Protein AF-A0A1Q9F540-F1 (afdb_monomer_lite)

Radius of gyration: 46.56 Å; chains: 1; bounding box: 88×83×157 Å

Organism: Symbiodinium microadriaticum (NCBI:txid2951)

Secondary structure (DSSP, 8-state):
-HHHHHHHHHHHHHHHHHHHHHHHHHHHTTS--TTHHHHHHHHHHHHHHHHHHHHHHHHHHHHHHHHHHHHHHHHHS-PPPP------THHHHGGGSSSSS------------HHHHHHHHHHHHHHHHHHHHHHHHHHHHHHHHHHGGGGS---GGGHHHHHHHHHHHHHHHHHHHHHHHHHHHHHHHHHHHHTTS-HHHHHHHHHHHHHHHHHHHHHHHHHHHHTTHHHHHHHHHHHHHHHHHHHHHHHHHHHHHHHHHHHHHHHHHHHHH-GGG--HHHHHHHHHHHHHHHHHHHHHHHHHHHHHTT--THHHHHHHHHHHHHHHHHHHHHHHHHHHHHHHHHHHHHHHHHHHHHHHHHHHHHHHHHHHHHHHHHTT-----HHHHHHHHHHHHHHHHHHHHHHHHHHHHHHHHTT--

Sequence (421 aa):
MRGRRRKLSRRRMLCSRYRAARRRRRRTAKRTPKRLSSAVALAGAALREYTGIRLMIYILHYLKAATVRRLQAVKQEAPPEPSRSSKDPERQARRAAEEEDAEVEPEEAPRMPPDEQDTSRLEGMIQGLDQKVAHTEDEIERIGILAAPLSMEVTEDIKELQANAIRDTERAVRAAKLNFDSALRDVDRAEREVASLPPPDQAQFSTTLAQLKERLQEAQGKLEEQKNVRRDYEQAAQAGKAFGDLASRLSTVEMDCDKAAIMAEPVAKTLDTNPQELSPTDLRETKEAVRIAQAKLAPIARLITAKASGLKGLMLEKMTELQARAQSCQAQLDKAQQTIDEAQSRASALPLLKQASERLAAVEEILEKMRETEAPFLMGIENLPPEEAKPALDKMDKAASLALSAVADAHKYAAEGRLGF

Foldseek 3Di:
DVVVVVVVVVVVVVVVVVVVVVVVVVVVVVPDPPVCVVVVVVVVVVVVVVVVVVVVVVVVVVVVVVVVVVVVVVVVPPPDDPDPDDDDVPVVVVVVPPPPPDDDDDDDDDDDDPQVVLLVVLVVLLVVLVVLLVVLLVLLVVLVVLCVLVLDDDDVVCVVVNVVSLVVSQVSLVVSVVSLVVSVVSLVVSLVSLVPHDPVSSVVSVVSSVVSVVSSVVSVVSSVVSNCSVVLSVLLVVLVVVLVVLVVLLVVLLVLLVVLLVLLVVLLVCVVPPLQVRDPVSLVVSVVSLVVSCVSLVVSLVVLVVSLPPHDDPSNVSSVVSNVSSVVSVVSSVVSVVSSVSSVVVNVCVVLVVVLVVLVVVLVVLVVQLVVLCVCVVVVPPDDDPVVVVVSVVSNVVSVVVSVVSVVVSVVSVVVVVVPD

Structure (mmCIF, N/CA/C/O backbone):
data_AF-A0A1Q9F540-F1
#
_entry.id   AF-A0A1Q9F540-F1
#
loop_
_atom_site.group_PDB
_atom_site.id
_atom_site.type_symbol
_atom_site.label_atom_id
_atom_site.label_alt_id
_atom_site.label_comp_id
_atom_site.label_asym_id
_atom_site.label_entity_id
_atom_site.label_seq_id
_atom_site.pdbx_PDB_ins_code
_atom_site.Cartn_x
_atom_site.Cartn_y
_atom_site.Cartn_z
_atom_site.occupancy
_atom_site.B_iso_or_equiv
_atom_site.auth_seq_id
_atom_site.auth_comp_id
_atom_site.auth_asym_id
_atom_site.auth_atom_id
_atom_site.pdbx_PDB_model_num
ATOM 1 N N . MET A 1 1 ? -9.057 -67.086 -39.672 1.00 51.91 1 MET A N 1
ATOM 2 C CA . MET A 1 1 ? -8.338 -65.967 -40.349 1.00 51.91 1 MET A CA 1
ATOM 3 C C . MET A 1 1 ? -9.122 -64.642 -40.476 1.00 51.91 1 MET A C 1
ATOM 5 O O . MET A 1 1 ? -8.492 -63.587 -40.468 1.00 51.91 1 MET A O 1
ATOM 9 N N . ARG A 1 2 ? -10.468 -64.619 -40.529 1.00 53.88 2 ARG A N 1
ATOM 10 C CA . ARG A 1 2 ? -11.253 -63.369 -40.718 1.00 53.88 2 ARG A CA 1
ATOM 11 C C . ARG A 1 2 ? -11.222 -62.379 -39.529 1.00 53.88 2 ARG A C 1
ATOM 13 O O . ARG A 1 2 ? -11.309 -61.171 -39.738 1.00 53.88 2 ARG A O 1
ATOM 20 N N . GLY A 1 3 ? -10.998 -62.850 -38.297 1.00 55.16 3 GLY A N 1
ATOM 21 C CA . GLY A 1 3 ? -10.937 -61.994 -37.097 1.00 55.16 3 GLY A CA 1
ATOM 22 C C . GLY A 1 3 ? -9.677 -61.119 -36.971 1.00 55.16 3 GLY A C 1
ATOM 23 O O . GLY A 1 3 ? -9.755 -59.992 -36.479 1.00 55.16 3 GLY A O 1
ATOM 24 N N . ARG A 1 4 ? -8.516 -61.577 -37.472 1.00 59.38 4 ARG A N 1
ATOM 25 C CA . ARG A 1 4 ? -7.257 -60.803 -37.396 1.00 59.38 4 ARG A CA 1
ATOM 26 C C . ARG A 1 4 ? -7.252 -59.595 -38.345 1.00 59.38 4 ARG A C 1
ATOM 28 O O . ARG A 1 4 ? -6.753 -58.535 -37.971 1.00 59.38 4 ARG A O 1
ATOM 35 N N . ARG A 1 5 ? -7.900 -59.695 -39.515 1.00 63.81 5 ARG A N 1
ATOM 36 C CA . ARG A 1 5 ? -8.011 -58.574 -40.473 1.00 63.81 5 ARG A CA 1
ATOM 37 C C . ARG A 1 5 ? -8.868 -57.414 -39.941 1.00 63.81 5 ARG A C 1
ATOM 39 O O . ARG A 1 5 ? -8.518 -56.254 -40.153 1.00 63.81 5 ARG A O 1
ATOM 46 N N . ARG A 1 6 ? -9.924 -57.693 -39.164 1.00 68.19 6 ARG A N 1
ATOM 47 C CA . ARG A 1 6 ? -10.769 -56.643 -38.555 1.00 68.19 6 ARG A CA 1
ATOM 48 C C . ARG A 1 6 ? -10.037 -55.849 -37.459 1.00 68.19 6 ARG A C 1
ATOM 50 O O . ARG A 1 6 ? -10.211 -54.634 -37.375 1.00 68.19 6 ARG A O 1
ATOM 57 N N . LYS A 1 7 ? -9.160 -56.493 -36.674 1.00 71.88 7 LYS A N 1
ATOM 58 C CA . LYS A 1 7 ? -8.360 -55.811 -35.634 1.00 71.88 7 LYS A CA 1
ATOM 59 C C . LYS A 1 7 ? -7.293 -54.873 -36.221 1.00 71.88 7 LYS A C 1
ATOM 61 O O . LYS A 1 7 ? -7.106 -53.772 -35.702 1.00 71.88 7 LYS A O 1
ATOM 66 N N . LEU A 1 8 ? -6.647 -55.249 -37.329 1.00 74.12 8 LEU A N 1
ATOM 67 C CA . LEU A 1 8 ? -5.679 -54.377 -38.012 1.00 74.12 8 LEU A CA 1
ATOM 68 C C . LEU A 1 8 ? -6.335 -53.157 -38.674 1.00 74.12 8 LEU A C 1
ATOM 70 O O . LEU A 1 8 ? -5.783 -52.058 -38.604 1.00 74.12 8 LEU A O 1
ATOM 74 N N . SER A 1 9 ? -7.530 -53.321 -39.251 1.00 78.25 9 SER A N 1
ATOM 75 C CA . SER A 1 9 ? -8.277 -52.207 -39.852 1.00 78.25 9 SER A CA 1
ATOM 76 C C . SER A 1 9 ? -8.662 -51.143 -38.810 1.00 78.25 9 SER A C 1
ATOM 78 O O . SER A 1 9 ? -8.393 -49.955 -39.006 1.00 78.25 9 SER A O 1
ATOM 80 N N . ARG A 1 10 ? -9.155 -51.558 -37.630 1.00 77.06 10 ARG A N 1
ATOM 81 C CA . ARG A 1 10 ? -9.466 -50.625 -36.529 1.00 77.06 10 ARG A CA 1
ATOM 82 C C . ARG A 1 10 ? -8.233 -49.874 -36.010 1.00 77.06 10 ARG A C 1
ATOM 84 O O . ARG A 1 10 ? -8.315 -48.669 -35.781 1.00 77.06 10 ARG A O 1
ATOM 91 N N . ARG A 1 11 ? -7.075 -50.538 -35.884 1.00 80.94 11 ARG A N 1
ATOM 92 C CA . ARG A 1 11 ? -5.821 -49.878 -35.460 1.00 80.94 11 ARG A CA 1
ATOM 93 C C . ARG A 1 11 ? -5.334 -48.830 -36.467 1.00 80.94 11 ARG A C 1
ATOM 95 O O . ARG A 1 11 ? -4.946 -47.737 -36.058 1.00 80.94 11 ARG A O 1
ATOM 102 N N . ARG A 1 12 ? -5.413 -49.108 -37.773 1.00 83.56 12 ARG A N 1
ATOM 103 C CA . ARG A 1 12 ? -5.037 -48.131 -38.815 1.00 83.56 12 ARG A CA 1
ATOM 104 C C . ARG A 1 12 ? -5.953 -46.905 -38.817 1.00 83.56 12 ARG A C 1
ATOM 106 O O . ARG A 1 12 ? -5.465 -45.783 -38.948 1.00 83.56 12 ARG A O 1
ATOM 113 N N . MET A 1 13 ? -7.252 -47.101 -38.594 1.00 87.12 13 MET A N 1
ATOM 114 C CA . MET A 1 13 ? -8.220 -46.003 -38.542 1.00 87.12 13 MET A CA 1
ATOM 115 C C . MET A 1 13 ? -7.993 -45.085 -37.324 1.00 87.12 13 MET A C 1
ATOM 117 O O . MET A 1 13 ? -8.043 -43.860 -37.454 1.00 87.12 13 MET A O 1
ATOM 121 N N . LEU A 1 14 ? -7.646 -45.658 -36.164 1.00 85.88 14 LEU A N 1
ATOM 122 C CA . LEU A 1 14 ? -7.294 -44.900 -34.956 1.00 85.88 14 LEU A CA 1
ATOM 123 C C . LEU A 1 14 ? -5.985 -44.110 -35.121 1.00 85.88 14 LEU A C 1
ATOM 125 O O . LEU A 1 14 ? -5.944 -42.924 -34.790 1.00 85.88 14 LEU A O 1
ATOM 129 N N . CYS A 1 15 ? -4.941 -44.706 -35.709 1.00 83.19 15 CYS A N 1
ATOM 130 C CA . CYS A 1 15 ? -3.693 -43.986 -35.996 1.00 83.19 15 CYS A CA 1
ATOM 131 C C . CYS A 1 15 ? -3.886 -42.843 -37.006 1.00 83.19 15 CYS A C 1
ATOM 133 O O . CYS A 1 15 ? -3.270 -41.786 -36.852 1.00 83.19 15 CYS A O 1
ATOM 135 N N . SER A 1 16 ? -4.751 -43.020 -38.010 1.00 88.00 16 SER A N 1
ATOM 136 C CA . SER A 1 16 ? -5.089 -41.965 -38.974 1.00 88.00 16 SER A CA 1
ATOM 137 C C . SER A 1 16 ? -5.800 -40.786 -38.298 1.00 88.00 16 SER A C 1
ATOM 139 O O . SER A 1 16 ? -5.368 -39.638 -38.436 1.00 88.00 16 SER A O 1
ATOM 141 N N . ARG A 1 17 ? -6.813 -41.062 -37.462 1.00 89.31 17 ARG A N 1
ATOM 142 C CA . ARG A 1 17 ? -7.518 -40.030 -36.682 1.00 89.31 17 ARG A CA 1
ATOM 143 C C . ARG A 1 17 ? -6.588 -39.287 -35.720 1.00 89.31 17 ARG A C 1
ATOM 145 O O . ARG A 1 17 ? -6.650 -38.061 -35.648 1.00 89.31 17 ARG A O 1
ATOM 152 N N . TYR A 1 18 ? -5.670 -39.990 -35.056 1.00 85.88 18 TYR A N 1
ATOM 153 C CA . TYR A 1 18 ? -4.692 -39.365 -34.162 1.00 85.88 18 TYR A CA 1
ATOM 154 C C . TYR A 1 18 ? -3.707 -38.453 -34.918 1.00 85.88 18 TYR A C 1
ATOM 156 O O . TYR A 1 18 ? -3.434 -37.328 -34.492 1.00 85.88 18 TYR A O 1
ATOM 164 N N . ARG A 1 19 ? -3.219 -38.881 -36.092 1.00 86.00 19 ARG A N 1
ATOM 165 C CA . ARG A 1 19 ? -2.348 -38.050 -36.946 1.00 86.00 19 ARG A CA 1
ATOM 166 C C . ARG A 1 19 ? -3.086 -36.829 -37.507 1.00 86.00 19 ARG A C 1
ATOM 168 O O . ARG A 1 19 ? -2.505 -35.743 -37.537 1.00 86.00 19 ARG A O 1
ATOM 175 N N . ALA A 1 20 ? -4.356 -36.971 -37.886 1.00 82.56 20 ALA A N 1
A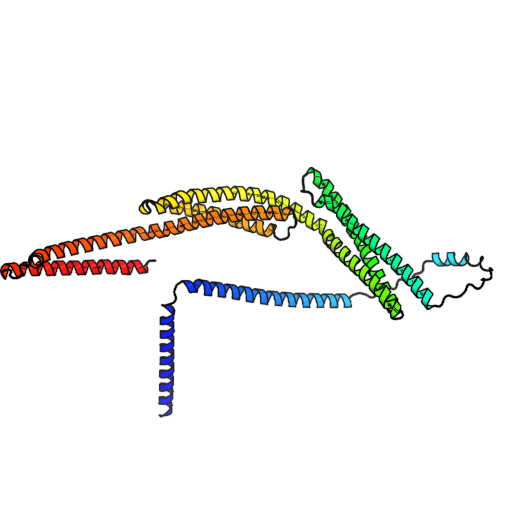TOM 176 C CA . ALA A 1 20 ? -5.188 -35.860 -38.345 1.00 82.56 20 ALA A CA 1
ATOM 177 C C . ALA A 1 20 ? -5.455 -34.835 -37.223 1.00 82.56 20 ALA A C 1
ATOM 179 O O . ALA A 1 20 ? -5.293 -33.632 -37.440 1.00 82.56 20 ALA A O 1
ATOM 180 N N . ALA A 1 21 ? -5.759 -35.293 -36.004 1.00 82.94 21 ALA A N 1
ATOM 181 C CA . ALA A 1 21 ? -5.938 -34.427 -34.836 1.00 82.94 21 ALA A CA 1
ATOM 182 C C . ALA A 1 21 ? -4.646 -33.676 -34.461 1.00 82.94 21 ALA A C 1
ATOM 184 O O . ALA A 1 21 ? -4.675 -32.472 -34.195 1.00 82.94 21 ALA A O 1
ATOM 185 N N . ARG A 1 22 ? -3.485 -34.346 -34.529 1.00 83.19 22 ARG A N 1
ATOM 186 C CA . ARG A 1 22 ? -2.175 -33.723 -34.267 1.00 83.19 22 ARG A CA 1
ATOM 187 C C . ARG A 1 22 ? -1.800 -32.674 -35.324 1.00 83.19 22 ARG A C 1
ATOM 189 O O . ARG A 1 22 ? -1.218 -31.647 -34.979 1.00 83.19 22 ARG A O 1
ATOM 196 N N . ARG A 1 23 ? -2.174 -32.882 -36.595 1.00 80.69 23 ARG A N 1
ATOM 197 C CA . ARG A 1 23 ? -1.998 -31.877 -37.664 1.00 80.69 23 ARG A CA 1
ATOM 198 C C . ARG A 1 23 ? -2.933 -30.674 -37.498 1.00 80.69 23 ARG A C 1
ATOM 200 O O . ARG A 1 23 ? -2.488 -29.555 -37.735 1.00 80.69 23 ARG A O 1
ATOM 207 N N . ARG A 1 24 ? -4.174 -30.867 -37.028 1.00 77.12 24 ARG A N 1
ATOM 208 C CA . ARG A 1 24 ? -5.090 -29.753 -36.709 1.00 77.12 24 ARG A CA 1
ATOM 209 C C . ARG A 1 24 ? -4.566 -28.893 -35.551 1.00 77.12 24 ARG A C 1
ATOM 211 O O . ARG A 1 24 ? -4.496 -27.681 -35.716 1.00 77.12 24 ARG A O 1
ATOM 218 N N . ARG A 1 25 ? -4.061 -29.497 -34.463 1.00 73.81 25 ARG A N 1
ATOM 219 C CA . ARG A 1 25 ? -3.452 -28.749 -33.337 1.00 73.81 25 ARG A CA 1
ATOM 220 C C . ARG A 1 25 ? -2.208 -27.940 -33.734 1.00 73.81 25 ARG A C 1
ATOM 222 O O . ARG A 1 25 ? -2.018 -26.834 -33.246 1.00 73.81 25 ARG A O 1
ATOM 229 N N . ARG A 1 26 ? -1.375 -28.449 -34.653 1.00 72.25 26 ARG A N 1
ATOM 230 C CA . ARG A 1 26 ? -0.207 -27.695 -35.160 1.00 72.25 26 ARG A CA 1
ATOM 231 C C . ARG A 1 26 ? -0.580 -26.536 -36.091 1.00 72.25 26 ARG A C 1
ATOM 233 O O . ARG A 1 26 ? 0.190 -25.588 -36.186 1.00 72.25 26 ARG A O 1
ATOM 240 N N . ARG A 1 27 ? -1.734 -26.592 -36.767 1.00 68.69 27 ARG A N 1
ATOM 241 C CA . ARG A 1 27 ? -2.222 -25.489 -37.616 1.00 68.69 27 ARG A CA 1
ATOM 242 C C . ARG A 1 27 ? -2.902 -24.383 -36.806 1.00 68.69 27 ARG A C 1
ATOM 244 O O . ARG A 1 27 ? -2.738 -23.222 -37.156 1.00 68.69 27 ARG A O 1
ATOM 251 N N . THR A 1 28 ? -3.587 -24.712 -35.709 1.00 60.88 28 THR A N 1
ATOM 252 C CA . THR A 1 28 ? -4.195 -23.702 -34.822 1.00 60.88 28 THR A CA 1
ATOM 253 C C . THR A 1 28 ? -3.164 -22.977 -33.952 1.00 60.88 28 THR A C 1
ATOM 255 O O . THR A 1 28 ? -3.339 -21.798 -33.680 1.00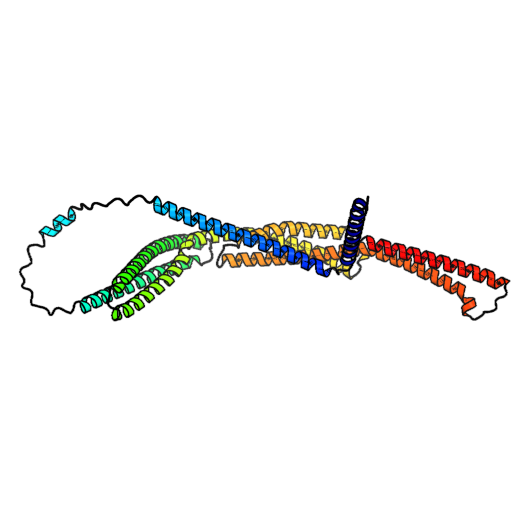 60.88 28 THR A O 1
ATOM 258 N N . ALA A 1 29 ? -2.047 -23.622 -33.594 1.00 56.72 29 ALA A N 1
ATOM 259 C CA . ALA A 1 29 ? -0.970 -22.996 -32.813 1.00 56.72 29 ALA A CA 1
ATOM 260 C C . ALA A 1 29 ? -0.132 -21.954 -33.588 1.00 56.72 29 ALA A C 1
ATOM 262 O O . ALA A 1 29 ? 0.579 -21.169 -32.975 1.00 56.72 29 ALA A O 1
ATOM 263 N N . LYS A 1 30 ? -0.198 -21.928 -34.929 1.00 56.09 30 LYS A N 1
ATOM 264 C CA . LYS A 1 30 ? 0.562 -20.977 -35.768 1.00 56.09 30 LYS A CA 1
ATOM 265 C C . LYS A 1 30 ? -0.234 -19.736 -36.199 1.00 56.09 30 LYS A C 1
ATOM 267 O O . LYS A 1 30 ? 0.288 -18.929 -36.957 1.00 56.09 30 LYS A O 1
ATOM 272 N N . ARG A 1 31 ? -1.490 -19.581 -35.760 1.00 50.50 31 ARG A N 1
ATOM 273 C CA . ARG A 1 31 ? -2.378 -18.476 -36.179 1.00 50.50 31 ARG A CA 1
ATOM 274 C C . ARG A 1 31 ? -3.025 -17.700 -35.027 1.00 50.50 31 ARG A C 1
ATOM 276 O O . ARG A 1 31 ? -3.981 -16.970 -35.256 1.00 50.50 31 ARG A O 1
ATOM 283 N N . THR A 1 32 ? -2.519 -17.817 -33.802 1.00 46.28 32 THR A N 1
ATOM 284 C CA . THR A 1 32 ? -2.973 -16.958 -32.701 1.00 46.28 32 THR A CA 1
ATOM 285 C C . THR A 1 32 ? -2.091 -15.708 -32.620 1.00 46.28 32 THR A C 1
ATOM 287 O O . THR A 1 32 ? -0.895 -15.848 -32.354 1.00 46.28 32 THR A O 1
ATOM 290 N N . PRO A 1 33 ? -2.629 -14.495 -32.842 1.00 48.16 33 PRO A N 1
ATOM 291 C CA . PRO A 1 33 ? -1.891 -13.261 -32.592 1.00 48.16 33 PRO A CA 1
ATOM 292 C C . PRO A 1 33 ? -1.503 -13.174 -31.106 1.00 48.16 33 PRO A C 1
ATOM 294 O O . PRO A 1 33 ? -2.260 -13.618 -30.239 1.00 48.16 33 PRO A O 1
ATOM 297 N N . LYS A 1 34 ? -0.336 -12.579 -30.811 1.00 54.88 34 LYS A N 1
ATOM 298 C CA . LYS A 1 34 ? 0.292 -12.423 -29.475 1.00 54.88 34 LYS A CA 1
ATOM 299 C C . LYS A 1 34 ? -0.610 -11.805 -28.375 1.00 54.88 34 LYS A C 1
ATOM 301 O O . LYS A 1 34 ? -0.196 -11.736 -27.226 1.00 54.88 34 LYS A O 1
ATOM 306 N N . ARG A 1 35 ? -1.854 -11.414 -28.677 1.00 51.22 35 ARG A N 1
ATOM 307 C CA . ARG A 1 35 ? -2.816 -10.804 -27.741 1.00 51.22 35 ARG A CA 1
ATOM 308 C C . ARG A 1 35 ? -3.605 -11.786 -26.859 1.00 51.22 35 ARG A C 1
ATOM 310 O O . ARG A 1 35 ? -4.212 -11.344 -25.896 1.00 51.22 35 ARG A O 1
ATOM 317 N N . LEU A 1 36 ? -3.585 -13.099 -27.121 1.00 50.44 36 LEU A N 1
ATOM 318 C CA . LEU A 1 36 ? -4.283 -14.089 -26.270 1.00 50.44 36 LEU A CA 1
ATOM 319 C C . LEU A 1 36 ? -3.406 -14.700 -25.160 1.00 50.44 36 LEU A C 1
ATOM 321 O O . LEU A 1 36 ? -3.923 -15.391 -24.284 1.00 50.44 36 LEU A O 1
ATOM 325 N N . SER A 1 37 ? -2.096 -14.427 -25.155 1.00 53.66 37 SER A N 1
ATOM 326 C CA . SER A 1 37 ? -1.188 -14.903 -24.100 1.00 53.66 37 SER A CA 1
ATOM 327 C C . SER A 1 37 ? -1.452 -14.222 -22.753 1.00 53.66 37 SER A C 1
ATOM 329 O O . SER A 1 37 ? -1.313 -14.861 -21.713 1.00 53.66 37 SER A O 1
ATOM 331 N N . SER A 1 38 ? -1.872 -12.953 -22.755 1.00 55.66 38 SER A N 1
ATOM 332 C CA . SER A 1 38 ? -2.213 -12.228 -21.526 1.00 55.66 38 SER A CA 1
ATOM 333 C C . SER A 1 38 ? -3.534 -12.711 -20.926 1.00 55.66 38 SER A C 1
ATOM 335 O O . SER A 1 38 ? -3.615 -12.901 -19.719 1.00 55.66 38 SER A O 1
ATOM 337 N N . ALA A 1 39 ? -4.542 -13.004 -21.754 1.00 55.59 39 ALA A N 1
ATOM 338 C CA . ALA A 1 39 ? -5.845 -13.481 -21.285 1.00 55.59 39 ALA A CA 1
ATOM 339 C C . ALA A 1 39 ? -5.768 -14.875 -20.633 1.00 55.59 39 ALA A C 1
ATOM 341 O O . ALA A 1 39 ? -6.413 -15.120 -19.616 1.00 55.59 39 ALA A O 1
ATOM 342 N N . VAL A 1 40 ? -4.942 -15.783 -21.170 1.00 59.91 40 VAL A N 1
ATOM 343 C CA . VAL A 1 40 ? -4.731 -17.112 -20.564 1.00 59.91 40 VAL A CA 1
ATOM 344 C C . VAL A 1 40 ? -3.885 -17.020 -19.287 1.00 59.91 40 VAL A C 1
ATOM 346 O O . VAL A 1 40 ? -4.143 -17.759 -18.338 1.00 59.91 40 VAL A O 1
ATOM 349 N N . ALA A 1 41 ? -2.925 -16.089 -19.217 1.00 57.47 41 ALA A N 1
ATOM 350 C CA . ALA A 1 41 ? -2.168 -15.823 -17.992 1.00 57.47 41 ALA A CA 1
ATOM 351 C C . ALA A 1 41 ? -3.052 -15.214 -16.883 1.00 57.47 41 A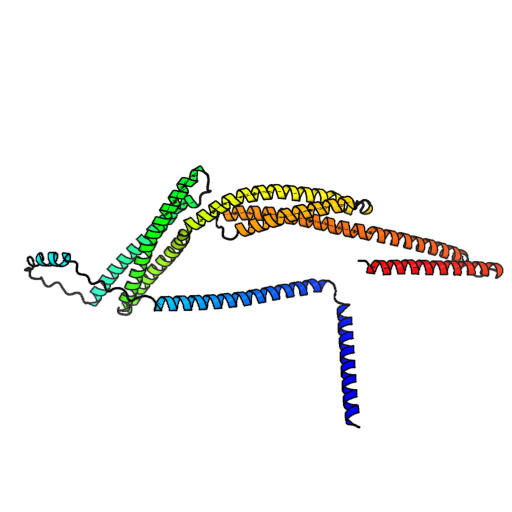LA A C 1
ATOM 353 O O . ALA A 1 41 ? -2.990 -15.666 -15.741 1.00 57.47 41 ALA A O 1
ATOM 354 N N . LEU A 1 42 ? -3.937 -14.272 -17.231 1.00 57.06 42 LEU A N 1
ATOM 355 C CA . LEU A 1 42 ? -4.913 -13.668 -16.314 1.00 57.06 42 LEU A CA 1
ATOM 356 C C . LEU A 1 42 ? -5.951 -14.687 -15.820 1.00 57.06 42 LEU A C 1
ATOM 358 O O . LEU A 1 42 ? -6.217 -14.761 -14.623 1.00 57.06 42 LEU A O 1
ATOM 362 N N . ALA A 1 43 ? -6.473 -15.546 -16.702 1.00 60.16 43 ALA A N 1
ATOM 363 C CA . ALA A 1 43 ? -7.386 -16.619 -16.300 1.00 60.16 43 ALA A CA 1
ATOM 364 C C . ALA A 1 43 ? -6.701 -17.664 -15.395 1.00 60.16 43 ALA A C 1
ATOM 366 O O . ALA A 1 43 ? -7.314 -18.188 -14.464 1.00 60.16 43 ALA A O 1
ATOM 367 N N . GLY A 1 44 ? -5.415 -17.946 -15.632 1.00 60.81 44 GLY A N 1
ATOM 368 C CA . GLY A 1 44 ? -4.611 -18.833 -14.790 1.00 60.81 44 GLY A CA 1
ATOM 369 C C . GLY A 1 44 ? -4.315 -18.267 -13.397 1.00 60.81 44 GLY A C 1
ATOM 370 O O . GLY A 1 44 ? -4.249 -19.040 -12.442 1.00 60.81 44 GLY A O 1
ATOM 371 N N . ALA A 1 45 ? -4.166 -16.945 -13.265 1.00 57.47 45 ALA A N 1
ATOM 372 C CA . ALA A 1 45 ? -4.019 -16.269 -11.975 1.00 57.47 45 ALA A CA 1
ATOM 373 C C . ALA A 1 45 ? -5.341 -16.268 -11.186 1.00 57.47 45 ALA A C 1
ATOM 375 O O . ALA A 1 45 ? -5.358 -16.686 -10.029 1.00 57.47 45 ALA A O 1
ATOM 376 N N . ALA A 1 46 ? -6.460 -15.949 -11.848 1.00 53.88 46 ALA A N 1
ATOM 377 C CA . ALA A 1 46 ? -7.786 -15.945 -11.228 1.00 53.88 46 ALA A CA 1
ATOM 378 C C . ALA A 1 46 ? -8.199 -17.332 -10.695 1.00 53.88 46 ALA A C 1
ATOM 380 O O . ALA A 1 46 ? -8.781 -17.447 -9.618 1.00 53.88 46 ALA A O 1
ATOM 381 N N . LEU A 1 47 ? -7.844 -18.415 -11.398 1.00 53.94 47 LEU A N 1
ATOM 382 C CA . LEU A 1 47 ? -8.098 -19.783 -10.926 1.00 53.94 47 LEU A CA 1
ATOM 383 C C . LEU A 1 47 ? -7.264 -20.162 -9.690 1.00 53.94 47 LEU A C 1
ATOM 385 O O . LEU A 1 47 ? -7.757 -20.915 -8.851 1.00 53.94 47 LEU A O 1
ATOM 389 N N . ARG A 1 48 ? -6.038 -19.635 -9.540 1.00 55.97 48 ARG A N 1
ATOM 390 C CA . ARG A 1 48 ? -5.208 -19.874 -8.343 1.00 55.97 48 ARG A CA 1
ATOM 391 C C . ARG A 1 48 ? -5.746 -19.123 -7.129 1.00 55.97 48 ARG A C 1
ATOM 393 O O . ARG A 1 48 ? -5.820 -19.711 -6.049 1.00 55.97 48 ARG A O 1
ATOM 400 N N . GLU A 1 49 ? -6.200 -17.886 -7.315 1.00 63.50 49 GLU A N 1
ATOM 401 C CA . GLU A 1 49 ? -6.877 -17.122 -6.261 1.00 63.50 49 GLU A CA 1
ATOM 402 C C . GLU A 1 49 ? -8.187 -17.795 -5.835 1.00 63.50 49 GLU A C 1
ATOM 404 O O . GLU A 1 49 ? -8.435 -17.963 -4.641 1.00 63.50 49 GLU A O 1
ATOM 409 N N . TYR A 1 50 ? -8.972 -18.313 -6.785 1.00 61.19 50 TYR A N 1
ATOM 410 C CA . TYR A 1 50 ? -10.232 -18.993 -6.473 1.00 61.19 50 TYR A CA 1
ATOM 411 C C . TYR A 1 50 ? -10.028 -20.298 -5.682 1.00 61.19 50 TYR A C 1
ATOM 413 O O . TYR A 1 50 ? -10.802 -20.610 -4.773 1.00 61.19 50 TYR A O 1
ATOM 421 N N . THR A 1 51 ? -8.962 -21.058 -5.971 1.00 69.06 51 THR A N 1
ATOM 422 C CA . THR A 1 51 ? -8.603 -22.238 -5.164 1.00 69.06 51 THR A CA 1
ATOM 423 C C . THR A 1 51 ? -8.083 -21.872 -3.774 1.00 69.06 51 THR A C 1
ATOM 425 O O . THR A 1 51 ? -8.397 -22.575 -2.814 1.00 69.06 51 THR A O 1
ATOM 428 N N . GLY A 1 52 ? -7.355 -20.757 -3.646 1.00 76.19 52 GLY A N 1
ATOM 429 C CA . GLY A 1 52 ? -6.885 -20.242 -2.360 1.00 76.19 52 GLY A CA 1
ATOM 430 C C . GLY A 1 52 ? -8.040 -19.818 -1.454 1.00 76.19 52 GLY A C 1
ATOM 431 O O . GLY A 1 52 ? -8.105 -20.245 -0.303 1.00 76.19 52 GLY A O 1
ATOM 432 N N . ILE A 1 53 ? -9.011 -19.076 -1.997 1.00 71.06 53 ILE A N 1
ATOM 433 C CA . ILE A 1 53 ? -10.198 -18.619 -1.259 1.00 71.06 53 ILE A CA 1
ATOM 434 C C . ILE A 1 53 ? -11.043 -19.812 -0.788 1.00 71.06 53 ILE A C 1
ATOM 436 O O . ILE A 1 53 ? -11.443 -19.861 0.375 1.00 71.06 53 ILE A O 1
ATOM 440 N N . ARG A 1 54 ? -11.260 -20.829 -1.638 1.00 77.75 54 ARG A N 1
ATOM 441 C CA . ARG A 1 54 ? -11.992 -22.046 -1.236 1.00 77.75 54 ARG A CA 1
ATOM 442 C C . ARG A 1 54 ? -11.295 -22.815 -0.112 1.00 77.75 54 ARG A C 1
ATOM 444 O O . ARG A 1 54 ? -11.976 -23.284 0.798 1.00 77.75 54 ARG A O 1
ATOM 451 N N . LEU A 1 55 ? -9.966 -22.928 -0.151 1.00 78.12 55 LEU A N 1
ATOM 452 C CA . LEU A 1 55 ? -9.198 -23.579 0.913 1.00 78.12 55 LEU A CA 1
ATOM 453 C C . LEU A 1 55 ? -9.263 -22.770 2.219 1.00 78.12 55 LEU A C 1
ATOM 455 O O . LEU A 1 55 ? -9.444 -23.352 3.287 1.00 78.12 55 LEU A O 1
ATOM 459 N N . MET A 1 56 ? -9.205 -21.437 2.137 1.00 79.44 56 MET A N 1
ATOM 460 C CA . MET A 1 56 ? -9.317 -20.551 3.300 1.00 79.44 56 MET A CA 1
ATOM 461 C C . MET A 1 56 ? -10.695 -20.643 3.971 1.00 79.44 56 MET A C 1
ATOM 463 O O . MET A 1 56 ? -10.773 -20.741 5.194 1.00 79.44 56 MET A O 1
ATOM 467 N N . ILE A 1 57 ? -11.778 -20.691 3.184 1.00 84.00 57 ILE A N 1
ATOM 468 C CA . ILE A 1 57 ? -13.146 -20.892 3.693 1.00 84.00 57 ILE A CA 1
ATOM 469 C C . ILE A 1 57 ? -13.260 -22.246 4.408 1.00 84.00 57 ILE A C 1
ATOM 471 O O . ILE A 1 57 ? -13.848 -22.326 5.487 1.00 84.00 57 ILE A O 1
ATOM 475 N N . TYR A 1 58 ? -12.652 -23.302 3.856 1.00 84.19 58 TYR A N 1
ATOM 476 C CA . TYR A 1 58 ? -12.656 -24.632 4.473 1.00 84.19 58 TYR A CA 1
ATOM 477 C C . TYR A 1 58 ? -11.899 -24.654 5.811 1.00 84.19 58 TYR A C 1
ATOM 479 O O . TYR A 1 58 ? -12.382 -25.227 6.787 1.00 84.19 58 TYR A O 1
ATOM 487 N N . ILE A 1 59 ? -10.747 -23.977 5.885 1.00 81.69 59 ILE A N 1
ATOM 488 C CA . ILE A 1 59 ? -9.959 -23.835 7.120 1.00 81.69 59 ILE A CA 1
ATOM 489 C C . ILE A 1 59 ? -10.731 -23.023 8.170 1.00 81.69 59 ILE A C 1
ATOM 491 O O . ILE A 1 59 ? -10.776 -23.420 9.333 1.00 81.69 59 ILE A O 1
ATOM 495 N N . LEU A 1 60 ? -11.399 -21.934 7.774 1.00 82.62 60 LEU A N 1
ATOM 496 C CA . LEU A 1 60 ? -12.230 -21.129 8.675 1.00 82.62 60 LEU A CA 1
ATOM 497 C C . LEU A 1 60 ? -13.430 -21.917 9.217 1.00 82.62 60 LEU A C 1
ATOM 499 O O . LEU A 1 60 ? -13.709 -21.850 10.413 1.00 82.62 60 LEU A O 1
ATOM 503 N N . HIS A 1 61 ? -14.105 -22.709 8.379 1.00 87.69 61 HIS A N 1
ATOM 504 C CA . HIS A 1 61 ? -15.181 -23.600 8.826 1.00 87.69 61 HIS A CA 1
ATOM 505 C C . HIS A 1 61 ? -14.671 -24.653 9.817 1.00 87.69 61 HIS A C 1
ATOM 507 O O . HIS A 1 61 ? -15.317 -24.900 10.837 1.00 87.69 61 HIS A O 1
ATOM 513 N N . TYR A 1 62 ? -13.497 -25.234 9.559 1.00 88.00 62 TYR A N 1
ATOM 514 C CA . TYR A 1 62 ? -12.889 -26.214 10.455 1.00 88.00 62 TYR A CA 1
ATOM 515 C C . TYR A 1 62 ? -12.494 -25.597 11.807 1.00 88.00 62 TYR A C 1
ATOM 517 O O . TYR A 1 62 ? -12.787 -26.168 12.858 1.00 88.00 62 TYR A O 1
ATOM 525 N N . LEU A 1 63 ? -11.906 -24.395 11.804 1.00 81.94 63 LEU A N 1
ATOM 526 C CA . LEU A 1 63 ? -11.560 -23.657 13.023 1.00 81.94 63 LEU A CA 1
ATOM 527 C C . LEU A 1 63 ? -12.802 -23.252 13.826 1.00 81.94 63 LEU A C 1
ATOM 529 O O . LEU A 1 63 ? -12.803 -23.404 15.046 1.00 81.94 63 LEU A O 1
ATOM 533 N N . LYS A 1 64 ? -13.876 -22.809 13.160 1.00 85.44 64 LYS A N 1
ATOM 534 C CA . LYS A 1 64 ? -15.148 -22.455 13.812 1.00 85.44 64 LYS A CA 1
ATOM 535 C C . LYS A 1 64 ? -15.824 -23.680 14.440 1.00 85.44 64 LYS A C 1
ATOM 537 O O . LYS A 1 64 ? -16.354 -23.598 15.543 1.00 85.44 64 LYS A O 1
ATOM 542 N N . ALA A 1 65 ? -15.755 -24.840 13.785 1.00 84.19 65 ALA A N 1
ATOM 543 C CA . ALA A 1 65 ? -16.230 -26.097 14.362 1.00 84.19 65 ALA A CA 1
ATOM 544 C C . ALA A 1 65 ? -15.379 -26.541 15.569 1.00 84.19 65 ALA A C 1
ATOM 546 O O . ALA A 1 65 ? -15.917 -27.030 16.564 1.00 84.19 65 ALA A O 1
ATOM 547 N N . ALA A 1 66 ? -14.058 -26.343 15.515 1.00 85.00 66 ALA A N 1
ATOM 548 C CA . ALA A 1 66 ? -13.151 -26.675 16.612 1.00 85.00 66 ALA A CA 1
ATOM 549 C C . ALA A 1 66 ? -13.353 -25.775 17.848 1.00 85.00 66 ALA A C 1
ATOM 551 O O . ALA A 1 66 ? -13.313 -26.273 18.975 1.00 85.00 66 ALA A O 1
ATOM 552 N N . THR A 1 67 ? -13.616 -24.476 17.667 1.00 78.19 67 THR A N 1
ATOM 553 C CA . THR A 1 67 ? -13.900 -23.558 18.784 1.00 78.19 67 THR A CA 1
ATOM 554 C C . THR A 1 67 ? -15.248 -23.840 19.438 1.00 78.19 67 THR A C 1
ATOM 556 O O . THR A 1 67 ? -15.321 -23.843 20.664 1.00 78.19 67 THR A O 1
ATOM 559 N N . VAL A 1 68 ? -16.286 -24.173 18.662 1.00 86.62 68 VAL A N 1
ATOM 560 C CA . VAL A 1 68 ? -17.587 -24.596 19.217 1.00 86.62 68 VAL A CA 1
ATOM 561 C C . VAL A 1 68 ? -17.442 -25.869 20.056 1.00 86.62 68 VAL A C 1
ATOM 563 O O . VAL A 1 68 ? -17.975 -25.928 21.161 1.00 86.62 68 VAL A O 1
ATOM 566 N N . ARG A 1 69 ? -16.656 -26.854 19.597 1.00 83.69 69 ARG A N 1
ATOM 567 C CA . ARG A 1 69 ? -16.375 -28.069 20.385 1.00 83.69 69 ARG A CA 1
ATOM 568 C C . ARG A 1 69 ? -15.604 -27.773 21.673 1.00 83.69 69 ARG A C 1
ATOM 570 O O . ARG A 1 69 ? -15.923 -28.354 22.704 1.00 83.69 69 ARG A O 1
ATOM 577 N N . ARG A 1 70 ? -14.636 -26.847 21.651 1.00 79.75 70 ARG A N 1
ATOM 578 C CA . ARG A 1 70 ? -13.933 -26.409 22.873 1.00 79.75 70 ARG A CA 1
ATOM 579 C C . ARG A 1 70 ? -14.858 -25.684 23.849 1.00 79.75 70 ARG A C 1
ATOM 581 O O . ARG A 1 70 ? -14.787 -25.954 25.038 1.00 79.75 70 ARG A O 1
ATOM 588 N N . LEU A 1 71 ? -15.745 -24.815 23.366 1.00 77.00 71 LEU A N 1
ATOM 589 C CA . LEU A 1 71 ? -16.718 -24.125 24.219 1.00 77.00 71 LEU A CA 1
ATOM 590 C C . LEU A 1 71 ? -17.729 -25.097 24.840 1.00 77.00 71 LEU A C 1
ATOM 592 O O . LEU A 1 71 ? -18.094 -24.933 26.000 1.00 77.00 71 LEU A O 1
ATOM 596 N N . GLN A 1 72 ? -18.144 -26.134 24.107 1.00 80.06 72 GLN A N 1
ATOM 597 C CA . GLN A 1 72 ? -18.994 -27.195 24.652 1.00 80.06 72 GLN A CA 1
ATOM 598 C C . GLN A 1 72 ? -18.266 -28.051 25.699 1.00 80.06 72 GLN A C 1
ATOM 600 O O . GLN A 1 72 ? -18.870 -28.372 26.717 1.00 80.06 72 GLN A O 1
ATOM 605 N N . ALA A 1 73 ? -16.978 -28.355 25.499 1.00 79.00 73 ALA A N 1
ATOM 606 C CA . ALA A 1 73 ? -16.171 -29.083 26.481 1.00 79.00 73 ALA A CA 1
ATOM 607 C C . ALA A 1 73 ? -15.967 -28.277 27.779 1.00 79.00 73 ALA A C 1
ATOM 609 O O . ALA A 1 73 ? -16.200 -28.794 28.865 1.00 79.00 73 ALA A O 1
ATOM 610 N N . VAL A 1 74 ? -15.655 -26.979 27.678 1.00 75.56 74 VAL A N 1
ATOM 611 C CA . VAL A 1 74 ? -15.502 -26.098 28.854 1.00 75.56 74 VAL A CA 1
ATOM 612 C C . VAL A 1 74 ? -16.816 -25.952 29.629 1.00 75.56 74 VAL A C 1
ATOM 614 O O . VAL A 1 74 ? -16.807 -25.848 30.852 1.00 75.56 74 VAL A O 1
ATOM 617 N N . LYS A 1 75 ? -17.964 -26.000 28.943 1.00 74.88 75 LYS A N 1
ATOM 618 C CA . LYS A 1 75 ? -19.282 -25.950 29.593 1.00 74.88 75 LYS A CA 1
ATOM 619 C C . LYS A 1 75 ? -19.641 -27.247 30.335 1.00 74.88 75 LYS A C 1
ATOM 621 O O . LYS A 1 75 ? -20.519 -27.210 31.188 1.00 74.88 75 LYS A O 1
ATOM 626 N N . GLN A 1 76 ? -18.986 -28.368 30.020 1.00 72.25 76 GLN A N 1
ATOM 627 C CA . GLN A 1 76 ? -19.174 -29.655 30.702 1.00 72.25 76 GLN A CA 1
ATOM 628 C C . GLN A 1 76 ? -18.185 -29.883 31.855 1.00 72.25 76 GLN A C 1
ATOM 630 O O . GLN A 1 76 ? -18.486 -30.665 32.748 1.00 72.25 76 GLN A O 1
ATOM 635 N N . GLU A 1 77 ? -17.047 -29.186 31.870 1.00 64.25 77 GLU A N 1
ATOM 636 C CA . GLU A 1 77 ? -16.036 -29.291 32.936 1.00 64.25 77 GLU A CA 1
ATOM 637 C C . GLU A 1 77 ? -16.161 -28.217 34.027 1.00 64.25 77 GLU A C 1
ATOM 639 O O . GLU A 1 77 ? -15.350 -28.189 34.952 1.00 64.25 77 GLU A O 1
ATOM 644 N N . ALA A 1 78 ? -17.166 -27.338 33.963 1.00 56.12 78 ALA A N 1
ATOM 645 C CA . ALA A 1 78 ? -17.410 -26.379 35.034 1.00 56.12 78 ALA A CA 1
ATOM 646 C C . ALA A 1 78 ? -17.823 -27.131 36.323 1.00 56.12 78 ALA A C 1
ATOM 648 O O . ALA A 1 78 ? -18.873 -27.782 36.329 1.00 56.12 78 ALA A O 1
ATOM 649 N N . PRO A 1 79 ? -17.021 -27.077 37.406 1.00 58.72 79 PRO A N 1
ATOM 650 C CA . PRO A 1 79 ? -17.369 -27.723 38.664 1.00 58.72 79 PRO A CA 1
ATOM 651 C C . PRO A 1 79 ? -18.651 -27.098 39.239 1.00 58.72 79 PRO A C 1
ATOM 653 O O . PRO A 1 79 ? -18.858 -25.892 39.083 1.00 58.72 79 PRO A O 1
ATOM 656 N N . PRO A 1 80 ? -19.513 -27.890 39.903 1.00 54.56 80 PRO A N 1
ATOM 657 C CA . PRO A 1 80 ? -20.713 -27.371 40.545 1.00 54.56 80 PRO A CA 1
ATOM 658 C C . PRO A 1 80 ? -20.320 -26.297 41.562 1.00 54.56 80 PRO A C 1
ATOM 660 O O . PRO A 1 80 ? -19.429 -26.510 42.389 1.00 54.56 80 PRO A O 1
ATOM 663 N N . GLU A 1 81 ? -20.959 -25.131 41.462 1.00 47.28 81 GLU A N 1
ATOM 664 C CA . GLU A 1 81 ? -20.691 -24.002 42.345 1.00 47.28 81 GLU A CA 1
ATOM 665 C C . GLU A 1 81 ? -20.817 -24.424 43.818 1.00 47.28 81 GLU A C 1
ATOM 667 O O . GLU A 1 81 ? -21.778 -25.110 44.186 1.00 47.28 81 GLU A O 1
ATOM 672 N N . PRO A 1 82 ? -19.871 -24.026 44.688 1.00 41.53 82 PRO A N 1
ATOM 673 C CA . PRO A 1 82 ? -19.972 -24.300 46.108 1.00 41.53 82 PRO A CA 1
ATOM 674 C C . PRO A 1 82 ? -21.190 -23.564 46.670 1.00 41.53 82 PRO A C 1
ATOM 676 O O . PRO A 1 82 ? -21.251 -22.333 46.671 1.00 41.53 82 PRO A O 1
ATOM 679 N N . SER A 1 83 ? -22.151 -24.336 47.175 1.00 50.16 83 SER A N 1
ATOM 680 C CA . SER A 1 83 ? -23.290 -23.856 47.950 1.00 50.16 83 SER A CA 1
ATOM 681 C C . SER A 1 83 ? -22.789 -22.990 49.107 1.00 50.16 83 SER A C 1
ATOM 683 O O . SER A 1 83 ? -22.299 -23.501 50.117 1.00 50.16 83 SER A O 1
ATOM 685 N N . ARG A 1 84 ? -22.886 -21.666 48.954 1.00 44.38 84 ARG A N 1
ATOM 686 C CA . ARG A 1 84 ? -22.620 -20.701 50.022 1.00 44.38 84 ARG A CA 1
ATOM 687 C C . ARG A 1 84 ? -23.700 -20.855 51.089 1.00 44.38 84 ARG A C 1
ATOM 689 O O . ARG A 1 84 ? -24.774 -20.271 50.996 1.00 44.38 84 ARG A O 1
ATOM 696 N N . SER A 1 85 ? -23.401 -21.660 52.105 1.00 44.91 85 SER A N 1
ATOM 697 C CA . SER A 1 85 ? -24.142 -21.689 53.359 1.00 44.91 85 SER A CA 1
ATOM 698 C C . SER A 1 85 ? -23.879 -20.382 54.108 1.00 44.91 85 SER A C 1
ATOM 700 O O . SER A 1 85 ? -22.820 -20.194 54.707 1.00 44.91 85 SER A O 1
ATOM 702 N N . SER A 1 86 ? -24.836 -19.465 54.054 1.00 45.28 86 SER A N 1
ATOM 703 C CA . SER A 1 86 ? -24.863 -18.260 54.876 1.00 45.28 86 SER A CA 1
ATOM 704 C C . SER A 1 86 ? -25.154 -18.626 56.336 1.00 45.28 86 SER A C 1
ATOM 706 O O . SER A 1 86 ? -26.264 -19.053 56.662 1.00 45.28 86 SER A O 1
ATOM 708 N N . LYS A 1 87 ? -24.177 -18.427 57.220 1.00 46.00 87 LYS A N 1
ATOM 709 C CA . LYS A 1 87 ? -24.394 -18.241 58.660 1.00 46.00 87 LYS A CA 1
ATOM 710 C C . LYS A 1 87 ? -23.697 -16.946 59.071 1.00 46.00 87 LYS A C 1
ATOM 712 O O . LYS A 1 87 ? -22.615 -16.985 59.641 1.00 46.00 87 LYS A O 1
ATOM 717 N N . ASP A 1 88 ? -24.327 -15.819 58.744 1.00 46.53 88 ASP A N 1
ATOM 718 C CA . ASP A 1 88 ? -23.998 -14.526 59.345 1.00 46.53 88 ASP A CA 1
ATOM 719 C C . ASP A 1 88 ? -24.797 -14.374 60.653 1.00 46.53 88 ASP A C 1
ATOM 721 O O . ASP A 1 88 ? -26.032 -14.314 60.607 1.00 46.53 88 ASP A O 1
ATOM 725 N N . PRO A 1 89 ? -24.139 -14.317 61.826 1.00 51.38 89 PRO A N 1
ATOM 726 C CA . PRO A 1 89 ? -24.799 -14.134 63.123 1.00 51.38 89 PRO A CA 1
ATOM 727 C C . PRO A 1 89 ? -25.375 -12.717 63.324 1.00 51.38 89 PRO A C 1
ATOM 729 O O . PRO A 1 89 ? -26.124 -12.477 64.267 1.00 51.38 89 PRO A O 1
ATOM 732 N N . GLU A 1 90 ? -25.109 -11.783 62.411 1.00 49.41 90 GLU A N 1
ATOM 733 C CA . GLU A 1 90 ? -25.537 -10.380 62.510 1.00 49.41 90 GLU A CA 1
ATOM 734 C C . GLU A 1 90 ? -27.024 -10.158 62.158 1.00 49.41 90 GLU A C 1
ATOM 736 O O . GLU A 1 90 ? -27.623 -9.150 62.536 1.00 49.41 90 GLU A O 1
ATOM 741 N N . ARG A 1 91 ? -27.675 -11.136 61.506 1.00 51.44 91 ARG A N 1
ATOM 742 C CA . ARG A 1 91 ? -29.124 -11.103 61.216 1.00 51.44 91 ARG A CA 1
ATOM 743 C C . ARG A 1 91 ? -30.015 -11.569 62.373 1.00 51.44 91 ARG A C 1
ATOM 745 O O . ARG A 1 91 ? -31.219 -11.334 62.316 1.00 51.44 91 ARG A O 1
ATOM 752 N N . GLN A 1 92 ? -29.459 -12.197 63.414 1.00 54.88 92 GLN A N 1
ATOM 753 C CA . GLN A 1 92 ? -30.229 -12.605 64.600 1.00 54.88 92 GLN A CA 1
ATOM 754 C C . GLN A 1 92 ? -30.329 -11.498 65.662 1.00 54.88 92 GLN A C 1
ATOM 756 O O . GLN A 1 92 ? -31.298 -11.486 66.410 1.00 54.88 92 GLN A O 1
ATOM 761 N N . ALA A 1 93 ? -29.423 -10.514 65.669 1.00 53.03 93 ALA A N 1
ATOM 762 C CA . ALA A 1 93 ? -29.487 -9.386 66.605 1.00 53.03 93 ALA A CA 1
ATOM 763 C C . ALA A 1 93 ? -30.500 -8.295 66.199 1.00 53.03 93 ALA A C 1
ATOM 765 O O . ALA A 1 93 ? -31.008 -7.586 67.059 1.00 53.03 93 ALA A O 1
ATOM 766 N N . ARG A 1 94 ? -30.847 -8.175 64.907 1.00 54.66 94 ARG A N 1
ATOM 767 C CA . ARG A 1 94 ? -31.834 -7.181 64.434 1.00 54.66 94 ARG A CA 1
ATOM 768 C C . ARG A 1 94 ? -33.296 -7.609 64.595 1.00 54.66 94 ARG A C 1
ATOM 770 O O . ARG A 1 94 ? -34.161 -6.751 64.571 1.00 54.66 94 ARG A O 1
ATOM 777 N N . ARG A 1 95 ? -33.581 -8.901 64.804 1.00 55.38 95 ARG A N 1
ATOM 778 C CA . ARG A 1 95 ? -34.958 -9.403 64.996 1.00 55.38 95 ARG A CA 1
ATOM 779 C C . ARG A 1 95 ? -35.484 -9.284 66.430 1.00 55.38 95 ARG A C 1
ATOM 781 O O . ARG A 1 95 ? -36.665 -9.503 66.630 1.00 55.38 95 ARG A O 1
ATOM 788 N N . ALA A 1 96 ? -34.637 -8.939 67.401 1.00 52.50 96 ALA A N 1
ATOM 789 C CA . ALA A 1 96 ? -35.045 -8.777 68.801 1.00 52.50 96 ALA A CA 1
ATOM 790 C C . ALA A 1 96 ? -35.371 -7.320 69.186 1.00 52.50 96 ALA A C 1
ATOM 792 O O . ALA A 1 96 ? -35.762 -7.074 70.318 1.00 52.50 96 ALA A O 1
ATOM 793 N N . ALA A 1 97 ? -35.194 -6.359 68.271 1.00 51.31 97 ALA A N 1
ATOM 794 C CA . ALA A 1 97 ? -35.436 -4.933 68.523 1.00 51.31 97 ALA A CA 1
ATOM 795 C C . ALA A 1 97 ? -36.639 -4.365 67.741 1.00 51.31 97 ALA A C 1
ATOM 797 O O . ALA A 1 97 ? -36.892 -3.171 67.809 1.00 51.31 97 ALA A O 1
ATOM 798 N N . GLU A 1 98 ? -37.364 -5.203 66.993 1.00 52.00 98 GLU A N 1
ATOM 799 C CA . GLU A 1 98 ? -38.520 -4.808 66.163 1.00 52.00 98 GLU A CA 1
ATOM 800 C C . GLU A 1 98 ? -39.856 -5.362 66.704 1.00 52.00 98 GLU A C 1
ATOM 802 O O . GLU A 1 98 ? -40.884 -5.233 66.049 1.00 52.00 98 GLU A O 1
ATOM 807 N N . GLU A 1 99 ? -39.859 -5.977 67.893 1.00 51.41 99 GLU A N 1
ATOM 808 C CA . GLU A 1 99 ? -41.040 -6.636 68.483 1.00 51.41 99 GLU A CA 1
ATOM 809 C C . GLU A 1 99 ? -41.745 -5.792 69.572 1.00 51.41 99 GLU A C 1
ATOM 811 O O . GLU A 1 99 ? -42.645 -6.295 70.234 1.00 51.41 99 GLU A O 1
ATOM 816 N N . GLU A 1 100 ? -41.386 -4.511 69.753 1.00 52.09 100 GLU A N 1
ATOM 817 C CA . GLU A 1 100 ? -41.995 -3.635 70.783 1.00 52.09 100 GLU A CA 1
ATOM 818 C C . GLU A 1 100 ? -42.884 -2.482 70.261 1.00 52.09 100 GLU A C 1
ATOM 820 O O . GLU A 1 100 ? -43.516 -1.822 71.076 1.00 52.09 100 GLU A O 1
ATOM 825 N N . ASP A 1 101 ? -43.040 -2.279 68.944 1.00 50.78 101 ASP A N 1
ATOM 826 C CA . ASP A 1 101 ? -43.817 -1.147 68.382 1.00 50.78 101 ASP A CA 1
ATOM 827 C C . ASP A 1 101 ? -44.903 -1.583 67.367 1.00 50.78 101 ASP A C 1
ATOM 829 O O . ASP A 1 101 ? -44.930 -1.129 66.221 1.00 50.78 101 ASP A O 1
ATOM 833 N N . ALA A 1 102 ? -45.822 -2.478 67.751 1.00 49.84 102 ALA A N 1
ATOM 834 C CA . ALA A 1 102 ? -46.928 -2.888 66.871 1.00 49.84 102 ALA A CA 1
ATOM 835 C C . ALA A 1 102 ? -48.263 -3.139 67.599 1.00 49.84 102 ALA A C 1
ATOM 837 O O . ALA A 1 102 ? -48.830 -4.224 67.524 1.00 49.84 102 ALA A O 1
ATOM 838 N N . GLU A 1 103 ? -48.810 -2.104 68.238 1.00 51.59 103 GLU A N 1
ATOM 839 C CA . GLU A 1 103 ? -50.254 -1.983 68.496 1.00 51.59 103 GLU A CA 1
ATOM 840 C C . GLU A 1 103 ? -50.732 -0.598 68.032 1.00 51.59 103 GLU A C 1
ATOM 842 O O . GLU A 1 103 ? -50.916 0.331 68.815 1.00 51.59 103 GLU A O 1
ATOM 847 N N . VAL A 1 104 ? -50.903 -0.444 66.717 1.00 55.97 104 VAL A N 1
ATOM 848 C CA . VAL A 1 104 ? -51.687 0.647 66.124 1.00 55.97 104 VAL A CA 1
ATOM 849 C C . VAL A 1 104 ? -52.655 0.007 65.137 1.00 55.97 104 VAL A C 1
ATOM 851 O O . VAL A 1 104 ? -52.238 -0.613 64.158 1.00 55.97 104 VAL A O 1
ATOM 854 N N . GLU A 1 105 ? -53.948 0.096 65.442 1.00 50.69 105 GLU A N 1
ATOM 855 C CA . GLU A 1 105 ? -55.020 -0.454 64.615 1.00 50.69 105 GLU A CA 1
ATOM 856 C C . GLU A 1 105 ? -55.007 0.172 63.205 1.00 50.69 105 GLU A C 1
ATOM 858 O O . GLU A 1 105 ? -54.973 1.400 63.082 1.00 50.69 105 GLU A O 1
ATOM 863 N N . PRO A 1 106 ? -55.021 -0.637 62.128 1.00 52.53 106 PRO A N 1
ATOM 864 C CA . PRO A 1 106 ? -54.988 -0.129 60.766 1.00 52.53 106 PRO A CA 1
ATOM 865 C C . PRO A 1 106 ? -56.371 0.377 60.342 1.00 52.53 106 PRO A C 1
ATOM 867 O O . PRO A 1 106 ? -57.320 -0.389 60.186 1.00 52.53 106 PRO A O 1
ATOM 870 N N . GLU A 1 107 ? -56.452 1.681 60.107 1.00 51.25 107 GLU A N 1
ATOM 871 C CA . GLU A 1 107 ? -57.547 2.341 59.401 1.00 51.25 107 GLU A CA 1
ATOM 872 C C . GLU A 1 107 ? -57.629 1.761 57.968 1.00 51.25 107 GLU A C 1
ATOM 874 O O . GLU A 1 107 ? -56.641 1.771 57.229 1.00 51.25 107 GLU A O 1
ATOM 879 N N . GLU A 1 108 ? -58.773 1.169 57.591 1.00 49.69 108 GLU A N 1
ATOM 880 C CA . GLU A 1 108 ? -58.981 0.463 56.315 1.00 49.69 108 GLU A CA 1
ATOM 881 C C . GLU A 1 108 ? -58.824 1.404 55.105 1.00 49.69 108 GLU A C 1
ATOM 883 O O . GLU A 1 108 ? -59.782 1.997 54.607 1.00 49.69 108 GLU A O 1
ATOM 888 N N . ALA A 1 109 ? -57.599 1.518 54.591 1.00 59.78 109 ALA A N 1
ATOM 889 C CA . ALA A 1 109 ? -57.340 2.155 53.310 1.00 59.78 109 ALA A CA 1
ATOM 890 C C . ALA A 1 109 ? -57.951 1.315 52.162 1.00 59.78 109 ALA A C 1
ATOM 892 O O . ALA A 1 109 ? -57.839 0.082 52.163 1.00 59.78 109 ALA A O 1
ATOM 893 N N . PRO A 1 110 ? -58.583 1.949 51.159 1.00 67.88 110 PRO A N 1
ATOM 894 C CA . PRO A 1 110 ? -59.202 1.253 50.036 1.00 67.88 110 PRO A CA 1
ATOM 895 C C . PRO A 1 110 ? -58.159 0.433 49.263 1.00 67.88 110 PRO A C 1
ATOM 897 O O . PRO A 1 110 ? -57.181 0.967 48.741 1.00 67.88 110 PRO A O 1
ATOM 900 N N . ARG A 1 111 ? -58.363 -0.889 49.195 1.00 69.75 111 ARG A N 1
ATOM 901 C CA . ARG A 1 111 ? -57.499 -1.821 48.457 1.00 69.75 111 ARG A CA 1
ATOM 902 C C . ARG A 1 111 ? -57.611 -1.530 46.960 1.00 69.75 111 ARG A C 1
ATOM 904 O O . ARG A 1 111 ? -58.641 -1.835 46.362 1.00 69.75 111 ARG A O 1
ATOM 911 N N . MET A 1 112 ? -56.563 -0.961 46.363 1.00 75.88 112 MET A N 1
ATOM 912 C CA . MET A 1 112 ? -56.471 -0.844 44.904 1.00 75.88 112 MET A CA 1
ATOM 913 C C . MET A 1 112 ? -56.529 -2.244 44.273 1.00 75.88 112 MET A C 1
ATOM 915 O O . MET A 1 112 ? -55.970 -3.182 44.861 1.00 75.88 112 MET A O 1
ATOM 919 N N . PRO A 1 113 ? -57.192 -2.412 43.117 1.00 85.50 113 PRO A N 1
ATOM 920 C CA . PRO A 1 113 ? -57.222 -3.684 42.408 1.00 85.50 113 PRO A CA 1
ATOM 921 C C . PRO A 1 113 ? -55.789 -4.183 42.135 1.00 85.50 113 PRO A C 1
ATOM 923 O O . PRO A 1 113 ? -54.893 -3.374 41.890 1.00 85.50 113 PRO A O 1
ATOM 926 N N . PRO A 1 114 ? -55.545 -5.504 42.206 1.00 84.94 114 PRO A N 1
ATOM 927 C CA . PRO A 1 114 ? -54.200 -6.081 42.104 1.00 84.94 114 PRO A CA 1
ATOM 928 C C . PRO A 1 114 ? -53.476 -5.697 40.804 1.00 84.94 114 PRO A C 1
ATOM 930 O O . PRO A 1 114 ? -52.272 -5.459 40.831 1.00 84.94 114 PRO A O 1
ATOM 933 N N . ASP A 1 115 ? -54.218 -5.522 39.709 1.00 86.56 115 ASP A N 1
ATOM 934 C CA . ASP A 1 115 ? -53.666 -5.145 38.404 1.00 86.56 115 ASP A CA 1
ATOM 935 C C . ASP A 1 115 ? -53.063 -3.724 38.404 1.00 86.56 115 ASP A C 1
ATOM 937 O O . ASP A 1 115 ? -52.030 -3.486 37.783 1.00 86.56 115 ASP A O 1
ATOM 941 N N . GLU A 1 116 ? -53.650 -2.778 39.151 1.00 90.44 116 GLU A N 1
ATOM 942 C CA . GLU A 1 116 ? -53.120 -1.408 39.283 1.00 90.44 116 GLU A CA 1
ATOM 943 C C . GLU A 1 116 ? -51.841 -1.354 40.133 1.00 90.44 116 GLU A C 1
ATOM 945 O O . GLU A 1 116 ? -50.996 -0.473 39.962 1.00 90.44 116 GLU A O 1
ATOM 950 N N . GLN A 1 117 ? -51.671 -2.301 41.059 1.00 91.25 117 GLN A N 1
ATOM 951 C CA . GLN A 1 117 ? -50.462 -2.375 41.881 1.00 91.25 117 GLN A CA 1
ATOM 952 C C . GLN A 1 117 ? -49.271 -2.895 41.069 1.00 91.25 117 GLN A C 1
ATOM 954 O O . GLN A 1 117 ? -48.164 -2.363 41.191 1.00 91.25 117 GLN A O 1
ATOM 959 N N . ASP A 1 118 ? -49.497 -3.901 40.222 1.00 92.25 118 ASP A N 1
ATOM 960 C CA . ASP A 1 118 ? -48.456 -4.476 39.370 1.00 92.25 118 ASP A CA 1
ATOM 961 C C . ASP A 1 118 ? -47.995 -3.486 38.291 1.00 92.25 118 ASP A C 1
ATOM 963 O O . ASP A 1 118 ? -46.789 -3.344 38.063 1.00 92.25 118 ASP A O 1
ATOM 967 N N . THR A 1 119 ? -48.919 -2.731 37.687 1.00 92.81 119 THR A N 1
ATOM 968 C CA . THR A 1 119 ? -48.572 -1.678 36.718 1.00 92.81 119 THR A CA 1
ATOM 969 C C . THR A 1 119 ? -47.782 -0.546 37.369 1.00 92.81 119 THR A C 1
ATOM 971 O O . THR A 1 119 ? -46.705 -0.206 36.880 1.00 92.81 119 THR A O 1
ATOM 974 N N . SER A 1 120 ? -48.226 -0.027 38.520 1.00 95.25 120 SER A N 1
ATOM 975 C CA . SER A 1 120 ? -47.512 1.038 39.242 1.00 95.25 120 SER A CA 1
ATOM 976 C C . SER A 1 120 ? -46.103 0.609 39.675 1.00 95.25 120 SER A C 1
ATOM 978 O O . SER A 1 120 ? -45.134 1.369 39.566 1.00 95.25 120 SER A O 1
ATOM 980 N N . ARG A 1 121 ? -45.947 -0.648 40.107 1.00 95.94 121 ARG A N 1
ATOM 981 C CA . ARG A 1 121 ? -44.642 -1.215 40.462 1.00 95.94 121 ARG A CA 1
ATOM 982 C C . ARG A 1 121 ? -43.702 -1.297 39.256 1.00 95.94 121 ARG A C 1
ATOM 984 O O . ARG A 1 121 ? -42.514 -0.990 39.391 1.00 95.94 121 ARG A O 1
ATOM 991 N N . LEU A 1 122 ? -44.205 -1.719 38.098 1.00 95.00 122 LEU A N 1
ATOM 992 C CA . LEU A 1 122 ? -43.415 -1.823 36.871 1.00 95.00 122 LEU A CA 1
ATOM 993 C C . LEU A 1 122 ? -43.041 -0.456 36.303 1.00 95.00 122 LEU A C 1
ATOM 995 O O . LEU A 1 122 ? -41.906 -0.286 35.863 1.00 95.00 122 LEU A O 1
ATOM 999 N N . GLU A 1 123 ? -43.935 0.528 36.375 1.00 96.50 123 GLU A N 1
ATOM 1000 C CA . GLU A 1 123 ? -43.621 1.915 36.023 1.00 96.50 123 GLU A CA 1
ATOM 1001 C C . GLU A 1 123 ? -42.463 2.452 36.870 1.00 96.50 123 GLU A C 1
ATOM 1003 O O . GLU A 1 123 ? -41.484 2.968 36.325 1.00 96.50 123 GLU A O 1
ATOM 1008 N N . GLY A 1 124 ? -42.515 2.253 38.192 1.00 97.19 124 GLY A N 1
ATOM 1009 C CA . GLY A 1 124 ? -41.421 2.624 39.092 1.00 97.19 124 GLY A CA 1
ATOM 1010 C C . GLY A 1 124 ? -40.111 1.894 38.768 1.00 97.19 124 GLY A C 1
ATOM 1011 O O . GLY A 1 124 ? -39.035 2.500 38.779 1.00 97.19 124 GLY A O 1
ATOM 1012 N N . MET A 1 125 ? -40.182 0.606 38.413 1.00 97.00 125 MET A N 1
ATOM 1013 C CA . MET A 1 125 ? -39.010 -0.161 37.985 1.00 97.00 125 MET A CA 1
ATOM 1014 C C . MET A 1 125 ? -38.420 0.377 36.674 1.00 97.00 125 MET A C 1
ATOM 1016 O O . MET A 1 125 ? -37.204 0.529 36.586 1.00 97.00 125 MET A O 1
ATOM 1020 N N . ILE A 1 126 ? -39.248 0.686 35.673 1.00 97.19 126 ILE A N 1
ATOM 1021 C CA . ILE A 1 126 ? -38.801 1.199 34.369 1.00 97.19 126 ILE A CA 1
ATOM 1022 C C . ILE A 1 126 ? -38.164 2.580 34.510 1.00 97.19 126 ILE A C 1
ATOM 1024 O O . ILE A 1 126 ? -37.113 2.809 33.918 1.00 97.19 126 ILE A O 1
ATOM 1028 N N . GLN A 1 127 ? -38.715 3.466 35.343 1.00 97.69 127 GLN A N 1
ATOM 1029 C CA . GLN A 1 127 ? -38.074 4.748 35.656 1.00 97.69 127 GLN A CA 1
ATOM 1030 C C . GLN A 1 127 ? -36.697 4.549 36.308 1.00 97.69 127 GLN A C 1
ATOM 1032 O O . GLN A 1 127 ? -35.727 5.214 35.946 1.00 97.69 127 GLN A O 1
ATOM 1037 N N . GLY A 1 128 ? -36.580 3.588 37.231 1.00 97.81 128 GLY A N 1
ATOM 1038 C CA . GLY A 1 128 ? -35.297 3.221 37.831 1.00 97.81 128 GLY A CA 1
ATOM 1039 C C . GLY A 1 128 ? -34.298 2.634 36.823 1.00 97.81 128 GLY A C 1
ATOM 1040 O O . GLY A 1 128 ? -33.098 2.889 36.928 1.00 97.81 128 GLY A O 1
ATOM 1041 N N . LEU A 1 129 ? -34.770 1.867 35.835 1.00 98.19 129 LEU A N 1
ATOM 1042 C CA . LEU A 1 129 ? -33.938 1.355 34.742 1.00 98.19 129 LEU A CA 1
ATOM 1043 C C . LEU A 1 129 ? -33.473 2.470 33.811 1.00 98.19 129 LEU A C 1
ATOM 1045 O O . LEU A 1 129 ? -32.299 2.489 33.462 1.00 98.19 129 LEU A O 1
ATOM 1049 N N . ASP A 1 130 ? -34.349 3.403 33.446 1.00 98.19 130 ASP A N 1
ATOM 1050 C CA . ASP A 1 130 ? -33.997 4.535 32.588 1.00 98.19 130 ASP A CA 1
ATOM 1051 C C . ASP A 1 130 ? -32.895 5.397 33.223 1.00 98.19 130 ASP A C 1
ATOM 1053 O O . ASP A 1 130 ? -31.888 5.683 32.579 1.00 98.19 130 ASP A O 1
ATOM 1057 N N . GLN A 1 131 ? -32.993 5.690 34.526 1.00 98.25 131 GLN A N 1
ATOM 1058 C CA . GLN A 1 131 ? -31.931 6.386 35.266 1.00 98.25 131 GLN A CA 1
ATOM 1059 C C . GLN A 1 131 ? -30.611 5.600 35.292 1.00 98.25 131 GLN A C 1
ATOM 1061 O O . GLN A 1 131 ? -29.538 6.187 35.158 1.00 98.25 131 GLN A O 1
ATOM 1066 N N . LYS A 1 132 ? -30.663 4.268 35.444 1.00 98.25 132 LYS A N 1
ATOM 1067 C CA . LYS A 1 132 ? -29.465 3.412 35.383 1.00 98.25 132 LYS A CA 1
ATOM 1068 C C . LYS A 1 132 ? -28.837 3.390 33.989 1.00 98.25 132 LYS A C 1
ATOM 1070 O O . LYS A 1 132 ? -27.609 3.388 33.883 1.00 98.25 132 LYS A O 1
ATOM 1075 N N . VAL A 1 133 ? -29.653 3.354 32.936 1.00 98.62 133 VAL A N 1
ATOM 1076 C CA . VAL A 1 133 ? -29.190 3.417 31.543 1.00 98.62 133 VAL A CA 1
ATOM 1077 C C . VAL A 1 133 ? -28.552 4.777 31.275 1.00 98.62 133 VAL A C 1
ATOM 1079 O O . VAL A 1 133 ? -27.410 4.803 30.830 1.00 98.62 133 VAL A O 1
ATOM 1082 N N . ALA A 1 134 ? -29.204 5.878 31.655 1.00 98.44 134 ALA A N 1
ATOM 1083 C CA . ALA A 1 134 ? -28.648 7.227 31.546 1.00 98.44 134 ALA A CA 1
ATOM 1084 C C . ALA A 1 134 ? -27.310 7.364 32.296 1.00 98.44 134 ALA A C 1
ATOM 1086 O O . ALA A 1 134 ? -26.326 7.833 31.737 1.00 98.44 134 ALA A O 1
ATOM 1087 N N . HIS A 1 135 ? -27.218 6.849 33.527 1.00 98.12 135 HIS A N 1
ATOM 1088 C CA . HIS A 1 135 ? -25.960 6.850 34.279 1.00 98.12 135 HIS A CA 1
ATOM 1089 C C . HIS A 1 135 ? -24.848 6.048 33.581 1.00 98.12 135 HIS A C 1
ATOM 1091 O O . HIS A 1 135 ? -23.686 6.451 33.580 1.00 98.12 135 HIS A O 1
ATOM 1097 N N . THR A 1 136 ? -25.201 4.914 32.970 1.00 98.38 136 THR A N 1
ATOM 1098 C CA . THR A 1 136 ? -24.257 4.099 32.192 1.00 98.38 136 THR A CA 1
ATOM 1099 C C . THR A 1 136 ? -23.776 4.850 30.948 1.00 98.38 136 THR A C 1
ATOM 1101 O O . THR A 1 136 ? -22.590 4.797 30.624 1.00 98.38 136 THR A O 1
ATOM 1104 N N . GLU A 1 137 ? -24.670 5.563 30.260 1.00 98.25 137 GLU A N 1
ATOM 1105 C CA . GLU A 1 137 ? -24.330 6.417 29.118 1.00 98.25 137 GLU A CA 1
ATOM 1106 C C . GLU A 1 137 ? -23.367 7.537 29.531 1.00 98.25 137 GLU A C 1
ATOM 1108 O O . GLU A 1 137 ? -22.304 7.661 28.921 1.00 98.25 137 GLU A O 1
ATOM 1113 N N . ASP A 1 138 ? -23.659 8.263 30.615 1.00 98.38 138 ASP A N 1
ATOM 1114 C CA . ASP A 1 138 ? -22.804 9.334 31.146 1.00 98.38 138 ASP A CA 1
ATOM 1115 C C . ASP A 1 138 ? -21.387 8.835 31.481 1.00 98.38 138 ASP A C 1
ATOM 1117 O O . ASP A 1 138 ? -20.380 9.488 31.185 1.00 98.38 138 ASP A O 1
ATOM 1121 N N . GLU A 1 139 ? -21.275 7.653 32.096 1.00 98.00 139 GLU A N 1
ATOM 1122 C CA . GLU A 1 139 ? -19.974 7.050 32.388 1.00 98.00 139 GLU A CA 1
ATOM 1123 C C . GLU A 1 139 ? -19.200 6.680 31.119 1.00 98.00 139 GLU A C 1
ATOM 1125 O O . GLU A 1 139 ? -17.976 6.837 31.079 1.00 98.00 139 GLU A O 1
ATOM 1130 N N . ILE A 1 140 ? -19.892 6.217 30.076 1.00 98.06 140 ILE A N 1
ATOM 1131 C CA . ILE A 1 140 ? -19.281 5.892 28.785 1.00 98.06 140 ILE A CA 1
ATOM 1132 C C . ILE A 1 140 ? -18.843 7.166 28.053 1.00 98.06 140 ILE A C 1
ATOM 1134 O O . ILE A 1 140 ? -17.746 7.202 27.492 1.00 98.06 140 ILE A O 1
ATOM 1138 N N . GLU A 1 141 ? -19.624 8.242 28.109 1.00 97.62 141 GLU A N 1
ATOM 1139 C CA . GLU A 1 141 ? -19.230 9.541 27.552 1.00 97.62 141 GLU A CA 1
ATOM 1140 C C . GLU A 1 141 ? -18.019 10.133 28.278 1.00 97.62 141 GLU A C 1
ATOM 1142 O O . GLU A 1 141 ? -17.087 10.641 27.644 1.00 97.62 141 GLU A O 1
ATOM 1147 N N . ARG A 1 142 ? -17.954 9.971 29.604 1.00 97.62 142 ARG A N 1
ATOM 1148 C CA . ARG A 1 142 ? -16.789 10.366 30.403 1.00 97.62 142 ARG A CA 1
ATOM 1149 C C . ARG A 1 142 ? -15.508 9.659 29.958 1.00 97.62 142 ARG A C 1
ATOM 1151 O O . ARG A 1 142 ? -14.447 10.284 29.971 1.00 97.62 142 ARG A O 1
ATOM 1158 N N . ILE A 1 143 ? -15.579 8.389 29.547 1.00 97.81 143 ILE A N 1
ATOM 1159 C CA . ILE A 1 143 ? -14.423 7.673 28.978 1.00 97.81 143 ILE A CA 1
ATOM 1160 C C . ILE A 1 143 ? -13.923 8.383 27.718 1.00 97.81 143 ILE A C 1
ATOM 1162 O O . ILE A 1 143 ? -12.716 8.558 27.570 1.00 97.81 143 ILE A O 1
ATOM 1166 N N . GLY A 1 144 ? -14.825 8.839 26.843 1.00 95.38 144 GLY A N 1
ATOM 1167 C CA . GLY A 1 144 ? -14.462 9.586 25.635 1.00 95.38 144 GLY A CA 1
ATOM 1168 C C . GLY A 1 144 ? -13.687 10.871 25.943 1.00 95.38 144 GLY A C 1
ATOM 1169 O O . GLY A 1 144 ? -12.679 11.158 25.299 1.00 95.38 144 GLY A O 1
ATOM 1170 N N . ILE A 1 145 ? -14.094 11.601 26.984 1.00 96.62 145 ILE A N 1
ATOM 1171 C CA . ILE A 1 145 ? -13.394 12.811 27.445 1.00 96.62 145 ILE A CA 1
ATOM 1172 C C . ILE A 1 145 ? -11.997 12.466 27.985 1.00 96.62 145 ILE A C 1
ATOM 1174 O O . ILE A 1 145 ? -11.023 13.138 27.649 1.00 96.62 145 ILE A O 1
ATOM 1178 N N . LEU A 1 146 ? -11.877 11.403 28.789 1.00 96.56 146 LEU A N 1
ATOM 1179 C CA . LEU A 1 146 ? -10.589 10.944 29.330 1.00 96.56 146 LEU A CA 1
ATOM 1180 C C . LEU A 1 146 ? -9.640 10.422 28.241 1.00 96.56 146 LEU A C 1
ATOM 1182 O O . LEU A 1 146 ? -8.423 10.537 28.389 1.00 96.56 146 LEU A O 1
ATOM 1186 N N . ALA A 1 147 ? -10.186 9.889 27.148 1.00 95.50 147 ALA A N 1
ATOM 1187 C CA . ALA A 1 147 ? -9.425 9.408 26.002 1.00 95.50 147 ALA A CA 1
ATOM 1188 C C . ALA A 1 147 ? -8.989 10.532 25.041 1.00 95.50 147 ALA A C 1
ATOM 1190 O O . ALA A 1 147 ? -8.086 10.315 24.234 1.00 95.50 147 ALA A O 1
ATOM 1191 N N . ALA A 1 148 ? -9.561 11.739 25.129 1.00 94.50 148 ALA A N 1
ATOM 1192 C CA . ALA A 1 148 ? -9.255 12.849 24.219 1.00 94.50 148 ALA A CA 1
ATOM 1193 C C . ALA A 1 148 ? -7.755 13.235 24.143 1.00 94.50 148 ALA A C 1
ATOM 1195 O O . ALA A 1 148 ? -7.261 13.470 23.042 1.00 94.50 148 ALA A O 1
ATOM 1196 N N . PRO A 1 149 ? -6.958 13.238 25.233 1.00 93.81 149 PRO A N 1
ATOM 1197 C CA . PRO A 1 149 ? -5.514 13.497 25.147 1.00 93.81 149 PRO A CA 1
ATOM 1198 C C . PRO A 1 149 ? -4.738 12.458 24.319 1.00 93.81 149 PRO A C 1
ATOM 1200 O O . PRO A 1 149 ? -3.617 12.714 23.874 1.00 93.81 149 PRO A O 1
ATOM 1203 N N . LEU A 1 150 ? -5.312 11.271 24.107 1.00 91.75 150 LEU A N 1
ATOM 1204 C CA . LEU A 1 150 ? -4.677 10.171 23.379 1.00 91.75 150 LEU A CA 1
ATOM 1205 C C . LEU A 1 150 ? -4.784 10.327 21.862 1.00 91.75 150 LEU A C 1
ATOM 1207 O O . LEU A 1 150 ? -4.022 9.689 21.140 1.00 91.75 150 LEU A O 1
ATOM 1211 N N . SER A 1 151 ? -5.681 11.188 21.370 1.00 89.19 151 SER A N 1
ATOM 1212 C CA . SER A 1 151 ? -5.730 11.544 19.949 1.00 89.19 151 SER A CA 1
ATOM 1213 C C . SER A 1 151 ? -4.686 12.594 19.559 1.00 89.19 151 SER A C 1
ATOM 1215 O O . SER A 1 151 ? -4.494 12.847 18.371 1.00 89.19 151 SER A O 1
ATOM 1217 N N . MET A 1 152 ? -4.021 13.224 20.532 1.00 89.94 152 MET A N 1
ATOM 1218 C CA . MET A 1 152 ? -2.960 14.196 20.272 1.00 89.94 152 MET A CA 1
ATOM 1219 C C . MET A 1 152 ? -1.673 13.506 19.809 1.00 89.94 152 MET A C 1
ATOM 1221 O O . MET A 1 152 ? -1.362 12.384 20.215 1.00 89.94 152 MET A O 1
ATOM 1225 N N . GLU A 1 153 ? -0.894 14.192 18.972 1.00 86.12 153 GLU A N 1
ATOM 1226 C CA . GLU A 1 153 ? 0.400 13.678 18.532 1.00 86.12 153 GLU A CA 1
ATOM 1227 C C . GLU A 1 153 ? 1.347 13.477 19.727 1.00 86.12 153 GLU A C 1
ATOM 1229 O O . GLU A 1 153 ? 1.466 14.338 20.598 1.00 86.12 153 GLU A O 1
ATOM 1234 N N . VAL A 1 154 ? 2.013 12.318 19.764 1.00 84.94 154 VAL A N 1
ATOM 1235 C CA . VAL A 1 154 ? 2.938 11.939 20.839 1.00 84.94 154 VAL A CA 1
ATOM 1236 C C . VAL A 1 154 ? 4.207 12.788 20.739 1.00 84.94 154 VAL A C 1
ATOM 1238 O O . VAL A 1 154 ? 5.168 12.418 20.063 1.00 84.94 154 VAL A O 1
ATOM 1241 N N . THR A 1 155 ? 4.224 13.927 21.421 1.00 87.94 155 THR A N 1
ATOM 1242 C CA . THR A 1 155 ? 5.434 14.727 21.651 1.00 87.94 155 THR A CA 1
ATOM 1243 C C . THR A 1 155 ? 6.063 14.353 22.989 1.00 87.94 155 THR A C 1
ATOM 1245 O O . THR A 1 155 ? 5.400 13.790 23.861 1.00 87.94 155 THR A O 1
ATOM 1248 N N . GLU A 1 156 ? 7.360 14.618 23.168 1.00 88.25 156 GLU A N 1
ATOM 1249 C CA . GLU A 1 156 ? 8.069 14.224 24.395 1.00 88.25 156 GLU A CA 1
ATOM 1250 C C . GLU A 1 156 ? 7.453 14.836 25.657 1.00 88.25 156 GLU A C 1
ATOM 1252 O O . GLU A 1 156 ? 7.318 14.133 26.656 1.00 88.25 156 GLU A O 1
ATOM 1257 N N . ASP A 1 157 ? 6.971 16.073 25.555 1.00 91.06 157 ASP A N 1
ATOM 1258 C CA . ASP A 1 157 ? 6.364 16.828 26.655 1.00 91.06 157 ASP A CA 1
ATOM 1259 C C . ASP A 1 157 ? 4.993 16.276 27.085 1.00 91.06 157 ASP A C 1
ATOM 1261 O O . ASP A 1 157 ? 4.566 16.468 28.222 1.00 91.06 157 ASP A O 1
ATOM 1265 N N . ILE A 1 158 ? 4.290 15.570 26.191 1.00 91.00 158 ILE A N 1
ATOM 1266 C CA . ILE A 1 158 ? 2.919 15.082 26.420 1.00 91.00 158 ILE A CA 1
ATOM 1267 C C . ILE A 1 158 ? 2.910 13.577 26.763 1.00 91.00 158 ILE A C 1
ATOM 1269 O O . ILE A 1 158 ? 1.888 13.038 27.190 1.00 91.00 158 ILE A O 1
ATOM 1273 N N . LYS A 1 159 ? 4.055 12.878 26.675 1.00 90.94 159 LYS A N 1
ATOM 1274 C CA . LYS A 1 159 ? 4.160 11.433 26.976 1.00 90.94 159 LYS A CA 1
ATOM 1275 C C . LYS A 1 159 ? 3.648 11.074 28.374 1.00 90.94 159 LYS A C 1
ATOM 1277 O O . LYS A 1 159 ? 2.961 10.065 28.530 1.00 90.94 159 LYS A O 1
ATOM 1282 N N . GLU A 1 160 ? 3.976 11.876 29.387 1.00 93.44 160 GLU A N 1
ATOM 1283 C CA . GLU A 1 160 ? 3.522 11.635 30.764 1.00 93.44 160 GLU A CA 1
ATOM 1284 C C . GLU A 1 160 ? 2.012 11.854 30.912 1.00 93.44 160 GLU A C 1
ATOM 1286 O O . GLU A 1 160 ? 1.324 11.039 31.532 1.00 93.44 160 GLU A O 1
ATOM 1291 N N . LEU A 1 161 ? 1.479 12.904 30.276 1.00 94.69 161 LEU A N 1
ATOM 1292 C CA . LEU A 1 161 ? 0.045 13.184 30.248 1.00 94.69 161 LEU A CA 1
ATOM 1293 C C . LEU A 1 161 ? -0.729 12.039 29.579 1.00 94.69 161 LEU A C 1
ATOM 1295 O O . LEU A 1 161 ? -1.728 11.572 30.123 1.00 94.69 161 LEU A O 1
ATOM 1299 N N . GLN A 1 162 ? -0.238 11.531 28.446 1.00 93.75 162 GLN A N 1
ATOM 1300 C CA . GLN A 1 162 ? -0.841 10.400 27.738 1.00 93.75 162 GLN A CA 1
ATOM 1301 C C . GLN A 1 162 ? -0.765 9.105 28.549 1.00 93.75 162 GLN A C 1
ATOM 1303 O O . GLN A 1 162 ? -1.743 8.363 28.614 1.00 93.75 162 GLN A O 1
ATOM 1308 N N . ALA A 1 163 ? 0.352 8.841 29.231 1.00 93.25 163 ALA A N 1
ATOM 1309 C CA . ALA A 1 163 ? 0.472 7.676 30.105 1.00 93.25 163 ALA A CA 1
ATOM 1310 C C . ALA A 1 163 ? -0.552 7.699 31.255 1.00 93.25 163 ALA A C 1
ATOM 1312 O O . ALA A 1 163 ? -1.114 6.654 31.595 1.00 93.25 163 ALA A O 1
ATOM 1313 N N . ASN A 1 164 ? -0.820 8.873 31.832 1.00 96.06 164 ASN A N 1
ATOM 1314 C CA . ASN A 1 164 ? -1.851 9.037 32.857 1.00 96.06 164 ASN A CA 1
ATOM 1315 C C . ASN A 1 164 ? -3.260 8.882 32.268 1.00 96.06 164 ASN A C 1
ATOM 1317 O O . ASN A 1 164 ? -4.044 8.089 32.788 1.00 96.06 164 ASN A O 1
ATOM 1321 N N . ALA A 1 165 ? -3.539 9.519 31.127 1.00 96.44 165 ALA A N 1
ATOM 1322 C CA . ALA A 1 165 ? -4.821 9.397 30.434 1.00 96.44 165 ALA A CA 1
ATOM 1323 C C . ALA A 1 165 ? -5.160 7.938 30.072 1.00 96.44 165 ALA A C 1
ATOM 1325 O O . ALA A 1 165 ? -6.304 7.521 30.235 1.00 96.44 165 ALA A O 1
ATOM 1326 N N . ILE A 1 166 ? -4.179 7.116 29.673 1.00 95.94 166 ILE A N 1
ATOM 1327 C CA . ILE A 1 166 ? -4.386 5.673 29.438 1.00 95.94 166 ILE A CA 1
ATOM 1328 C C . ILE A 1 166 ? -4.852 4.973 30.713 1.00 95.94 166 ILE A C 1
ATOM 1330 O O . ILE A 1 166 ? -5.829 4.228 30.679 1.00 95.94 166 ILE A O 1
ATOM 1334 N N . ARG A 1 167 ? -4.170 5.200 31.843 1.00 96.56 167 ARG A N 1
ATOM 1335 C CA . ARG A 1 167 ? -4.513 4.552 33.121 1.00 96.56 167 ARG A CA 1
ATOM 1336 C C . ARG A 1 167 ? -5.914 4.945 33.584 1.00 96.56 167 ARG A C 1
ATOM 1338 O O . ARG A 1 167 ? -6.671 4.078 34.027 1.00 96.56 167 ARG A O 1
ATOM 1345 N N . ASP A 1 168 ? -6.254 6.224 33.457 1.00 97.38 168 ASP A N 1
ATOM 1346 C CA . ASP A 1 168 ? -7.562 6.752 33.841 1.00 97.38 168 ASP A CA 1
ATOM 1347 C C . ASP A 1 168 ? -8.669 6.211 32.930 1.00 97.38 168 ASP A C 1
ATOM 1349 O O . ASP A 1 168 ? -9.691 5.732 33.426 1.00 97.38 168 ASP A O 1
ATOM 1353 N N . THR A 1 169 ? -8.426 6.166 31.618 1.00 97.19 169 THR A N 1
ATOM 1354 C CA . THR A 1 169 ? -9.344 5.577 30.631 1.00 97.19 169 THR A CA 1
ATOM 1355 C C . THR A 1 169 ? -9.554 4.086 30.901 1.00 97.19 169 THR A C 1
ATOM 1357 O O . THR A 1 169 ? -10.688 3.628 30.977 1.00 97.19 169 THR A O 1
ATOM 1360 N N . GLU A 1 170 ? -8.496 3.307 31.149 1.00 96.69 170 GLU A N 1
ATOM 1361 C CA . GLU A 1 170 ? -8.609 1.876 31.475 1.00 96.69 170 GLU A CA 1
ATOM 1362 C C . GLU A 1 170 ? -9.369 1.612 32.780 1.00 96.69 170 GLU A C 1
ATOM 1364 O O . GLU A 1 170 ? -10.047 0.587 32.931 1.00 96.69 170 GLU A O 1
ATOM 1369 N N . ARG A 1 171 ? -9.216 2.492 33.773 1.00 97.38 171 ARG A N 1
ATOM 1370 C CA . ARG A 1 171 ? -9.973 2.405 35.023 1.00 97.38 171 ARG A CA 1
ATOM 1371 C C . ARG A 1 171 ? -11.447 2.718 34.776 1.00 97.38 171 ARG A C 1
ATOM 1373 O O . ARG A 1 171 ? -12.293 1.955 35.239 1.00 97.38 171 ARG A O 1
ATOM 1380 N N . ALA A 1 172 ? -11.737 3.779 34.027 1.00 97.62 172 ALA A N 1
ATOM 1381 C CA . ALA A 1 172 ? -13.094 4.184 33.685 1.00 97.62 172 ALA A CA 1
ATOM 1382 C C . ALA A 1 172 ? -13.810 3.129 32.822 1.00 97.62 172 ALA A C 1
ATOM 1384 O O . ALA A 1 172 ? -14.923 2.744 33.153 1.00 97.62 172 ALA A O 1
ATOM 1385 N N . VAL A 1 173 ? -13.143 2.547 31.816 1.00 97.75 173 VAL A N 1
ATOM 1386 C CA . VAL A 1 173 ? -13.673 1.440 30.990 1.00 97.75 173 VAL A CA 1
ATOM 1387 C C . VAL A 1 173 ? -14.068 0.236 31.841 1.00 97.75 173 VAL A C 1
ATOM 1389 O O . VAL A 1 173 ? -15.113 -0.369 31.612 1.00 97.75 173 VAL A O 1
ATOM 1392 N N . ARG A 1 174 ? -13.254 -0.131 32.840 1.00 97.56 174 ARG A N 1
ATOM 1393 C CA . ARG A 1 174 ? -13.586 -1.242 33.745 1.00 97.56 174 ARG A CA 1
ATOM 1394 C C . ARG A 1 174 ? -14.806 -0.938 34.611 1.00 97.56 174 ARG A C 1
ATOM 1396 O O . ARG A 1 174 ? -15.618 -1.837 34.801 1.00 97.56 174 ARG A O 1
ATOM 1403 N N . ALA A 1 175 ? -14.928 0.291 35.113 1.00 97.75 175 ALA A N 1
ATOM 1404 C CA . ALA A 1 175 ? -16.082 0.720 35.900 1.00 97.75 175 ALA A CA 1
ATOM 1405 C C . ALA A 1 175 ? -17.362 0.748 35.048 1.00 97.75 175 ALA A C 1
ATOM 1407 O O . ALA A 1 175 ? -18.309 0.029 35.362 1.00 97.75 175 ALA A O 1
ATOM 1408 N N . ALA A 1 176 ? -17.333 1.446 33.909 1.00 98.00 176 ALA A N 1
ATOM 1409 C CA . ALA A 1 176 ? -18.470 1.550 32.996 1.00 98.00 176 ALA A CA 1
ATOM 1410 C C . ALA A 1 176 ? -18.930 0.181 32.487 1.00 98.00 176 ALA A C 1
ATOM 1412 O O . ALA A 1 176 ? -20.123 -0.073 32.377 1.00 98.00 176 ALA A O 1
ATOM 1413 N N . LYS A 1 177 ? -17.999 -0.751 32.240 1.00 97.94 177 LYS A N 1
ATOM 1414 C CA . LYS A 1 177 ? -18.353 -2.119 31.850 1.00 97.94 177 LYS A CA 1
ATOM 1415 C C . LYS A 1 177 ? -19.147 -2.857 32.932 1.00 97.94 177 LYS A C 1
ATOM 1417 O O . LYS A 1 177 ? -20.082 -3.579 32.604 1.00 97.94 177 LYS A O 1
ATOM 1422 N N . LEU A 1 178 ? -18.779 -2.706 34.206 1.00 98.12 178 LEU A N 1
ATOM 1423 C CA . LEU A 1 178 ? -19.520 -3.333 35.305 1.00 98.12 178 LEU A CA 1
ATOM 1424 C C . LEU A 1 178 ? -20.938 -2.761 35.410 1.00 98.12 178 LEU A C 1
ATOM 1426 O O . LEU A 1 178 ? -21.885 -3.529 35.581 1.00 98.12 178 LEU A O 1
ATOM 1430 N N . ASN A 1 179 ? -21.077 -1.443 35.258 1.00 97.94 179 ASN A N 1
ATOM 1431 C CA . ASN A 1 179 ? -22.370 -0.763 35.291 1.00 97.94 179 ASN A CA 1
ATOM 1432 C C . ASN A 1 179 ? -23.239 -1.136 34.085 1.00 97.94 179 ASN A C 1
ATOM 1434 O O . ASN A 1 179 ? -24.397 -1.506 34.268 1.00 97.94 179 ASN A O 1
ATOM 1438 N N . PHE A 1 180 ? -22.649 -1.206 32.890 1.00 98.31 180 PHE A N 1
ATOM 1439 C CA . PHE A 1 180 ? -23.288 -1.729 31.685 1.00 98.31 180 PHE A CA 1
ATOM 1440 C C . PHE A 1 180 ? -23.799 -3.165 31.869 1.00 98.31 180 PHE A C 1
ATOM 1442 O O . PHE A 1 180 ? -24.977 -3.442 31.644 1.00 98.31 180 PHE A O 1
ATOM 1449 N N . ASP A 1 181 ? -22.941 -4.079 32.338 1.00 98.19 181 ASP A N 1
ATOM 1450 C CA . ASP A 1 181 ? -23.312 -5.481 32.555 1.00 98.19 181 ASP A CA 1
ATOM 1451 C C . ASP A 1 181 ? -24.407 -5.625 33.633 1.00 98.19 181 ASP A C 1
ATOM 1453 O O . ASP A 1 181 ? -25.152 -6.610 33.626 1.00 98.19 181 ASP A O 1
ATOM 1457 N N . SER A 1 182 ? -24.489 -4.691 34.588 1.00 98.06 182 SER A N 1
ATOM 1458 C CA . SER A 1 182 ? -25.557 -4.639 35.592 1.00 98.06 182 SER A CA 1
ATOM 1459 C C . SER A 1 182 ? -26.864 -4.114 35.001 1.00 98.06 182 SER A C 1
ATOM 1461 O O . SER A 1 182 ? -27.899 -4.752 35.181 1.00 98.06 182 SER A O 1
ATOM 1463 N N . ALA A 1 183 ? -26.824 -2.996 34.270 1.00 98.31 183 ALA A N 1
ATOM 1464 C CA . ALA A 1 183 ? -27.995 -2.398 33.634 1.00 98.31 183 ALA A CA 1
ATOM 1465 C C . ALA A 1 183 ? -28.640 -3.368 32.636 1.00 98.31 183 ALA A C 1
ATOM 1467 O O . ALA A 1 183 ? -29.848 -3.586 32.685 1.00 98.31 183 ALA A O 1
ATOM 1468 N N . LEU A 1 184 ? -27.832 -4.043 31.810 1.00 98.44 184 LEU A N 1
ATOM 1469 C CA . LEU A 1 184 ? -28.315 -5.050 30.865 1.00 98.44 184 LEU A CA 1
ATOM 1470 C C . LEU A 1 184 ? -29.020 -6.218 31.572 1.00 98.44 184 LEU A C 1
ATOM 1472 O O . LEU A 1 184 ? -30.092 -6.643 31.150 1.00 98.44 184 LEU A O 1
ATOM 1476 N N . ARG A 1 185 ? -28.449 -6.715 32.678 1.00 98.56 185 ARG A N 1
ATOM 1477 C CA . ARG A 1 185 ? -29.063 -7.784 33.484 1.00 98.56 185 ARG A CA 1
ATOM 1478 C C . ARG A 1 185 ? -30.384 -7.361 34.119 1.00 98.56 185 ARG A C 1
ATOM 1480 O O . ARG A 1 185 ? -31.273 -8.201 34.258 1.00 98.56 185 ARG A O 1
ATOM 1487 N N . ASP A 1 186 ? -30.500 -6.103 34.531 1.00 98.12 186 ASP A N 1
ATOM 1488 C CA . ASP A 1 186 ? -31.724 -5.568 35.123 1.00 98.12 186 ASP A CA 1
ATOM 1489 C C . ASP A 1 186 ? -32.812 -5.341 34.054 1.00 98.12 186 ASP A C 1
ATOM 1491 O O . ASP A 1 186 ? -33.965 -5.696 34.290 1.00 98.12 186 ASP A O 1
ATOM 1495 N N . VAL A 1 187 ? -32.448 -4.877 32.851 1.00 98.25 187 VAL A N 1
ATOM 1496 C CA . VAL A 1 187 ? -33.363 -4.785 31.694 1.00 98.25 187 VAL A CA 1
ATOM 1497 C C . VAL A 1 187 ? -33.858 -6.172 31.270 1.00 98.25 187 VAL A C 1
ATOM 1499 O O . VAL A 1 187 ? -35.062 -6.383 31.158 1.00 98.25 187 VAL A O 1
ATOM 1502 N N . ASP A 1 188 ? -32.965 -7.158 31.129 1.00 98.19 188 ASP A N 1
ATOM 1503 C CA . ASP A 1 188 ? -33.345 -8.539 30.787 1.00 98.19 188 ASP A CA 1
ATOM 1504 C C . ASP A 1 188 ? -34.210 -9.203 31.879 1.00 98.19 188 ASP A C 1
ATOM 1506 O O . ASP A 1 188 ? -34.956 -10.147 31.604 1.00 98.19 188 ASP A O 1
ATOM 1510 N N . ARG A 1 189 ? -34.099 -8.761 33.141 1.00 98.25 189 ARG A N 1
ATOM 1511 C CA . ARG A 1 189 ? -34.987 -9.199 34.228 1.00 98.25 189 ARG A CA 1
ATOM 1512 C C . ARG A 1 189 ? -36.372 -8.578 34.073 1.00 98.25 189 ARG A C 1
ATOM 1514 O O . ARG A 1 189 ? -37.352 -9.315 34.117 1.00 98.25 189 ARG A O 1
ATOM 1521 N N . ALA A 1 190 ? -36.439 -7.270 33.838 1.00 97.88 190 ALA A N 1
ATOM 1522 C CA . ALA A 1 190 ? -37.687 -6.553 33.610 1.00 97.88 190 ALA A CA 1
ATOM 1523 C C . ALA A 1 190 ? -38.458 -7.080 32.393 1.00 97.88 190 ALA A C 1
ATOM 1525 O O . ALA A 1 190 ? -39.671 -7.235 32.469 1.00 97.88 190 ALA A O 1
ATOM 1526 N N . GLU A 1 191 ? -37.768 -7.455 31.311 1.00 97.88 191 GLU A N 1
ATOM 1527 C CA . GLU A 1 191 ? -38.397 -8.101 30.149 1.00 97.88 191 GLU A CA 1
ATOM 1528 C C . GLU A 1 191 ? -39.144 -9.391 30.535 1.00 97.88 191 GLU A C 1
ATOM 1530 O O . GLU A 1 191 ? -40.216 -9.673 29.998 1.00 97.88 191 GLU A O 1
ATOM 1535 N N . ARG A 1 192 ? -38.614 -10.173 31.488 1.00 97.94 192 ARG A N 1
ATOM 1536 C CA . ARG A 1 192 ? -39.270 -11.402 31.971 1.00 97.94 192 ARG A CA 1
ATOM 1537 C C . ARG A 1 192 ? -40.467 -11.105 32.866 1.00 97.94 192 ARG A C 1
ATOM 1539 O O . ARG A 1 192 ? -41.439 -11.849 32.808 1.00 97.94 192 ARG A O 1
ATOM 1546 N N . GLU A 1 193 ? -40.396 -10.053 33.679 1.00 96.81 193 GLU A N 1
ATOM 1547 C CA . GLU A 1 193 ? -41.516 -9.618 34.524 1.00 96.81 193 GLU A CA 1
ATOM 1548 C C . GLU A 1 193 ? -42.665 -9.084 33.656 1.00 96.81 193 GLU A C 1
ATOM 1550 O O . GLU A 1 193 ? -43.798 -9.546 33.784 1.00 96.81 193 GLU A O 1
ATOM 1555 N N . VAL A 1 194 ? -42.360 -8.234 32.671 1.00 97.62 194 VA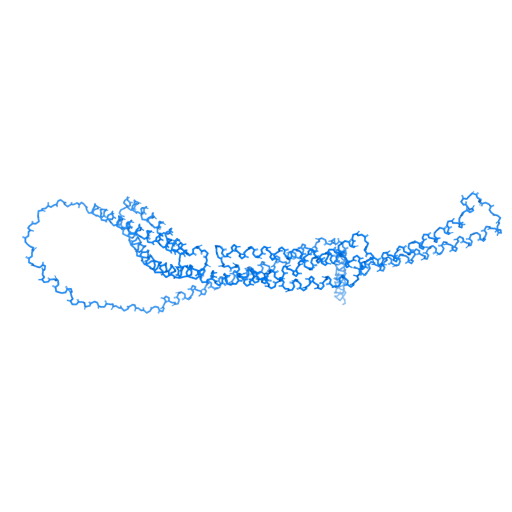L A N 1
ATOM 1556 C CA . VAL A 1 194 ? -43.331 -7.725 31.686 1.00 97.62 194 VAL A CA 1
ATOM 1557 C C . VAL A 1 194 ? -43.965 -8.852 30.865 1.00 97.62 194 VAL A C 1
ATOM 1559 O O . VAL A 1 194 ? -45.139 -8.772 30.516 1.00 97.62 194 VAL A O 1
ATOM 1562 N N . ALA A 1 195 ? -43.241 -9.942 30.592 1.00 97.50 195 ALA A N 1
ATOM 1563 C CA . ALA A 1 195 ? -43.793 -11.098 29.884 1.00 97.50 195 ALA A CA 1
ATOM 1564 C C . ALA A 1 195 ? -44.892 -11.855 30.657 1.00 97.50 195 ALA A C 1
ATOM 1566 O O . ALA A 1 195 ? -45.594 -12.663 30.051 1.00 97.50 195 ALA A O 1
ATOM 1567 N N . SER A 1 196 ? -45.033 -11.619 31.967 1.00 96.44 196 SER A N 1
ATOM 1568 C CA . SER A 1 196 ? -46.080 -12.229 32.798 1.00 96.44 196 SER A CA 1
ATOM 1569 C C . SER A 1 196 ? -47.372 -11.406 32.886 1.00 96.44 196 SER A C 1
ATOM 1571 O O . SER A 1 196 ? -48.370 -11.912 33.394 1.00 96.44 196 SER A O 1
ATOM 1573 N N . LEU A 1 197 ? -47.369 -10.173 32.366 1.00 95.38 197 LEU A N 1
ATOM 1574 C CA . LEU A 1 197 ? -48.514 -9.262 32.395 1.00 95.38 197 LEU A CA 1
ATOM 1575 C C . LEU A 1 197 ? -49.593 -9.585 31.347 1.00 95.38 197 LEU A C 1
ATOM 1577 O O . LEU A 1 197 ? -49.312 -10.246 30.341 1.00 95.38 197 LEU A O 1
ATOM 1581 N N . PRO A 1 198 ? -50.816 -9.044 31.521 1.00 94.62 198 PRO A N 1
ATOM 1582 C CA . PRO A 1 198 ? -51.837 -9.037 30.481 1.00 94.62 198 PRO A CA 1
ATOM 1583 C C . PRO A 1 198 ? -51.354 -8.373 29.170 1.00 94.62 198 PRO A C 1
ATOM 1585 O O . PRO A 1 198 ? -50.587 -7.407 29.206 1.00 94.62 198 PRO A O 1
ATOM 1588 N N . PRO A 1 199 ? -51.856 -8.809 27.993 1.00 95.81 199 PRO A N 1
ATOM 1589 C CA . PRO A 1 199 ? -51.433 -8.295 26.685 1.00 95.81 199 PRO A CA 1
ATOM 1590 C C . PRO A 1 199 ? -51.462 -6.767 26.473 1.00 95.81 199 PRO A C 1
ATOM 1592 O O . PRO A 1 199 ? -50.552 -6.272 25.801 1.00 95.81 199 PRO A O 1
ATOM 1595 N N . PRO A 1 200 ? -52.465 -5.999 26.961 1.00 93.75 200 PRO A N 1
ATOM 1596 C CA . PRO A 1 200 ? -52.497 -4.555 26.712 1.00 93.75 200 PRO A CA 1
ATOM 1597 C C . PRO A 1 200 ? -51.316 -3.820 27.363 1.00 93.75 200 PRO A C 1
ATOM 1599 O O . PRO A 1 200 ? -50.660 -3.021 26.693 1.00 93.75 200 PRO A O 1
ATOM 1602 N N . ASP A 1 201 ? -50.992 -4.145 28.614 1.00 93.69 201 ASP A N 1
ATOM 1603 C CA . ASP A 1 201 ? -49.909 -3.499 29.368 1.00 93.69 201 ASP A CA 1
ATOM 1604 C C . ASP A 1 201 ? -48.540 -4.022 28.924 1.00 93.69 201 ASP A C 1
ATOM 1606 O O . ASP A 1 201 ? -47.571 -3.270 28.790 1.00 93.69 201 ASP A O 1
ATOM 1610 N N . GLN A 1 202 ? -48.475 -5.314 28.584 1.00 96.44 202 GLN A N 1
ATOM 1611 C CA . GLN A 1 202 ? -47.281 -5.946 28.035 1.00 96.44 202 GLN A CA 1
ATOM 1612 C C . GLN A 1 202 ? -46.754 -5.200 26.798 1.00 96.44 202 GLN A C 1
ATOM 1614 O O . GLN A 1 202 ? -45.548 -4.971 26.679 1.00 96.44 202 GLN A O 1
ATOM 1619 N N . ALA A 1 203 ? -47.631 -4.801 25.870 1.00 97.00 203 ALA A N 1
ATOM 1620 C CA . ALA A 1 203 ? -47.218 -4.124 24.640 1.00 97.00 203 ALA A CA 1
ATOM 1621 C C . ALA A 1 203 ? -46.547 -2.766 24.913 1.00 97.00 203 ALA A C 1
ATOM 1623 O O . ALA A 1 203 ? -45.519 -2.451 24.306 1.00 97.00 203 ALA A O 1
ATOM 1624 N N . GLN A 1 204 ? -47.080 -1.991 25.859 1.00 95.75 204 GLN A N 1
ATOM 1625 C CA . GLN A 1 204 ? -46.532 -0.683 26.216 1.00 95.75 204 GLN A CA 1
ATOM 1626 C C . GLN A 1 204 ? -45.140 -0.808 26.848 1.00 95.75 204 GLN A C 1
ATOM 1628 O O . GLN A 1 204 ? -44.175 -0.243 26.328 1.00 95.75 204 GLN A O 1
ATOM 1633 N N . PHE A 1 205 ? -45.003 -1.621 27.898 1.00 97.31 205 PHE A N 1
ATOM 1634 C CA . PHE A 1 205 ? -43.732 -1.790 28.608 1.00 97.31 205 PHE A CA 1
ATOM 1635 C C . PHE A 1 205 ? -42.666 -2.515 27.776 1.00 97.31 205 PHE A C 1
ATOM 1637 O O . PHE A 1 205 ? -41.473 -2.227 27.883 1.00 97.31 205 PHE A O 1
ATOM 1644 N N . SER A 1 206 ? -43.075 -3.440 26.902 1.00 97.25 206 SER A N 1
ATOM 1645 C CA . SER A 1 206 ? -42.145 -4.114 25.986 1.00 97.25 206 SER A CA 1
ATOM 1646 C C . SER A 1 206 ? -41.495 -3.135 25.002 1.00 97.25 206 SER A C 1
ATOM 1648 O O . SER A 1 206 ? -40.308 -3.261 24.705 1.00 97.25 206 SER A O 1
ATOM 1650 N N . THR A 1 207 ? -42.236 -2.114 24.557 1.00 97.69 207 THR A N 1
ATOM 1651 C CA . THR A 1 207 ? -41.724 -1.081 23.646 1.00 97.69 207 THR A CA 1
ATOM 1652 C C . THR A 1 207 ? -40.692 -0.188 24.334 1.00 97.69 207 THR A C 1
ATOM 1654 O O . THR A 1 207 ? -39.635 0.076 23.763 1.00 97.69 207 THR A O 1
ATOM 1657 N N . THR A 1 208 ? -40.944 0.239 25.576 1.00 97.44 208 THR A N 1
ATOM 1658 C CA . THR A 1 208 ? -39.992 1.064 26.340 1.00 97.44 208 THR A CA 1
ATOM 1659 C C . THR A 1 208 ? -38.726 0.288 26.702 1.00 97.44 208 THR A C 1
ATOM 1661 O O . THR A 1 208 ? -37.623 0.813 26.570 1.00 97.44 208 THR A O 1
ATOM 1664 N N . LEU A 1 209 ? -38.846 -0.986 27.097 1.00 97.88 209 LEU A N 1
ATOM 1665 C CA . LEU A 1 209 ? -37.680 -1.836 27.365 1.00 97.88 209 LEU A CA 1
ATOM 1666 C C . LEU A 1 209 ? -36.839 -2.075 26.104 1.00 97.88 209 LEU A C 1
ATOM 1668 O O . LEU A 1 209 ? -35.611 -2.050 26.182 1.00 97.88 209 LEU A O 1
ATOM 1672 N N . ALA A 1 210 ? -37.476 -2.235 24.939 1.00 98.25 210 ALA A N 1
ATOM 1673 C CA . ALA A 1 210 ? -36.765 -2.339 23.667 1.00 98.25 210 ALA A CA 1
ATOM 1674 C C . ALA A 1 210 ? -35.934 -1.077 23.365 1.00 98.25 210 ALA A C 1
ATOM 1676 O O . ALA A 1 210 ? -34.774 -1.200 22.974 1.00 98.25 210 ALA A O 1
ATOM 1677 N N . GLN A 1 211 ? -36.479 0.118 23.622 1.00 98.44 211 GLN A N 1
ATOM 1678 C CA . GLN A 1 211 ? -35.752 1.387 23.463 1.00 98.44 211 GLN A CA 1
ATOM 1679 C C . GLN A 1 211 ? -34.557 1.500 24.424 1.00 98.44 211 GLN A C 1
ATOM 1681 O O . GLN A 1 211 ? -33.466 1.891 24.012 1.00 98.44 211 GLN A O 1
ATOM 1686 N N . LEU A 1 212 ? -34.722 1.113 25.696 1.00 98.25 212 LEU A N 1
ATOM 1687 C CA . LEU A 1 212 ? -33.614 1.086 26.663 1.00 98.25 212 LEU A CA 1
ATOM 1688 C C . LEU A 1 212 ? -32.509 0.108 26.242 1.00 98.25 212 LEU A C 1
ATOM 1690 O O . LEU A 1 212 ? -31.321 0.386 26.412 1.00 98.25 212 LEU A O 1
ATOM 1694 N N . LYS A 1 213 ? -32.886 -1.036 25.664 1.00 98.25 213 LYS A N 1
ATOM 1695 C CA . LYS A 1 213 ? -31.940 -2.032 25.155 1.00 98.25 213 LYS A CA 1
ATOM 1696 C C . LYS A 1 213 ? -31.165 -1.525 23.941 1.00 98.25 213 LYS A C 1
ATOM 1698 O O . LYS A 1 213 ? -29.967 -1.781 23.853 1.00 98.25 213 LYS A O 1
ATOM 1703 N N . GLU A 1 214 ? -31.822 -0.814 23.029 1.00 98.50 214 GLU A N 1
ATOM 1704 C CA . GLU A 1 214 ? -31.180 -0.173 21.873 1.00 98.50 214 GLU A CA 1
ATOM 1705 C C . GLU A 1 214 ? -30.148 0.871 22.322 1.00 98.50 214 GLU A C 1
ATOM 1707 O O . GLU A 1 214 ? -28.986 0.794 21.925 1.00 98.50 214 GLU A O 1
ATOM 1712 N N . ARG A 1 215 ? -30.519 1.746 23.265 1.00 98.50 215 ARG A N 1
ATOM 1713 C CA . ARG A 1 215 ? -29.606 2.711 23.901 1.00 98.50 215 ARG A CA 1
ATOM 1714 C C . ARG A 1 215 ? -28.378 2.051 24.531 1.00 98.50 215 ARG A C 1
ATOM 1716 O O . ARG A 1 215 ? -27.242 2.453 24.276 1.00 98.50 215 ARG A O 1
ATOM 1723 N N . LEU A 1 216 ? -28.577 0.970 25.290 1.00 98.19 216 LEU A N 1
ATOM 1724 C CA . LEU A 1 216 ? -27.467 0.181 25.829 1.00 98.19 216 LEU A CA 1
ATOM 1725 C C . LEU A 1 216 ? -26.579 -0.399 24.712 1.00 98.19 216 LEU A C 1
ATOM 1727 O O . LEU A 1 216 ? -25.357 -0.372 24.835 1.00 98.19 216 LEU A O 1
ATOM 1731 N N . GLN A 1 217 ? -27.141 -0.895 23.608 1.00 98.25 217 GLN A N 1
ATOM 1732 C CA . GLN A 1 217 ? -26.343 -1.418 22.489 1.00 98.25 217 GLN A CA 1
ATOM 1733 C C . GLN A 1 217 ? -25.488 -0.335 21.816 1.00 98.25 217 GLN A C 1
ATOM 1735 O O . GLN A 1 217 ? -24.323 -0.591 21.498 1.00 98.25 217 GLN A O 1
ATOM 1740 N N . GLU A 1 218 ? -26.013 0.878 21.644 1.00 98.12 218 GLU A N 1
ATOM 1741 C CA . GLU A 1 218 ? -25.230 2.019 21.154 1.00 98.12 218 GLU A CA 1
ATOM 1742 C C . GLU A 1 218 ? -24.082 2.363 22.113 1.00 98.12 218 GLU A C 1
ATOM 1744 O O . GLU A 1 218 ? -22.931 2.535 21.692 1.00 98.12 218 GLU A O 1
ATOM 1749 N N . ALA A 1 219 ? -24.370 2.391 23.417 1.00 97.94 219 ALA A N 1
ATOM 1750 C CA . ALA A 1 219 ? -23.376 2.637 24.454 1.00 97.94 219 ALA A CA 1
ATOM 1751 C C . ALA A 1 219 ? -22.287 1.543 24.475 1.00 97.94 219 ALA A C 1
ATOM 1753 O O . ALA A 1 219 ? -21.095 1.838 24.595 1.00 97.94 219 ALA A O 1
ATOM 1754 N N . GLN A 1 220 ? -22.669 0.280 24.264 1.00 97.56 220 GLN A N 1
ATOM 1755 C CA . GLN A 1 220 ? -21.741 -0.843 24.130 1.00 97.56 220 GLN A CA 1
ATOM 1756 C C . GLN A 1 220 ? -20.784 -0.662 22.945 1.00 97.56 220 GLN A C 1
ATOM 1758 O O . GLN A 1 220 ? -19.596 -0.968 23.070 1.00 97.56 220 GLN A O 1
ATOM 1763 N N . GLY A 1 221 ? -21.277 -0.151 21.811 1.00 97.62 221 GLY A N 1
ATOM 1764 C CA . GLY A 1 221 ? -20.449 0.182 20.651 1.00 97.62 221 GLY A CA 1
ATOM 1765 C C . GLY A 1 221 ? -19.347 1.181 21.006 1.00 97.62 221 GLY A C 1
ATOM 1766 O O . GLY A 1 221 ? -18.167 0.892 20.796 1.00 97.62 221 GLY A O 1
ATOM 1767 N N . LYS A 1 222 ? -19.721 2.299 21.645 1.00 96.69 222 LYS A N 1
ATOM 1768 C CA . LYS A 1 222 ? -18.776 3.326 22.127 1.00 96.69 222 LYS A CA 1
ATOM 1769 C C . LYS A 1 222 ? -17.764 2.753 23.132 1.00 96.69 222 LYS A C 1
ATOM 1771 O O . LYS A 1 222 ? -16.576 3.065 23.074 1.00 96.69 222 LYS A O 1
ATOM 1776 N N . LEU A 1 223 ? -18.205 1.878 24.040 1.00 96.75 223 LEU A N 1
ATOM 1777 C CA . LEU A 1 223 ? -17.333 1.241 25.032 1.00 96.75 223 LEU A CA 1
ATOM 1778 C C . LEU A 1 223 ? -16.297 0.297 24.392 1.00 96.75 223 LEU A C 1
ATOM 1780 O O . LEU A 1 223 ? -15.136 0.278 24.809 1.00 96.75 223 LEU A O 1
ATOM 1784 N N . GLU A 1 224 ? -16.685 -0.494 23.387 1.00 96.06 224 GLU A N 1
ATOM 1785 C CA . GLU A 1 224 ? -15.770 -1.432 22.718 1.00 96.06 224 GLU A CA 1
ATOM 1786 C C . GLU A 1 224 ? -14.692 -0.714 21.884 1.00 96.06 224 GLU A C 1
ATOM 1788 O O . GLU A 1 224 ? -13.573 -1.226 21.779 1.00 96.06 224 GLU A O 1
ATOM 1793 N N . GLU A 1 225 ? -14.964 0.491 21.370 1.00 93.81 225 GLU A N 1
ATOM 1794 C CA . GLU A 1 225 ? -13.943 1.345 20.742 1.00 93.81 225 GLU A CA 1
ATOM 1795 C C . GLU A 1 225 ? -12.840 1.736 21.737 1.00 93.81 225 GLU A C 1
ATOM 1797 O O . GLU A 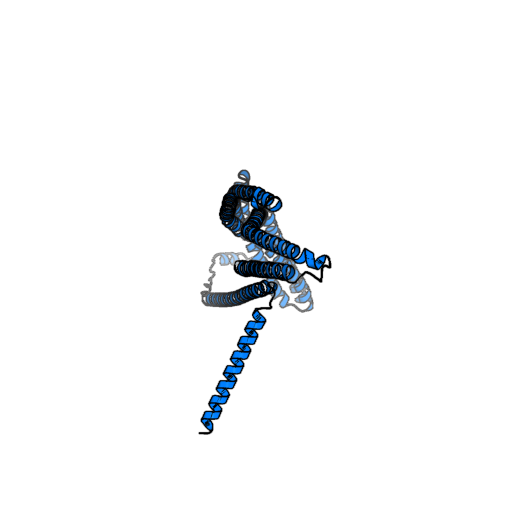1 225 ? -11.652 1.669 21.413 1.00 93.81 225 GLU A O 1
ATOM 1802 N N . GLN A 1 226 ? -13.217 2.061 22.977 1.00 95.31 226 GLN A N 1
ATOM 1803 C CA . GLN A 1 226 ? -12.293 2.556 24.004 1.00 95.31 226 GLN A CA 1
ATOM 1804 C C . GLN A 1 226 ? -11.567 1.441 24.779 1.00 95.31 226 GLN A C 1
ATOM 1806 O O . GLN A 1 226 ? -10.588 1.668 25.491 1.00 95.31 226 GLN A O 1
ATOM 1811 N N . LYS A 1 227 ? -11.994 0.189 24.626 1.00 95.56 227 LYS A N 1
ATOM 1812 C CA . LYS A 1 227 ? -11.430 -0.957 25.353 1.00 95.56 227 LYS A CA 1
ATOM 1813 C C . LYS A 1 227 ? -10.008 -1.326 24.932 1.00 95.56 227 LYS A C 1
ATOM 1815 O O . LYS A 1 227 ? -9.261 -1.898 25.725 1.00 95.56 227 LYS A O 1
ATOM 1820 N N . ASN A 1 228 ? -9.629 -1.017 23.693 1.00 94.12 228 ASN A N 1
ATOM 1821 C CA . ASN A 1 228 ? -8.301 -1.326 23.153 1.00 94.12 228 ASN A CA 1
ATOM 1822 C C . ASN A 1 228 ? -7.332 -0.139 23.211 1.00 94.12 228 ASN A C 1
ATOM 1824 O O . ASN A 1 228 ? -6.221 -0.251 22.703 1.00 94.12 228 ASN A O 1
ATOM 1828 N N . VAL A 1 229 ? -7.706 0.962 23.869 1.00 92.12 229 VAL A N 1
ATOM 1829 C CA . VAL A 1 229 ? -6.953 2.226 23.879 1.00 92.12 229 VAL A CA 1
ATOM 1830 C C . VAL A 1 229 ? -5.477 2.054 24.235 1.00 92.12 229 VAL A C 1
ATOM 1832 O O . VAL A 1 229 ? -4.614 2.572 23.531 1.00 92.12 229 VAL A O 1
ATOM 1835 N N . ARG A 1 230 ? -5.149 1.276 25.274 1.00 92.06 230 ARG A N 1
ATOM 1836 C CA . ARG A 1 230 ? -3.746 1.032 25.637 1.00 92.06 230 ARG A CA 1
ATOM 1837 C C . ARG A 1 230 ? -2.978 0.308 24.539 1.00 92.06 230 ARG A C 1
ATOM 1839 O O . ARG A 1 230 ? -1.855 0.686 24.219 1.00 92.06 230 ARG A O 1
ATOM 1846 N N . ARG A 1 231 ? -3.572 -0.748 23.983 1.00 93.25 231 ARG A N 1
ATOM 1847 C CA . ARG A 1 231 ? -2.949 -1.530 22.913 1.00 93.25 231 ARG A CA 1
ATOM 1848 C C . ARG A 1 231 ? -2.746 -0.661 21.675 1.00 93.25 231 ARG A C 1
ATOM 1850 O O . ARG A 1 231 ? -1.668 -0.706 21.090 1.00 93.25 231 ARG A O 1
ATOM 1857 N N . ASP A 1 232 ? -3.750 0.126 21.310 1.00 91.56 232 ASP A N 1
ATOM 1858 C CA . ASP A 1 232 ? -3.715 1.013 20.150 1.00 91.56 232 ASP A CA 1
ATOM 1859 C C . ASP A 1 232 ? -2.657 2.116 20.348 1.00 91.56 232 ASP A C 1
ATOM 1861 O O . ASP A 1 232 ? -1.875 2.378 19.435 1.00 91.56 232 ASP A O 1
ATOM 1865 N N . TYR A 1 233 ? -2.523 2.671 21.560 1.00 91.38 233 TYR A N 1
ATOM 1866 C CA . TYR A 1 233 ? -1.455 3.616 21.906 1.00 91.38 233 TYR A CA 1
ATOM 1867 C C . TYR A 1 233 ? -0.059 2.985 21.843 1.00 91.38 233 TYR A C 1
ATOM 1869 O O . TYR A 1 233 ? 0.847 3.550 21.235 1.00 91.38 233 TYR A O 1
ATOM 1877 N N . GLU A 1 234 ? 0.144 1.806 22.438 1.00 91.50 234 GLU A N 1
ATOM 1878 C CA . GLU A 1 234 ? 1.436 1.110 22.391 1.00 91.50 234 GLU A CA 1
ATOM 1879 C C . GLU A 1 234 ? 1.834 0.780 20.942 1.00 91.50 234 GLU A C 1
ATOM 1881 O O . GLU A 1 234 ? 2.997 0.942 20.561 1.00 91.50 234 GLU A O 1
ATOM 1886 N N . GLN A 1 235 ? 0.868 0.380 20.109 1.00 92.88 235 GLN A N 1
ATOM 1887 C CA . GLN A 1 235 ? 1.071 0.162 18.677 1.00 92.88 235 GLN A CA 1
ATOM 1888 C C . GLN A 1 235 ? 1.395 1.463 17.935 1.00 92.88 235 GLN A C 1
ATOM 1890 O O . GLN A 1 235 ? 2.341 1.480 17.145 1.00 92.88 235 GLN A O 1
ATOM 1895 N N . ALA A 1 236 ? 0.679 2.556 18.210 1.00 91.69 236 ALA A N 1
ATOM 1896 C CA . ALA A 1 236 ? 0.937 3.866 17.619 1.00 91.69 236 ALA A CA 1
ATOM 1897 C C . ALA A 1 236 ? 2.315 4.417 18.021 1.00 91.69 236 ALA A C 1
ATOM 1899 O O . ALA A 1 236 ? 3.055 4.898 17.167 1.00 91.69 236 ALA A O 1
ATOM 1900 N N . ALA A 1 237 ? 2.722 4.273 19.283 1.00 91.38 237 ALA A N 1
ATOM 1901 C CA . ALA A 1 237 ? 4.033 4.698 19.768 1.00 91.38 237 ALA A CA 1
ATOM 1902 C C . ALA A 1 237 ? 5.176 3.884 19.134 1.00 91.38 237 ALA A C 1
ATOM 1904 O O . ALA A 1 237 ? 6.208 4.436 18.743 1.00 91.38 237 ALA A O 1
ATOM 1905 N N . GLN A 1 238 ? 5.000 2.565 18.988 1.00 92.69 238 GLN A N 1
ATOM 1906 C CA . GLN A 1 238 ? 5.950 1.718 18.259 1.00 92.69 238 GLN A CA 1
ATOM 1907 C C . GLN A 1 238 ? 6.007 2.082 16.770 1.00 92.69 238 GLN A C 1
ATOM 1909 O O . GLN A 1 238 ? 7.093 2.110 16.186 1.00 92.69 238 GLN A O 1
ATOM 1914 N N . ALA A 1 239 ? 4.860 2.389 16.161 1.00 94.75 239 ALA A N 1
ATOM 1915 C CA . ALA A 1 239 ? 4.782 2.851 14.783 1.00 94.75 239 ALA A CA 1
ATOM 1916 C C . ALA A 1 239 ? 5.452 4.214 14.591 1.00 94.75 239 ALA A C 1
ATOM 1918 O O . ALA A 1 239 ? 6.159 4.380 13.606 1.00 94.75 239 ALA A O 1
ATOM 1919 N N . GLY A 1 240 ? 5.319 5.143 15.541 1.00 93.69 240 GLY A N 1
ATOM 1920 C CA . GLY A 1 240 ? 5.988 6.445 15.507 1.00 93.69 240 GLY A CA 1
ATOM 1921 C C . GLY A 1 240 ? 7.514 6.321 15.490 1.00 93.69 240 GLY A C 1
ATOM 1922 O O . GLY A 1 240 ? 8.179 6.969 14.685 1.00 93.69 240 GLY A O 1
ATOM 1923 N N . LYS A 1 241 ? 8.083 5.408 16.291 1.00 93.81 241 LYS A N 1
ATOM 1924 C CA . LYS A 1 241 ? 9.525 5.094 16.231 1.00 93.81 241 LYS A CA 1
ATOM 1925 C C . LYS A 1 241 ? 9.919 4.508 14.874 1.00 93.81 241 LYS A C 1
ATOM 1927 O O . LYS A 1 241 ? 10.867 4.970 14.247 1.00 93.81 241 LYS A O 1
ATOM 1932 N N . ALA A 1 242 ? 9.155 3.525 14.396 1.00 95.69 242 ALA A N 1
ATOM 1933 C CA . ALA A 1 242 ? 9.404 2.905 13.098 1.00 95.69 242 ALA A CA 1
ATOM 1934 C C . ALA A 1 242 ? 9.259 3.899 11.932 1.00 95.69 242 ALA A C 1
ATOM 1936 O O . ALA A 1 242 ? 9.974 3.774 10.944 1.00 95.69 242 ALA A O 1
ATOM 1937 N N . PHE A 1 243 ? 8.363 4.882 12.040 1.00 96.44 243 PHE A N 1
ATOM 1938 C CA . PHE A 1 243 ? 8.152 5.919 11.035 1.00 96.44 243 PHE A CA 1
ATOM 1939 C C . PHE A 1 243 ? 9.415 6.757 10.828 1.00 96.44 243 PHE A C 1
ATOM 1941 O O . PHE A 1 243 ? 9.841 6.910 9.688 1.00 96.44 243 PHE A O 1
ATOM 1948 N N . GLY A 1 244 ? 10.057 7.236 11.900 1.00 96.00 244 GLY A N 1
ATOM 1949 C CA . GLY A 1 244 ? 11.296 8.020 11.794 1.00 96.00 244 GLY A CA 1
ATOM 1950 C C . GLY A 1 244 ? 12.442 7.241 11.132 1.00 96.00 244 GLY A C 1
ATOM 1951 O O . GLY A 1 244 ? 13.103 7.738 10.213 1.00 96.00 244 GLY A O 1
ATOM 1952 N N . ASP A 1 245 ? 12.624 5.978 11.527 1.00 97.62 245 ASP A N 1
ATOM 1953 C CA . ASP A 1 245 ? 13.627 5.085 10.933 1.00 97.62 245 ASP A CA 1
ATOM 1954 C C . ASP A 1 245 ? 13.333 4.779 9.456 1.00 97.62 245 ASP A C 1
ATOM 1956 O O . ASP A 1 245 ? 14.240 4.725 8.624 1.00 97.62 245 ASP A O 1
ATOM 1960 N N . LEU A 1 246 ? 12.063 4.563 9.103 1.00 98.25 246 LEU A N 1
ATOM 1961 C CA . LEU A 1 246 ? 11.653 4.278 7.729 1.00 98.25 246 LEU A CA 1
ATOM 1962 C C . LEU A 1 246 ? 11.737 5.516 6.839 1.00 98.25 246 LEU A C 1
ATOM 1964 O O . LEU A 1 246 ? 12.200 5.399 5.709 1.00 98.25 246 LEU A O 1
ATOM 1968 N N . ALA A 1 247 ? 11.344 6.688 7.336 1.00 98.38 247 ALA A N 1
ATOM 1969 C CA . ALA A 1 247 ? 11.400 7.946 6.600 1.00 98.38 247 ALA A CA 1
ATOM 1970 C C . ALA A 1 247 ? 12.845 8.337 6.251 1.00 98.38 247 ALA A C 1
ATOM 1972 O O . ALA A 1 247 ? 13.125 8.709 5.111 1.00 98.38 247 ALA A O 1
ATOM 1973 N N . SER A 1 248 ? 13.778 8.198 7.198 1.00 98.38 248 SER A N 1
ATOM 1974 C CA . SER A 1 248 ? 15.203 8.477 6.962 1.00 98.38 248 SER A CA 1
ATOM 1975 C C . SER A 1 248 ? 15.836 7.498 5.962 1.00 98.38 248 SER A C 1
ATOM 1977 O O . SER A 1 248 ? 16.536 7.916 5.035 1.00 98.38 248 SER A O 1
ATOM 1979 N N . ARG A 1 249 ? 15.540 6.195 6.086 1.00 98.38 249 ARG A N 1
ATOM 1980 C CA . ARG A 1 249 ? 15.986 5.176 5.120 1.00 98.38 249 ARG A CA 1
ATOM 1981 C C . ARG A 1 249 ? 15.386 5.393 3.735 1.00 98.38 249 ARG A C 1
ATOM 1983 O O . ARG A 1 249 ? 16.111 5.268 2.751 1.00 98.38 249 ARG A O 1
ATOM 1990 N N . LEU A 1 250 ? 14.093 5.716 3.657 1.00 98.44 250 LEU A N 1
ATOM 1991 C CA . LEU A 1 250 ? 13.420 5.994 2.393 1.00 98.44 250 LEU A CA 1
ATOM 1992 C C . LEU A 1 250 ? 14.060 7.200 1.707 1.00 98.44 250 LEU A C 1
ATOM 1994 O O . LEU A 1 250 ? 14.424 7.065 0.554 1.00 98.44 250 LEU A O 1
ATOM 1998 N N . SER A 1 251 ? 14.317 8.299 2.423 1.00 98.62 251 SER A N 1
ATOM 1999 C CA . SER A 1 251 ? 15.008 9.480 1.877 1.00 98.62 251 SER A CA 1
ATOM 2000 C C . SER A 1 251 ? 16.372 9.149 1.252 1.00 98.62 251 SER A C 1
ATOM 2002 O O . SER A 1 251 ? 16.688 9.581 0.147 1.00 98.62 251 SER A O 1
ATOM 2004 N N . THR A 1 252 ? 17.163 8.283 1.894 1.00 98.38 252 THR A N 1
ATOM 2005 C CA . THR A 1 252 ? 18.447 7.839 1.319 1.00 98.38 252 THR A CA 1
ATOM 2006 C C . THR A 1 252 ? 18.249 7.036 0.029 1.00 98.38 252 THR A C 1
ATOM 2008 O O . THR A 1 252 ? 19.016 7.177 -0.921 1.00 98.38 252 THR A O 1
ATOM 2011 N N . VAL A 1 253 ? 17.220 6.187 -0.020 1.00 98.56 253 VAL A N 1
ATOM 2012 C CA . VAL A 1 253 ? 16.909 5.385 -1.209 1.00 98.56 253 VAL A CA 1
ATOM 2013 C C . VAL A 1 253 ? 16.261 6.216 -2.315 1.00 98.56 253 VAL A C 1
ATOM 2015 O O . VAL A 1 253 ? 16.534 5.950 -3.481 1.00 98.56 253 VAL A O 1
ATOM 2018 N N . GLU A 1 254 ? 15.472 7.238 -1.982 1.00 98.56 254 GLU A N 1
ATOM 2019 C CA . GLU A 1 254 ? 14.930 8.221 -2.929 1.00 98.56 254 GLU A CA 1
ATOM 2020 C C . GLU A 1 254 ? 16.072 8.871 -3.719 1.00 98.56 254 GLU A C 1
ATOM 2022 O O . GLU A 1 254 ? 16.059 8.840 -4.946 1.00 98.56 254 GLU A O 1
ATOM 2027 N N . MET A 1 255 ? 17.135 9.311 -3.036 1.00 98.50 255 MET A N 1
ATOM 2028 C CA . MET A 1 255 ? 18.322 9.868 -3.696 1.00 98.50 255 MET A CA 1
ATOM 2029 C C . MET A 1 255 ? 19.012 8.873 -4.643 1.00 98.50 255 MET A C 1
ATOM 2031 O O . MET A 1 255 ? 19.528 9.270 -5.687 1.00 98.50 255 MET A O 1
ATOM 2035 N N . ASP A 1 256 ? 19.064 7.586 -4.289 1.00 98.44 256 ASP A N 1
ATOM 2036 C CA . ASP A 1 256 ? 19.621 6.549 -5.167 1.00 98.44 256 ASP A CA 1
ATOM 2037 C C . ASP A 1 256 ? 18.715 6.291 -6.386 1.00 98.44 256 ASP A C 1
ATOM 2039 O O . ASP A 1 256 ? 19.224 6.049 -7.483 1.00 98.44 256 ASP A O 1
ATOM 2043 N N . CYS A 1 257 ? 17.390 6.381 -6.219 1.00 98.62 257 CYS A N 1
ATOM 2044 C CA . CYS A 1 257 ? 16.426 6.278 -7.316 1.00 98.62 257 CYS A CA 1
ATOM 2045 C C . CYS A 1 257 ? 16.553 7.461 -8.282 1.00 98.62 257 CYS A C 1
ATOM 2047 O O . CYS A 1 257 ? 16.622 7.246 -9.492 1.00 98.62 257 CYS A O 1
ATOM 2049 N N . ASP A 1 258 ? 16.668 8.683 -7.756 1.00 98.56 258 ASP A N 1
ATOM 2050 C CA . ASP A 1 258 ? 16.862 9.895 -8.555 1.00 98.56 258 ASP A CA 1
ATOM 2051 C C . ASP A 1 258 ? 18.174 9.838 -9.345 1.00 98.56 258 ASP A C 1
ATOM 2053 O O . ASP A 1 258 ? 18.191 10.112 -10.543 1.00 98.56 258 ASP A O 1
ATOM 2057 N N . LYS A 1 259 ? 19.277 9.401 -8.720 1.00 98.62 259 LYS A N 1
ATOM 2058 C CA . LYS A 1 259 ? 20.558 9.198 -9.422 1.00 98.62 259 LYS A CA 1
ATOM 2059 C C . LYS A 1 259 ? 20.429 8.197 -10.568 1.00 98.62 259 LYS A C 1
ATOM 2061 O O . LYS A 1 259 ? 20.919 8.465 -11.662 1.00 98.62 259 LYS A O 1
ATOM 2066 N N . ALA A 1 260 ? 19.768 7.062 -10.336 1.00 98.38 260 ALA A N 1
ATOM 2067 C CA . ALA A 1 260 ? 19.551 6.057 -11.373 1.00 98.38 260 ALA A CA 1
ATOM 2068 C C . ALA A 1 260 ? 18.675 6.594 -12.521 1.00 98.38 260 ALA A C 1
ATOM 2070 O O . ALA A 1 260 ? 18.960 6.321 -13.687 1.00 98.38 260 ALA A O 1
ATOM 2071 N N . ALA A 1 261 ? 17.654 7.400 -12.210 1.00 98.31 261 ALA A N 1
ATOM 2072 C CA . ALA A 1 261 ? 16.816 8.057 -13.209 1.00 98.31 261 ALA A CA 1
ATOM 2073 C C . ALA A 1 261 ? 17.608 9.088 -14.034 1.00 98.31 261 ALA A C 1
ATOM 2075 O O . ALA A 1 261 ? 17.543 9.058 -15.262 1.00 98.31 261 ALA A O 1
ATOM 2076 N N . ILE A 1 262 ? 18.429 9.922 -13.387 1.00 98.38 262 ILE A N 1
ATOM 2077 C CA . ILE A 1 262 ? 19.314 10.892 -14.053 1.00 98.38 262 ILE A CA 1
ATOM 2078 C C . ILE A 1 262 ? 20.303 10.183 -14.990 1.00 98.38 262 ILE A C 1
ATOM 2080 O O . ILE A 1 262 ? 20.533 10.654 -16.099 1.00 98.38 262 ILE A O 1
ATOM 2084 N N . MET A 1 263 ? 20.850 9.025 -14.600 1.00 98.00 263 MET A N 1
ATOM 2085 C CA . MET A 1 263 ? 21.717 8.216 -15.474 1.00 98.00 263 MET A CA 1
ATOM 2086 C C . MET A 1 263 ? 20.980 7.626 -16.690 1.00 98.00 263 MET A C 1
ATOM 2088 O O . MET A 1 263 ? 21.614 7.301 -17.695 1.00 98.00 263 MET A O 1
ATOM 2092 N N . ALA A 1 264 ? 19.654 7.478 -16.628 1.00 98.12 264 ALA A N 1
ATOM 2093 C CA . ALA A 1 264 ? 18.843 6.986 -17.741 1.00 98.12 264 ALA A CA 1
ATOM 2094 C C . ALA A 1 264 ? 18.431 8.094 -18.727 1.00 98.12 264 ALA A C 1
ATOM 2096 O O . ALA A 1 264 ? 18.174 7.803 -19.896 1.00 98.12 264 ALA A O 1
ATOM 2097 N N . GLU A 1 265 ? 18.413 9.362 -18.310 1.00 97.94 265 GLU A N 1
ATOM 2098 C CA . GLU A 1 265 ? 18.109 10.494 -19.194 1.00 97.94 265 GLU A CA 1
ATOM 2099 C C . GLU A 1 265 ? 19.043 10.646 -20.410 1.00 97.94 265 GLU A C 1
ATOM 2101 O O . GLU A 1 265 ? 18.523 10.831 -21.514 1.00 97.94 265 GLU A O 1
ATOM 2106 N N . PRO A 1 266 ? 20.388 10.585 -20.291 1.00 97.62 266 PRO A N 1
ATOM 2107 C CA . PRO A 1 266 ? 21.259 10.672 -21.462 1.00 97.62 266 PRO A CA 1
ATOM 2108 C C . PRO A 1 266 ? 21.039 9.489 -22.408 1.00 97.62 266 PRO A C 1
ATOM 2110 O O . PRO A 1 266 ? 21.033 9.683 -23.618 1.00 97.62 266 PRO A O 1
ATOM 2113 N N . VAL A 1 267 ? 20.755 8.294 -21.874 1.00 97.50 267 VAL A N 1
ATOM 2114 C CA . VAL A 1 267 ? 20.412 7.115 -22.682 1.00 97.50 267 VAL A CA 1
ATOM 2115 C C . VAL A 1 267 ? 19.143 7.372 -23.496 1.00 97.50 267 VAL A C 1
ATOM 2117 O O . VAL A 1 267 ? 19.134 7.088 -24.691 1.00 97.50 267 VAL A O 1
ATOM 2120 N N . ALA A 1 268 ? 18.101 7.955 -22.890 1.00 97.12 268 ALA A N 1
ATOM 2121 C CA . ALA A 1 268 ? 16.879 8.339 -23.602 1.00 97.12 268 ALA A CA 1
ATOM 2122 C C . ALA A 1 268 ? 17.158 9.365 -24.713 1.00 97.12 268 ALA A C 1
ATOM 2124 O O . ALA A 1 268 ? 16.709 9.193 -25.842 1.00 97.12 268 ALA A O 1
ATOM 2125 N N . LYS A 1 269 ? 17.946 10.406 -24.418 1.00 97.50 269 LYS A N 1
ATOM 2126 C CA . LYS A 1 269 ? 18.287 11.451 -25.396 1.00 97.50 269 LYS A CA 1
ATOM 2127 C C . LYS A 1 269 ? 19.064 10.884 -26.586 1.00 97.50 269 LYS A C 1
ATOM 2129 O O . LYS A 1 269 ? 18.689 11.147 -27.725 1.00 97.50 269 LYS A O 1
ATOM 2134 N N . THR A 1 270 ? 20.095 10.074 -26.339 1.00 96.81 270 THR A N 1
ATOM 2135 C CA . THR A 1 270 ? 20.885 9.428 -27.401 1.00 96.81 270 THR A CA 1
ATOM 2136 C C . THR A 1 270 ? 20.047 8.436 -28.206 1.00 96.81 270 THR A C 1
ATOM 2138 O O . THR A 1 270 ? 20.249 8.293 -29.410 1.00 96.81 270 THR A O 1
ATOM 2141 N N . LEU A 1 271 ? 19.074 7.772 -27.574 1.00 95.00 271 LEU A N 1
ATOM 2142 C CA . LEU A 1 271 ? 18.159 6.855 -28.251 1.00 95.00 271 LEU A CA 1
ATOM 2143 C C . LEU A 1 271 ? 17.293 7.550 -29.315 1.00 95.00 271 LEU A C 1
ATOM 2145 O O . LEU A 1 271 ? 16.967 6.923 -30.330 1.00 95.00 271 LEU A O 1
ATOM 2149 N N . ASP A 1 272 ? 16.924 8.810 -29.075 1.00 95.38 272 ASP A N 1
ATOM 2150 C CA . ASP A 1 272 ? 16.079 9.609 -29.963 1.00 95.38 272 ASP A CA 1
ATOM 2151 C C . ASP A 1 272 ? 16.875 10.358 -31.038 1.00 95.38 272 ASP A C 1
ATOM 2153 O O . ASP A 1 272 ? 16.396 10.483 -32.165 1.00 95.38 272 ASP A O 1
ATOM 2157 N N . THR A 1 273 ? 18.085 10.837 -30.726 1.00 97.12 273 THR A N 1
ATOM 2158 C CA . THR A 1 273 ? 18.910 11.595 -31.680 1.00 97.12 273 THR A CA 1
ATOM 2159 C C . THR A 1 273 ? 19.764 10.693 -32.566 1.00 97.12 273 THR A C 1
ATOM 2161 O O . THR A 1 273 ? 19.618 10.717 -33.784 1.00 97.12 273 THR A O 1
ATOM 2164 N N . ASN A 1 274 ? 20.641 9.888 -31.964 1.00 95.38 274 ASN A N 1
ATOM 2165 C CA . ASN A 1 274 ? 21.670 9.110 -32.648 1.00 95.38 274 ASN A CA 1
ATOM 2166 C C . ASN A 1 274 ? 21.861 7.757 -31.948 1.00 95.38 274 ASN A C 1
ATOM 2168 O O . ASN A 1 274 ? 22.803 7.572 -31.173 1.00 95.38 274 ASN A O 1
ATOM 2172 N N . PRO A 1 275 ? 21.036 6.744 -32.254 1.00 94.06 275 PRO A N 1
ATOM 2173 C CA . PRO A 1 275 ? 21.089 5.473 -31.536 1.00 94.06 275 PRO A CA 1
ATOM 2174 C C . PRO A 1 275 ? 22.387 4.678 -31.803 1.00 94.06 275 PRO A C 1
ATOM 2176 O O . PRO A 1 275 ? 22.649 3.693 -31.118 1.00 94.06 275 PRO A O 1
ATOM 2179 N N . GLN A 1 276 ? 23.213 5.094 -32.775 1.00 93.06 276 GLN A N 1
ATOM 2180 C CA . GLN A 1 276 ? 24.535 4.514 -33.057 1.00 93.06 276 GLN A CA 1
ATOM 2181 C C . GLN A 1 276 ? 25.627 4.964 -32.075 1.00 93.06 276 GLN A C 1
ATOM 2183 O O . GLN A 1 276 ? 26.618 4.257 -31.919 1.00 93.06 276 GLN A O 1
ATOM 2188 N N . GLU A 1 277 ? 25.454 6.108 -31.411 1.00 95.00 277 GLU A N 1
ATOM 2189 C CA . GLU A 1 277 ? 26.421 6.662 -30.447 1.00 95.00 277 GLU A CA 1
ATOM 2190 C C . GLU A 1 277 ? 26.232 6.087 -29.036 1.00 95.00 277 GLU A C 1
ATOM 2192 O O . GLU A 1 277 ? 26.909 6.477 -28.087 1.00 95.00 277 GLU A O 1
ATOM 2197 N N . LEU A 1 278 ? 25.291 5.158 -28.882 1.00 95.31 278 LEU A N 1
ATOM 2198 C CA . LEU A 1 278 ? 24.886 4.632 -27.594 1.00 95.31 278 LEU A CA 1
ATOM 2199 C C . LEU A 1 278 ? 25.935 3.635 -27.080 1.00 95.31 278 LEU A C 1
ATOM 2201 O O . LEU A 1 278 ? 26.037 2.504 -27.563 1.00 95.31 278 LEU A O 1
ATOM 2205 N N . SER A 1 279 ? 26.741 4.070 -26.108 1.00 95.25 279 SER A N 1
ATOM 2206 C CA . SER A 1 279 ? 27.832 3.256 -25.576 1.00 95.25 279 SER A CA 1
ATOM 2207 C C . SER A 1 279 ? 27.301 2.035 -24.803 1.00 95.25 279 SER A C 1
ATOM 2209 O O . SER A 1 279 ? 26.443 2.175 -23.922 1.00 95.25 279 SER A O 1
ATOM 2211 N N . PRO A 1 280 ? 27.816 0.815 -25.063 1.00 94.88 280 PRO A N 1
ATOM 2212 C CA . PRO A 1 280 ? 27.414 -0.381 -24.324 1.00 94.88 280 PRO A CA 1
ATOM 2213 C C . PRO A 1 280 ? 27.863 -0.351 -22.855 1.00 94.88 280 PRO A C 1
ATOM 2215 O O . PRO A 1 280 ? 27.282 -1.062 -22.032 1.00 94.88 280 PRO A O 1
ATOM 2218 N N . THR A 1 281 ? 28.887 0.444 -22.518 1.00 96.31 281 THR A N 1
ATOM 2219 C CA . THR A 1 281 ? 29.330 0.643 -21.130 1.00 96.31 281 THR A CA 1
ATOM 2220 C C . THR A 1 281 ? 28.273 1.396 -20.340 1.00 96.31 281 THR A C 1
ATOM 2222 O O . THR A 1 281 ? 27.827 0.903 -19.307 1.00 96.31 281 THR A O 1
ATOM 2225 N N . ASP A 1 282 ? 27.784 2.505 -20.890 1.00 96.06 282 ASP A N 1
ATOM 2226 C CA . ASP A 1 282 ? 26.845 3.409 -20.226 1.00 96.06 282 ASP A CA 1
ATOM 2227 C C . ASP A 1 282 ? 25.510 2.698 -19.980 1.00 96.06 282 ASP A C 1
ATOM 2229 O O . ASP A 1 282 ? 24.967 2.741 -18.880 1.00 96.06 282 ASP A O 1
ATOM 2233 N N . LEU A 1 283 ? 25.028 1.920 -20.960 1.00 97.12 283 LEU A N 1
ATOM 2234 C CA . LEU A 1 283 ? 23.854 1.060 -20.777 1.00 97.12 283 LEU A CA 1
ATOM 2235 C C . LEU A 1 283 ? 24.005 0.083 -19.612 1.00 97.12 283 LEU A C 1
ATOM 2237 O O . LEU A 1 283 ? 23.058 -0.136 -18.855 1.00 97.12 283 LEU A O 1
ATOM 2241 N N . ARG A 1 284 ? 25.175 -0.553 -19.489 1.00 97.75 284 ARG A N 1
ATOM 2242 C CA . ARG A 1 284 ? 25.431 -1.537 -18.436 1.00 97.75 284 ARG A CA 1
ATOM 2243 C C . ARG A 1 284 ? 25.504 -0.866 -17.068 1.00 97.75 284 ARG A C 1
ATOM 2245 O O . ARG A 1 284 ? 24.956 -1.412 -16.113 1.00 97.75 284 ARG A O 1
ATOM 2252 N N . GLU A 1 285 ? 26.154 0.288 -16.982 1.00 97.81 285 GLU A N 1
ATOM 2253 C CA . GLU A 1 285 ? 26.279 1.070 -15.752 1.00 97.81 285 GLU A CA 1
ATOM 2254 C C . GLU A 1 285 ? 24.922 1.596 -15.282 1.00 97.81 285 GLU A C 1
ATOM 2256 O O . GLU A 1 285 ? 24.546 1.362 -14.133 1.00 97.81 285 GLU A O 1
ATOM 2261 N N . THR A 1 286 ? 24.130 2.197 -16.175 1.00 97.88 286 THR A N 1
ATOM 2262 C CA . THR A 1 286 ? 22.775 2.667 -15.852 1.00 97.88 286 THR A CA 1
ATOM 2263 C C . THR A 1 286 ? 21.866 1.506 -15.438 1.00 97.88 286 THR A C 1
ATOM 2265 O O . THR A 1 286 ? 21.122 1.616 -14.462 1.00 97.88 286 THR A O 1
ATOM 2268 N N . LYS A 1 287 ? 21.955 0.351 -16.113 1.00 98.19 287 LYS A N 1
ATOM 2269 C CA . LYS A 1 287 ? 21.189 -0.852 -15.743 1.00 98.19 287 LYS A CA 1
ATOM 2270 C C . LYS A 1 287 ? 21.552 -1.374 -14.356 1.00 98.19 287 LYS A C 1
ATOM 2272 O O . LYS A 1 287 ? 20.667 -1.766 -13.596 1.00 98.19 287 LYS A O 1
ATOM 2277 N N . GLU A 1 288 ? 22.838 -1.384 -14.017 1.00 98.50 288 GLU A N 1
ATOM 2278 C CA . GLU A 1 288 ? 23.286 -1.799 -12.689 1.00 98.50 288 GLU A CA 1
ATOM 2279 C C . GLU A 1 288 ? 22.848 -0.792 -11.614 1.00 98.50 288 GLU A C 1
ATOM 2281 O O . GLU A 1 288 ? 22.368 -1.205 -10.559 1.00 98.50 288 GLU A O 1
ATOM 2286 N N . ALA A 1 289 ? 22.902 0.513 -11.899 1.00 98.38 289 ALA A N 1
ATOM 2287 C CA . ALA A 1 289 ? 22.413 1.553 -10.994 1.00 98.38 289 ALA A CA 1
ATOM 2288 C C . ALA A 1 289 ? 20.913 1.393 -10.678 1.00 98.38 289 ALA A C 1
ATOM 2290 O O . ALA A 1 289 ? 20.535 1.360 -9.504 1.00 98.38 289 ALA A O 1
ATOM 2291 N N . VAL A 1 290 ? 20.066 1.201 -11.701 1.00 98.44 290 VAL A N 1
ATOM 2292 C CA . VAL A 1 290 ? 18.621 0.941 -11.527 1.00 98.44 290 VAL A CA 1
ATOM 2293 C C . VAL A 1 290 ? 18.386 -0.323 -10.701 1.00 98.44 290 VAL A C 1
ATOM 2295 O O . VAL A 1 290 ? 17.583 -0.315 -9.765 1.00 98.44 290 VAL A O 1
ATOM 2298 N N . ARG A 1 291 ? 19.128 -1.402 -10.979 1.00 98.56 291 ARG A N 1
ATOM 2299 C CA . ARG A 1 291 ? 19.022 -2.661 -10.231 1.00 98.56 291 ARG A CA 1
ATOM 2300 C C . ARG A 1 291 ? 19.384 -2.489 -8.753 1.00 98.56 291 ARG A C 1
ATOM 2302 O O . ARG A 1 291 ? 18.683 -3.027 -7.893 1.00 98.56 291 ARG A O 1
ATOM 2309 N N . ILE A 1 292 ? 20.463 -1.767 -8.447 1.00 98.31 292 ILE A N 1
ATOM 2310 C CA . ILE A 1 292 ? 20.894 -1.498 -7.067 1.00 98.31 292 ILE A CA 1
ATOM 2311 C C . ILE A 1 292 ? 19.830 -0.672 -6.333 1.00 98.31 292 ILE A C 1
ATOM 2313 O O . ILE A 1 292 ? 19.452 -1.032 -5.216 1.00 98.31 292 ILE A O 1
ATOM 2317 N N . ALA A 1 293 ? 19.309 0.389 -6.957 1.00 98.44 293 ALA A N 1
ATOM 2318 C CA . ALA A 1 293 ? 18.259 1.224 -6.373 1.00 98.44 293 ALA A CA 1
ATOM 2319 C C . ALA A 1 293 ? 16.980 0.413 -6.094 1.00 98.44 293 ALA A C 1
ATOM 2321 O O . ALA A 1 293 ? 16.454 0.437 -4.978 1.00 98.44 293 ALA A O 1
ATOM 2322 N N . GLN A 1 294 ? 16.539 -0.407 -7.053 1.00 98.50 294 GLN A N 1
ATOM 2323 C CA . GLN A 1 294 ? 15.362 -1.264 -6.897 1.00 98.50 294 GLN A CA 1
ATOM 2324 C C . GLN A 1 294 ? 15.539 -2.300 -5.775 1.00 98.50 294 GLN A C 1
ATOM 2326 O O . GLN A 1 294 ? 14.614 -2.545 -4.996 1.00 98.50 294 GLN A O 1
ATOM 2331 N N . ALA A 1 295 ? 16.739 -2.879 -5.641 1.00 98.44 295 ALA A N 1
ATOM 2332 C CA . ALA A 1 295 ? 17.060 -3.821 -4.570 1.00 98.44 295 ALA A CA 1
ATOM 2333 C C . ALA A 1 295 ? 17.017 -3.175 -3.172 1.00 98.44 295 ALA A C 1
ATOM 2335 O O . ALA A 1 295 ? 16.650 -3.851 -2.209 1.00 98.44 295 ALA A O 1
ATOM 2336 N N . LYS A 1 296 ? 17.349 -1.881 -3.055 1.00 98.44 296 LYS A N 1
ATOM 2337 C CA . LYS A 1 296 ? 17.241 -1.117 -1.801 1.00 98.44 296 LYS A CA 1
ATOM 2338 C C . LYS A 1 296 ? 15.804 -0.668 -1.502 1.00 98.44 296 LYS A C 1
ATOM 2340 O O . LYS A 1 296 ? 15.384 -0.734 -0.348 1.00 98.44 296 LYS A O 1
ATOM 2345 N N . LEU A 1 297 ? 15.037 -0.262 -2.518 1.00 98.44 297 LEU A N 1
ATOM 2346 C CA . LEU A 1 297 ? 13.659 0.227 -2.367 1.00 98.44 297 LEU A CA 1
ATOM 2347 C C . LEU A 1 297 ? 12.675 -0.882 -1.978 1.00 98.44 297 LEU A C 1
ATOM 2349 O O . LEU A 1 297 ? 11.868 -0.706 -1.063 1.00 98.44 297 LEU A O 1
ATOM 2353 N N . ALA A 1 298 ? 12.762 -2.045 -2.629 1.00 98.38 298 ALA A N 1
ATOM 2354 C CA . ALA A 1 298 ? 11.822 -3.149 -2.437 1.00 98.38 298 ALA A CA 1
ATOM 2355 C C . ALA A 1 298 ? 11.620 -3.592 -0.965 1.00 98.38 298 ALA A C 1
ATOM 2357 O O . ALA A 1 298 ? 10.464 -3.740 -0.552 1.00 98.38 298 ALA A O 1
ATOM 2358 N N . PRO A 1 299 ? 12.667 -3.820 -0.142 1.00 98.50 299 PRO A N 1
ATOM 2359 C CA . PRO A 1 299 ? 12.478 -4.199 1.259 1.00 98.50 299 PRO A CA 1
ATOM 2360 C C . PRO A 1 299 ? 11.867 -3.076 2.109 1.00 98.50 299 PRO A C 1
ATOM 2362 O O . PRO A 1 299 ? 11.047 -3.370 2.979 1.00 98.50 299 PRO A O 1
ATOM 2365 N N . ILE A 1 300 ? 12.211 -1.808 1.848 1.00 98.44 300 ILE A N 1
ATOM 2366 C CA . ILE A 1 300 ? 11.665 -0.655 2.585 1.00 98.44 300 ILE A CA 1
ATOM 2367 C C . ILE A 1 300 ? 10.175 -0.498 2.284 1.00 98.44 300 ILE A C 1
ATOM 2369 O O . ILE A 1 300 ? 9.374 -0.436 3.214 1.00 98.44 300 ILE A O 1
ATOM 2373 N N . ALA A 1 301 ? 9.788 -0.526 1.006 1.00 98.38 301 ALA A N 1
ATOM 2374 C CA . ALA A 1 301 ? 8.392 -0.417 0.590 1.00 98.38 301 ALA A CA 1
ATOM 2375 C C . ALA A 1 301 ? 7.517 -1.512 1.229 1.00 98.38 301 ALA A C 1
ATOM 2377 O O . ALA A 1 301 ? 6.454 -1.223 1.777 1.00 98.38 301 ALA A O 1
ATOM 2378 N N . ARG A 1 302 ? 7.996 -2.767 1.248 1.00 98.50 302 ARG A N 1
ATOM 2379 C CA . ARG A 1 302 ? 7.294 -3.883 1.910 1.00 98.50 302 ARG A CA 1
ATOM 2380 C C . ARG A 1 302 ? 7.150 -3.671 3.414 1.00 98.50 302 ARG A C 1
ATOM 2382 O O . ARG A 1 302 ? 6.098 -3.983 3.968 1.00 98.50 302 ARG A O 1
ATOM 2389 N N . LEU A 1 303 ? 8.193 -3.165 4.072 1.00 97.88 303 LEU A N 1
ATOM 2390 C CA . LEU A 1 303 ? 8.168 -2.917 5.511 1.00 97.88 303 LEU A CA 1
ATOM 2391 C C . LEU A 1 303 ? 7.203 -1.779 5.869 1.00 97.88 303 LEU A C 1
ATOM 2393 O O . LEU A 1 303 ? 6.472 -1.918 6.846 1.00 97.88 303 LEU A O 1
ATOM 2397 N N . ILE A 1 304 ? 7.135 -0.718 5.054 1.00 98.12 304 ILE A N 1
ATOM 2398 C CA . ILE A 1 304 ? 6.140 0.357 5.194 1.00 98.12 304 ILE A CA 1
ATOM 2399 C C . ILE A 1 304 ? 4.723 -0.224 5.104 1.00 98.12 304 ILE A C 1
ATOM 2401 O O . ILE A 1 304 ? 3.933 -0.036 6.025 1.00 98.12 304 ILE A O 1
ATOM 2405 N N . THR A 1 305 ? 4.411 -1.010 4.065 1.00 97.81 305 THR A N 1
ATOM 2406 C CA . THR A 1 305 ? 3.079 -1.627 3.912 1.00 97.81 305 THR A CA 1
ATOM 2407 C C . THR A 1 305 ? 2.726 -2.552 5.082 1.00 97.81 305 THR A C 1
ATOM 2409 O O . THR A 1 305 ? 1.610 -2.508 5.594 1.00 97.81 305 THR A O 1
ATOM 2412 N N . ALA A 1 306 ? 3.680 -3.365 5.545 1.00 97.31 306 ALA A N 1
ATOM 2413 C CA . ALA A 1 306 ? 3.468 -4.275 6.670 1.00 97.31 306 ALA A CA 1
ATOM 2414 C C . ALA A 1 306 ? 3.261 -3.542 8.006 1.00 97.31 306 ALA A C 1
ATOM 2416 O O . ALA A 1 306 ? 2.530 -4.027 8.867 1.00 97.31 306 ALA A O 1
ATOM 2417 N N . LYS A 1 307 ? 3.905 -2.385 8.202 1.00 96.88 307 LYS A N 1
ATOM 2418 C CA . LYS A 1 307 ? 3.719 -1.560 9.402 1.00 96.88 307 LYS A CA 1
ATOM 2419 C C . LYS A 1 307 ? 2.459 -0.709 9.340 1.00 96.88 307 LYS A C 1
ATOM 2421 O O . LYS A 1 307 ? 1.878 -0.472 10.388 1.00 96.88 307 LYS A O 1
ATOM 2426 N N . ALA A 1 308 ? 2.020 -0.305 8.151 1.00 96.69 308 ALA A N 1
ATOM 2427 C CA . ALA A 1 308 ? 0.755 0.395 7.959 1.00 96.69 308 ALA A CA 1
ATOM 2428 C C . ALA A 1 308 ? -0.452 -0.505 8.276 1.00 96.69 308 ALA A C 1
ATOM 2430 O O . ALA A 1 308 ? -1.438 -0.044 8.852 1.00 96.69 308 ALA A O 1
ATOM 2431 N N . SER A 1 309 ? -0.381 -1.801 7.944 1.00 95.44 309 SER A N 1
ATOM 2432 C CA . SER A 1 309 ? -1.488 -2.726 8.200 1.00 95.44 309 SER A CA 1
ATOM 2433 C C . SER A 1 309 ? -1.750 -2.889 9.701 1.00 95.44 309 SER A C 1
ATOM 2435 O O . SER A 1 309 ? -0.909 -3.408 10.433 1.00 95.44 309 SER A O 1
ATOM 2437 N N . GLY A 1 310 ? -2.933 -2.472 10.151 1.00 90.44 310 GLY A N 1
ATOM 2438 C CA . GLY A 1 310 ? -3.361 -2.576 11.549 1.00 90.44 310 GLY A CA 1
ATOM 2439 C C . GLY A 1 310 ? -3.197 -1.296 12.367 1.00 90.44 310 GLY A C 1
ATOM 2440 O O . GLY A 1 310 ? -3.675 -1.263 13.497 1.00 90.44 310 GLY A O 1
ATOM 2441 N N . LEU A 1 311 ? -2.590 -0.245 11.807 1.00 94.44 311 LEU A N 1
ATOM 2442 C CA . LEU A 1 311 ? -2.633 1.088 12.406 1.00 94.44 311 LEU A CA 1
ATOM 2443 C C . LEU A 1 311 ? -3.971 1.771 12.107 1.00 94.44 311 LEU A C 1
ATOM 2445 O O . LEU A 1 311 ? -4.650 1.447 11.133 1.00 94.44 311 LEU A O 1
ATOM 2449 N N . LYS A 1 312 ? -4.337 2.732 12.954 1.00 91.88 312 LYS A N 1
ATOM 2450 C CA . LYS A 1 312 ? -5.528 3.577 12.814 1.00 91.88 312 LYS A CA 1
ATOM 2451 C C . LYS A 1 312 ? -5.155 5.047 13.028 1.00 91.88 312 LYS A C 1
ATOM 2453 O O . LYS A 1 312 ? -4.117 5.342 13.623 1.00 91.88 312 LYS A O 1
ATOM 2458 N N . GLY A 1 313 ? -6.019 5.948 12.563 1.00 91.25 313 GLY A N 1
ATOM 2459 C CA . GLY A 1 313 ? -5.893 7.394 12.775 1.00 91.25 313 GLY A CA 1
ATOM 2460 C C . GLY A 1 313 ? -4.635 8.004 12.150 1.00 91.25 313 GLY A C 1
ATOM 2461 O O . GLY A 1 313 ? -4.147 7.534 11.123 1.00 91.25 313 GLY A O 1
ATOM 2462 N N . LEU A 1 314 ? -4.080 9.023 12.809 1.00 91.50 314 LEU A N 1
ATOM 2463 C CA . LEU A 1 314 ? -2.983 9.851 12.293 1.00 91.50 314 LEU A CA 1
ATOM 2464 C C . LEU A 1 314 ? -1.726 9.055 11.889 1.00 91.50 314 LEU A C 1
ATOM 2466 O O . LEU A 1 314 ? -1.063 9.381 10.907 1.00 91.50 314 LEU A O 1
ATOM 2470 N N . MET A 1 315 ? -1.371 7.993 12.622 1.00 94.44 315 MET A N 1
ATOM 2471 C CA . MET A 1 315 ? -0.185 7.189 12.280 1.00 94.44 315 MET A CA 1
ATOM 2472 C C . MET A 1 315 ? -0.374 6.370 10.998 1.00 94.44 315 MET A C 1
ATOM 2474 O O . MET A 1 315 ? 0.598 6.137 10.276 1.00 94.44 315 MET A O 1
ATOM 2478 N N . LEU A 1 316 ? -1.605 5.947 10.693 1.00 95.88 316 LEU A N 1
ATOM 2479 C CA . LEU A 1 316 ? -1.918 5.284 9.426 1.00 95.88 316 LEU A CA 1
ATOM 2480 C C . LEU A 1 316 ? -1.759 6.258 8.254 1.00 95.88 316 LEU A C 1
ATOM 2482 O O . LEU A 1 316 ? -1.180 5.886 7.235 1.00 95.88 316 LEU A O 1
ATOM 2486 N N . GLU A 1 317 ? -2.226 7.496 8.410 1.00 96.81 317 GLU A N 1
ATOM 2487 C CA . GLU A 1 317 ? -2.096 8.552 7.398 1.00 96.81 317 GLU A CA 1
ATOM 2488 C C . GLU A 1 317 ? -0.619 8.824 7.087 1.00 96.81 317 GLU A C 1
ATOM 2490 O O . GLU A 1 317 ? -0.200 8.673 5.939 1.00 96.81 317 GLU A O 1
ATOM 2495 N N . LYS A 1 318 ? 0.208 9.054 8.118 1.00 96.44 318 LYS A N 1
ATOM 2496 C CA . LYS A 1 318 ? 1.663 9.249 7.961 1.00 96.44 318 LYS A CA 1
ATOM 2497 C C . LYS A 1 318 ? 2.353 8.062 7.270 1.00 96.44 318 LYS A C 1
ATOM 2499 O O . LYS A 1 318 ? 3.189 8.245 6.384 1.00 96.44 318 LYS A O 1
ATOM 2504 N N . MET A 1 319 ? 2.009 6.822 7.629 1.00 97.44 319 MET A N 1
ATOM 2505 C CA . MET A 1 319 ? 2.566 5.638 6.952 1.00 97.44 319 MET A CA 1
ATOM 2506 C C . MET A 1 319 ? 2.100 5.518 5.493 1.00 97.44 319 MET A C 1
ATOM 2508 O O . MET A 1 319 ? 2.870 5.076 4.638 1.00 97.44 319 MET A O 1
ATOM 2512 N N . THR A 1 320 ? 0.869 5.936 5.192 1.00 97.88 320 THR A N 1
ATOM 2513 C CA . THR A 1 320 ? 0.314 5.954 3.830 1.00 97.88 320 THR A CA 1
ATOM 2514 C C . THR A 1 320 ? 1.018 6.998 2.957 1.00 97.88 320 THR A C 1
ATOM 2516 O O . THR A 1 320 ? 1.299 6.731 1.789 1.00 97.88 320 THR A O 1
ATOM 2519 N N . GLU A 1 321 ? 1.405 8.145 3.518 1.00 98.25 321 GLU A N 1
ATOM 2520 C CA . GLU A 1 321 ? 2.232 9.140 2.821 1.00 98.25 321 GLU A CA 1
ATOM 2521 C C . GLU A 1 321 ? 3.619 8.585 2.451 1.00 98.25 321 GLU A C 1
ATOM 2523 O O . GLU A 1 321 ? 4.062 8.731 1.308 1.00 98.25 321 GLU A O 1
ATOM 2528 N N . LEU A 1 322 ? 4.294 7.881 3.372 1.00 98.25 322 LEU A N 1
ATOM 2529 C CA . LEU A 1 322 ? 5.558 7.193 3.056 1.00 98.25 322 LEU A CA 1
ATOM 2530 C C . LEU A 1 322 ? 5.373 6.116 1.982 1.00 98.25 322 LEU A C 1
ATOM 2532 O O . LEU A 1 322 ? 6.244 5.930 1.131 1.00 98.25 322 LEU A O 1
ATOM 2536 N N . GLN A 1 323 ? 4.240 5.413 1.999 1.00 98.25 323 GLN A N 1
ATOM 2537 C CA . GLN A 1 323 ? 3.913 4.431 0.972 1.00 98.25 323 GLN A CA 1
ATOM 2538 C C . GLN A 1 323 ? 3.755 5.090 -0.405 1.00 98.25 323 GLN A C 1
ATOM 2540 O O . GLN A 1 323 ? 4.295 4.571 -1.383 1.00 98.25 323 GLN A O 1
ATOM 2545 N N . ALA A 1 324 ? 3.065 6.230 -0.489 1.00 98.56 324 ALA A N 1
ATOM 2546 C CA . ALA A 1 324 ? 2.898 6.976 -1.735 1.00 98.56 324 ALA A CA 1
ATOM 2547 C C . ALA A 1 324 ? 4.248 7.455 -2.298 1.00 98.56 324 ALA A C 1
ATOM 2549 O O . ALA A 1 324 ? 4.513 7.304 -3.493 1.00 98.56 324 ALA A O 1
ATOM 2550 N N . ARG A 1 325 ? 5.145 7.945 -1.434 1.00 98.50 325 ARG A N 1
ATOM 2551 C CA . ARG A 1 325 ? 6.521 8.308 -1.814 1.00 98.50 325 ARG A CA 1
ATOM 2552 C C . ARG A 1 325 ? 7.302 7.119 -2.375 1.00 98.50 325 ARG A C 1
ATOM 2554 O O . ARG A 1 325 ? 7.838 7.202 -3.477 1.00 98.50 325 ARG A O 1
ATOM 2561 N N . ALA A 1 326 ? 7.285 5.981 -1.680 1.00 98.56 326 ALA A N 1
ATOM 2562 C CA . ALA A 1 326 ? 7.953 4.766 -2.148 1.00 98.56 326 ALA A CA 1
ATOM 2563 C C . ALA A 1 326 ? 7.399 4.267 -3.500 1.00 98.56 326 ALA A C 1
ATOM 2565 O O . ALA A 1 326 ? 8.161 3.803 -4.348 1.00 98.56 326 ALA A O 1
ATOM 2566 N N . GLN A 1 327 ? 6.085 4.384 -3.727 1.00 98.56 327 GLN A N 1
ATOM 2567 C CA . GLN A 1 327 ? 5.455 4.057 -5.012 1.00 98.56 327 GLN A CA 1
ATOM 2568 C C . GLN A 1 327 ? 5.879 5.012 -6.132 1.00 98.56 327 GLN A C 1
ATOM 2570 O O . GLN A 1 327 ? 6.108 4.560 -7.254 1.00 98.56 327 GLN A O 1
ATOM 2575 N N . SER A 1 328 ? 6.031 6.305 -5.835 1.00 98.50 328 SER A N 1
ATOM 2576 C CA . SER A 1 328 ? 6.556 7.288 -6.788 1.00 98.50 328 SER A CA 1
ATOM 2577 C C . SER A 1 328 ? 7.969 6.916 -7.253 1.00 98.50 328 SER A C 1
ATOM 2579 O O . SER A 1 328 ? 8.223 6.844 -8.456 1.00 98.50 328 SER A O 1
ATOM 2581 N N . CYS A 1 329 ? 8.864 6.560 -6.324 1.00 98.44 329 CYS A N 1
ATOM 2582 C CA . CYS A 1 329 ? 10.215 6.097 -6.662 1.00 98.44 329 CYS A CA 1
ATOM 2583 C C . CYS A 1 329 ? 10.213 4.806 -7.475 1.00 98.44 329 CYS A C 1
ATOM 2585 O O . CYS A 1 329 ? 10.983 4.672 -8.424 1.00 98.44 329 CYS A O 1
ATOM 2587 N N . GLN A 1 330 ? 9.321 3.865 -7.153 1.00 98.50 330 GLN A N 1
ATOM 2588 C CA . GLN A 1 330 ? 9.185 2.647 -7.948 1.00 98.50 330 GLN A CA 1
ATOM 2589 C C . GLN A 1 330 ? 8.770 2.980 -9.387 1.00 98.50 330 GLN A C 1
ATOM 2591 O O . GLN A 1 330 ? 9.372 2.465 -10.323 1.00 98.50 330 GLN A O 1
ATOM 2596 N N . ALA A 1 331 ? 7.812 3.892 -9.574 1.00 98.56 331 ALA A N 1
ATOM 2597 C CA . ALA A 1 331 ? 7.379 4.323 -10.900 1.00 98.56 331 ALA A CA 1
ATOM 2598 C C . ALA A 1 331 ? 8.489 5.046 -11.688 1.00 98.56 331 ALA A C 1
ATOM 2600 O O . ALA A 1 331 ? 8.565 4.905 -12.908 1.00 98.56 331 ALA A O 1
ATOM 2601 N N . GLN A 1 332 ? 9.359 5.810 -11.019 1.00 98.50 332 GLN A N 1
ATOM 2602 C CA . GLN A 1 332 ? 10.544 6.410 -11.646 1.00 98.50 332 GLN A CA 1
ATOM 2603 C C . GLN A 1 332 ? 11.536 5.337 -12.119 1.00 98.50 332 GLN A C 1
ATOM 2605 O O . GLN A 1 332 ? 11.978 5.380 -13.268 1.00 98.50 332 GLN A O 1
ATOM 2610 N N . LEU A 1 333 ? 11.842 4.349 -11.270 1.00 98.44 333 LEU A N 1
ATOM 2611 C CA . LEU A 1 333 ? 12.727 3.236 -11.627 1.00 98.44 333 LEU A CA 1
ATOM 2612 C C . LEU A 1 333 ? 12.153 2.380 -12.761 1.00 98.44 333 LEU A C 1
ATOM 2614 O O . LEU A 1 333 ? 12.899 1.982 -13.651 1.00 98.44 333 LEU A O 1
ATOM 2618 N N . ASP A 1 334 ? 10.842 2.136 -12.773 1.00 98.50 334 ASP A N 1
ATOM 2619 C CA . ASP A 1 334 ? 10.179 1.374 -13.836 1.00 98.50 334 ASP A CA 1
ATOM 2620 C C . ASP A 1 334 ? 10.285 2.093 -15.193 1.00 98.50 334 ASP A C 1
ATOM 2622 O O . ASP A 1 334 ? 10.564 1.457 -16.211 1.00 98.50 334 ASP A O 1
ATOM 2626 N N . LYS A 1 335 ? 10.140 3.428 -15.213 1.00 98.44 335 LYS A N 1
ATOM 2627 C CA . LYS A 1 335 ? 10.367 4.242 -16.421 1.00 98.44 335 LYS A CA 1
ATOM 2628 C C . LYS A 1 335 ? 11.821 4.175 -16.886 1.00 98.44 335 LYS A C 1
ATOM 2630 O O . LYS A 1 335 ? 12.066 3.958 -18.069 1.00 98.44 335 LYS A O 1
ATOM 2635 N N . ALA A 1 336 ? 12.780 4.327 -15.971 1.00 98.31 336 ALA A N 1
ATOM 2636 C CA . ALA A 1 336 ? 14.203 4.222 -16.297 1.00 98.31 336 ALA A CA 1
ATOM 2637 C C . ALA A 1 336 ? 14.547 2.834 -16.863 1.00 98.31 336 ALA A C 1
ATOM 2639 O O . ALA A 1 336 ? 15.233 2.727 -17.879 1.00 98.31 336 ALA A O 1
ATOM 2640 N N . GLN A 1 337 ? 14.013 1.771 -16.258 1.00 98.44 337 GLN A N 1
ATOM 2641 C CA . GLN A 1 337 ? 14.189 0.398 -16.724 1.00 98.44 337 GLN A CA 1
ATOM 2642 C C . GLN A 1 337 ? 13.616 0.196 -18.132 1.00 98.44 337 GLN A C 1
ATOM 2644 O O . GLN A 1 337 ? 14.288 -0.392 -18.980 1.00 98.44 337 GLN A O 1
ATOM 2649 N N . GLN A 1 338 ? 12.418 0.723 -18.407 1.00 98.44 338 GLN A N 1
ATOM 2650 C CA . GLN A 1 338 ? 11.818 0.666 -19.739 1.00 98.44 338 GLN A CA 1
ATOM 2651 C C . GLN A 1 338 ? 12.708 1.348 -20.789 1.00 98.44 338 GLN A C 1
ATOM 2653 O O . GLN A 1 338 ? 12.983 0.751 -21.829 1.00 98.44 338 GLN A O 1
ATOM 2658 N N . THR A 1 339 ? 13.215 2.552 -20.504 1.00 97.56 339 THR A N 1
ATOM 2659 C CA . THR A 1 339 ? 14.151 3.267 -21.388 1.00 97.56 339 THR A CA 1
ATOM 2660 C C . THR A 1 339 ? 15.396 2.433 -21.693 1.00 97.56 339 THR A C 1
ATOM 2662 O O . THR A 1 339 ? 15.825 2.350 -22.844 1.00 97.56 339 THR A O 1
ATOM 2665 N N . ILE A 1 340 ? 15.975 1.785 -20.679 1.00 98.00 340 ILE A N 1
ATOM 2666 C CA . ILE A 1 340 ? 17.172 0.946 -20.833 1.00 98.00 340 ILE A CA 1
ATOM 2667 C C . ILE A 1 340 ? 16.877 -0.276 -21.703 1.00 98.00 340 ILE A C 1
ATOM 2669 O O . ILE A 1 340 ? 17.679 -0.612 -22.573 1.00 98.00 340 ILE A O 1
ATOM 2673 N N . ASP A 1 341 ? 15.740 -0.941 -21.495 1.00 97.88 341 ASP A N 1
ATOM 2674 C CA . ASP A 1 341 ? 15.364 -2.123 -22.274 1.00 97.88 341 ASP A CA 1
ATOM 2675 C C . ASP A 1 341 ? 15.067 -1.762 -23.740 1.00 97.88 341 ASP A C 1
ATOM 2677 O O . ASP A 1 341 ? 15.487 -2.475 -24.659 1.00 97.88 341 ASP A O 1
ATOM 2681 N N . GLU A 1 342 ? 14.423 -0.617 -23.983 1.00 97.38 342 GLU A N 1
ATOM 2682 C CA . GLU A 1 342 ? 14.230 -0.072 -25.328 1.00 97.38 342 GLU A CA 1
ATOM 2683 C C . GLU A 1 342 ? 15.571 0.253 -25.994 1.00 97.38 342 GLU A C 1
ATOM 2685 O O . GLU A 1 342 ? 15.826 -0.208 -27.111 1.00 97.38 342 GLU A O 1
ATOM 2690 N N . ALA A 1 343 ? 16.467 0.958 -25.301 1.00 96.94 343 ALA A N 1
ATOM 2691 C CA . ALA A 1 343 ? 17.791 1.287 -25.815 1.00 96.94 343 ALA A CA 1
ATOM 2692 C C . ALA A 1 343 ? 18.638 0.041 -26.103 1.00 96.94 343 ALA A C 1
ATOM 2694 O O . ALA A 1 343 ? 19.240 -0.061 -27.173 1.00 96.94 343 ALA A O 1
ATOM 2695 N N . GLN A 1 344 ? 18.610 -0.954 -25.215 1.00 96.75 344 GLN A N 1
ATOM 2696 C CA . GLN A 1 344 ? 19.283 -2.235 -25.415 1.00 96.75 344 GLN A CA 1
ATOM 2697 C C . GLN A 1 344 ? 18.739 -2.965 -26.654 1.00 96.75 344 GLN A C 1
ATOM 2699 O O . GLN A 1 344 ? 19.514 -3.495 -27.457 1.00 96.75 344 GLN A O 1
ATOM 2704 N N . SER A 1 345 ? 17.415 -2.972 -26.845 1.00 95.12 345 SER A N 1
ATOM 2705 C CA . SER A 1 345 ? 16.796 -3.594 -28.018 1.00 95.12 345 SER A CA 1
ATOM 2706 C C . SER A 1 345 ? 17.202 -2.894 -29.323 1.00 95.12 345 SER A C 1
ATOM 2708 O O . SER A 1 345 ? 17.614 -3.571 -30.270 1.00 95.12 345 SER A O 1
ATOM 2710 N N . ARG A 1 346 ? 17.199 -1.551 -29.367 1.00 94.19 346 ARG A N 1
ATOM 2711 C CA . ARG A 1 346 ? 17.618 -0.784 -30.553 1.00 94.19 346 ARG A CA 1
ATOM 2712 C C . ARG A 1 346 ? 19.106 -0.957 -30.844 1.00 94.19 346 ARG A C 1
ATOM 2714 O O . ARG A 1 346 ? 19.458 -1.215 -31.994 1.00 94.19 346 ARG A O 1
ATOM 2721 N N . ALA A 1 347 ? 19.958 -0.904 -29.820 1.00 93.44 347 ALA A N 1
ATOM 2722 C CA . ALA A 1 347 ? 21.396 -1.124 -29.958 1.00 93.44 347 ALA A CA 1
ATOM 2723 C C . ALA A 1 347 ? 21.706 -2.499 -30.575 1.00 93.44 347 ALA A C 1
ATOM 2725 O O . ALA A 1 347 ? 22.581 -2.611 -31.428 1.00 93.44 347 ALA A O 1
ATOM 2726 N N . SER A 1 348 ? 20.943 -3.540 -30.218 1.00 91.88 348 SER A N 1
ATOM 2727 C CA . SER A 1 348 ? 21.096 -4.874 -30.818 1.00 91.88 348 SER A CA 1
ATOM 2728 C C . SER A 1 348 ? 20.574 -4.981 -32.261 1.00 91.88 348 SER A C 1
ATOM 2730 O O . SER A 1 348 ? 21.096 -5.765 -33.052 1.00 91.88 348 SER A O 1
ATOM 2732 N N . ALA A 1 349 ? 19.566 -4.184 -32.630 1.00 92.00 349 ALA A N 1
ATOM 2733 C CA . ALA A 1 349 ? 18.963 -4.197 -33.963 1.00 92.00 349 ALA A CA 1
ATOM 2734 C C . ALA A 1 349 ? 19.760 -3.385 -34.998 1.00 92.00 349 ALA A C 1
ATOM 2736 O O . ALA A 1 349 ? 19.787 -3.745 -36.176 1.00 92.00 349 ALA A O 1
ATOM 2737 N N . LEU A 1 350 ? 20.430 -2.310 -34.575 1.00 91.81 350 LEU A N 1
ATOM 2738 C CA . LEU A 1 350 ? 21.138 -1.389 -35.466 1.00 91.81 350 LEU A CA 1
ATOM 2739 C C . LEU A 1 350 ? 22.216 -2.041 -36.349 1.00 91.81 350 LEU A C 1
ATOM 2741 O O . LEU A 1 350 ? 22.188 -1.795 -37.557 1.00 91.81 350 LEU A O 1
ATOM 2745 N N . PRO A 1 351 ? 23.131 -2.888 -35.832 1.00 91.56 351 PRO A N 1
ATOM 2746 C CA . PRO A 1 351 ? 24.127 -3.551 -36.675 1.00 91.56 351 PRO A CA 1
ATOM 2747 C C . PRO A 1 351 ? 23.486 -4.413 -37.764 1.00 91.56 351 PRO A C 1
ATOM 2749 O O . PRO A 1 351 ? 23.982 -4.470 -38.887 1.00 91.56 351 PRO A O 1
ATOM 2752 N N . LEU A 1 352 ? 22.351 -5.045 -37.451 1.00 91.38 352 LEU A N 1
ATOM 2753 C CA . LEU A 1 352 ? 21.641 -5.901 -38.394 1.00 91.38 352 LEU A CA 1
ATOM 2754 C C . LEU A 1 352 ? 20.949 -5.092 -39.489 1.00 91.38 352 LEU A C 1
ATOM 2756 O O . LEU A 1 352 ? 20.982 -5.506 -40.648 1.00 91.38 352 LEU A O 1
ATOM 2760 N N . LEU A 1 353 ? 20.370 -3.939 -39.134 1.00 91.38 353 LEU A N 1
ATOM 2761 C CA . LEU A 1 353 ? 19.802 -2.993 -40.095 1.00 91.38 353 LEU A CA 1
ATOM 2762 C C . LEU A 1 353 ? 20.884 -2.397 -41.000 1.00 91.38 353 LEU A C 1
ATOM 2764 O O . LEU A 1 353 ? 20.675 -2.333 -42.207 1.00 91.38 353 LEU A O 1
ATOM 2768 N N . LYS A 1 354 ? 22.052 -2.041 -40.449 1.00 93.50 354 LYS A N 1
ATOM 2769 C CA . LYS A 1 354 ? 23.187 -1.523 -41.226 1.00 93.50 354 LYS A CA 1
ATOM 2770 C C . LYS A 1 354 ? 23.695 -2.548 -42.245 1.00 93.50 354 LYS A C 1
ATOM 2772 O O . LYS A 1 354 ? 23.825 -2.239 -43.425 1.00 93.50 354 LYS A O 1
ATOM 2777 N N . GLN A 1 355 ? 23.896 -3.793 -41.821 1.00 92.19 355 GLN A N 1
ATOM 2778 C CA . GLN A 1 355 ? 24.278 -4.878 -42.730 1.00 92.19 355 GLN A CA 1
ATOM 2779 C C . GLN A 1 355 ? 23.194 -5.167 -43.782 1.00 92.19 355 GLN A C 1
ATOM 2781 O O . GLN A 1 355 ? 23.512 -5.488 -44.925 1.00 92.19 355 GLN A O 1
ATOM 2786 N N . ALA A 1 356 ? 21.909 -5.042 -43.426 1.00 91.38 356 ALA A N 1
ATOM 2787 C CA . ALA A 1 356 ? 20.820 -5.166 -44.393 1.00 91.38 356 ALA A CA 1
ATOM 2788 C C . ALA A 1 356 ? 20.860 -4.040 -45.437 1.00 91.38 356 ALA A C 1
ATOM 2790 O O . ALA A 1 356 ? 20.720 -4.324 -46.625 1.00 91.38 356 ALA A O 1
ATOM 2791 N N . SER A 1 357 ? 21.082 -2.788 -45.017 1.00 94.00 357 SER A N 1
ATOM 2792 C CA . SER A 1 357 ? 21.181 -1.647 -45.931 1.00 94.00 357 SER A CA 1
ATOM 2793 C C . SER A 1 357 ? 22.413 -1.721 -46.830 1.00 94.00 357 SER A C 1
ATOM 2795 O O . SER A 1 357 ? 22.303 -1.421 -48.010 1.00 94.00 357 SER A O 1
ATOM 2797 N N . GLU A 1 358 ? 23.559 -2.182 -46.318 1.00 95.19 358 GLU A N 1
ATOM 2798 C CA . GLU A 1 358 ? 24.778 -2.381 -47.119 1.00 95.19 358 GLU A CA 1
ATOM 2799 C C . GLU A 1 358 ? 24.564 -3.441 -48.211 1.00 95.19 358 GLU A C 1
ATOM 2801 O O . GLU A 1 358 ? 24.944 -3.242 -49.363 1.00 95.19 358 GLU A O 1
ATOM 2806 N N . ARG A 1 359 ? 23.895 -4.555 -47.881 1.00 92.31 359 ARG A N 1
ATOM 2807 C CA . ARG A 1 359 ? 23.546 -5.587 -48.871 1.00 92.31 359 ARG A CA 1
ATOM 2808 C C . ARG A 1 359 ? 22.515 -5.097 -49.882 1.00 92.31 359 ARG A C 1
ATOM 2810 O O . ARG A 1 359 ? 22.613 -5.456 -51.050 1.00 92.31 359 ARG A O 1
ATOM 2817 N N . LEU A 1 360 ? 21.534 -4.305 -49.447 1.00 94.25 360 LEU A N 1
ATOM 2818 C CA . LEU A 1 360 ? 20.544 -3.716 -50.347 1.00 94.25 360 LEU A CA 1
ATOM 2819 C C . LEU A 1 360 ? 21.204 -2.737 -51.327 1.00 94.25 360 LEU A C 1
ATOM 2821 O O . LEU A 1 360 ? 20.955 -2.843 -52.521 1.00 94.25 360 LEU A O 1
ATOM 2825 N N . ALA A 1 361 ? 22.108 -1.879 -50.849 1.00 96.00 361 ALA A N 1
ATOM 2826 C CA . ALA A 1 361 ? 22.881 -0.975 -51.697 1.00 96.00 361 ALA A CA 1
ATOM 2827 C C . ALA A 1 361 ? 23.729 -1.741 -52.730 1.00 96.00 361 ALA A C 1
ATOM 2829 O O . ALA A 1 361 ? 23.769 -1.368 -53.898 1.00 96.00 361 ALA A O 1
ATOM 2830 N N . ALA A 1 362 ? 24.342 -2.867 -52.339 1.00 94.62 362 ALA A N 1
ATOM 2831 C CA . ALA A 1 362 ? 25.077 -3.721 -53.274 1.00 94.62 362 ALA A CA 1
ATOM 2832 C C . ALA A 1 362 ? 24.167 -4.351 -54.350 1.00 94.62 362 ALA A C 1
ATOM 2834 O O . ALA A 1 362 ? 24.571 -4.488 -55.503 1.00 94.62 362 ALA A O 1
ATOM 2835 N N . VAL A 1 363 ? 22.931 -4.725 -53.994 1.00 94.81 363 VAL A N 1
ATOM 2836 C CA . VAL A 1 363 ? 21.927 -5.193 -54.967 1.00 94.81 363 VAL A CA 1
ATOM 2837 C C . VAL A 1 363 ? 21.543 -4.069 -55.931 1.00 94.81 363 VAL A C 1
ATOM 2839 O O . VAL A 1 363 ? 21.475 -4.310 -57.134 1.00 94.81 363 VAL A O 1
ATOM 2842 N N . GLU A 1 364 ? 21.312 -2.857 -55.424 1.00 96.19 364 GLU A N 1
ATOM 2843 C CA . GLU A 1 364 ? 20.970 -1.683 -56.236 1.00 96.19 364 GLU A CA 1
ATOM 2844 C C . GLU A 1 364 ? 22.083 -1.342 -57.238 1.00 96.19 364 GLU A C 1
ATOM 2846 O O . GLU A 1 364 ? 21.791 -1.181 -58.421 1.00 96.19 364 GLU A O 1
ATOM 2851 N N . GLU A 1 365 ? 23.350 -1.359 -56.814 1.00 96.19 365 GLU A N 1
ATOM 2852 C CA . GLU A 1 365 ? 24.507 -1.124 -57.691 1.00 96.19 365 GLU A CA 1
ATOM 2853 C C . GLU A 1 365 ? 24.609 -2.174 -58.817 1.00 96.19 365 GLU A C 1
ATOM 2855 O O . GLU A 1 365 ? 24.908 -1.854 -59.969 1.00 96.19 365 GLU A O 1
ATOM 2860 N N . ILE A 1 366 ? 24.346 -3.453 -58.516 1.00 95.06 366 ILE A N 1
ATOM 2861 C CA . ILE A 1 366 ? 24.382 -4.522 -59.528 1.00 95.06 366 ILE A CA 1
ATOM 2862 C C . ILE A 1 366 ? 23.208 -4.394 -60.507 1.00 95.06 366 ILE A C 1
ATOM 2864 O O . ILE A 1 366 ? 23.384 -4.615 -61.707 1.00 95.06 366 ILE A O 1
ATOM 2868 N N . LEU A 1 367 ? 22.020 -4.017 -60.024 1.00 94.00 367 LEU A N 1
ATOM 2869 C CA . LEU A 1 367 ? 20.860 -3.763 -60.880 1.00 94.00 367 LEU A CA 1
ATOM 2870 C C . LEU A 1 367 ? 21.066 -2.540 -61.780 1.00 94.00 367 LEU A C 1
ATOM 2872 O O . LEU A 1 367 ? 20.609 -2.550 -62.921 1.00 94.00 367 LEU A O 1
ATOM 2876 N N . GLU A 1 368 ? 21.766 -1.511 -61.305 1.00 96.50 368 GLU A N 1
ATOM 2877 C CA . GLU A 1 368 ? 22.148 -0.358 -62.121 1.00 96.50 368 GLU A CA 1
ATOM 2878 C C . GLU A 1 368 ? 23.103 -0.767 -63.252 1.00 96.50 368 GLU A C 1
ATOM 2880 O O . GLU A 1 368 ? 22.809 -0.503 -64.417 1.00 96.50 368 GLU A O 1
ATOM 2885 N N . LYS A 1 369 ? 24.148 -1.553 -62.957 1.00 94.56 369 LYS A N 1
ATOM 2886 C CA . LYS A 1 369 ? 25.046 -2.124 -63.984 1.00 94.56 369 LYS A CA 1
ATOM 2887 C C . LYS A 1 369 ? 24.305 -3.005 -64.994 1.00 94.56 369 LYS A C 1
ATOM 2889 O O . LYS A 1 369 ? 24.622 -2.994 -66.180 1.00 94.56 369 LYS A O 1
ATOM 2894 N N . MET A 1 370 ? 23.307 -3.769 -64.547 1.00 93.56 370 MET A N 1
ATOM 2895 C CA . MET A 1 370 ? 22.455 -4.561 -65.440 1.00 93.56 370 MET A CA 1
ATOM 2896 C C . MET A 1 370 ? 21.655 -3.659 -66.395 1.00 93.56 370 MET A C 1
ATOM 2898 O O . MET A 1 370 ? 21.640 -3.913 -67.598 1.00 93.56 370 MET A O 1
ATOM 2902 N N . ARG A 1 371 ? 21.079 -2.553 -65.903 1.00 94.06 371 ARG A N 1
ATOM 2903 C CA . ARG A 1 371 ? 20.388 -1.562 -66.749 1.00 94.06 371 ARG A CA 1
ATOM 2904 C C . ARG A 1 371 ? 21.322 -0.909 -67.768 1.00 94.06 371 ARG A C 1
ATOM 2906 O O . ARG A 1 371 ? 20.919 -0.697 -68.908 1.00 94.06 371 ARG A O 1
ATOM 2913 N N . GLU A 1 372 ? 22.570 -0.628 -67.398 1.00 95.00 372 GLU A N 1
ATOM 2914 C CA . GLU A 1 372 ? 23.572 -0.105 -68.337 1.00 95.00 372 GLU A CA 1
ATOM 2915 C C . GLU A 1 372 ? 23.862 -1.093 -69.477 1.00 95.00 372 GLU A C 1
ATOM 2917 O O . GLU A 1 372 ? 24.016 -0.677 -70.625 1.00 95.00 372 GLU A O 1
ATOM 2922 N N . THR A 1 373 ? 23.879 -2.406 -69.201 1.00 94.69 373 THR A N 1
ATOM 2923 C CA . THR A 1 373 ? 24.048 -3.422 -70.258 1.00 94.69 373 THR A CA 1
ATOM 2924 C C . THR A 1 373 ? 22.853 -3.521 -71.211 1.00 94.69 373 THR A C 1
ATOM 2926 O O . THR A 1 373 ? 23.029 -3.929 -72.356 1.00 94.69 373 THR A O 1
ATOM 2929 N N . GLU A 1 374 ? 21.663 -3.098 -70.776 1.00 91.69 374 GLU A N 1
ATOM 2930 C CA . GLU A 1 374 ? 20.426 -3.074 -71.573 1.00 91.69 374 GLU A CA 1
ATOM 2931 C C . GLU A 1 374 ? 20.266 -1.798 -72.421 1.00 91.69 374 GLU A C 1
ATOM 2933 O O . GLU A 1 374 ? 19.432 -1.753 -73.329 1.00 91.69 374 GLU A O 1
ATOM 2938 N N . ALA A 1 375 ? 21.080 -0.766 -72.174 1.00 92.56 375 ALA A N 1
ATOM 2939 C CA . ALA A 1 375 ? 20.994 0.536 -72.836 1.00 92.56 375 ALA A CA 1
ATOM 2940 C C . ALA A 1 375 ? 20.892 0.502 -74.382 1.00 92.56 375 ALA A C 1
ATOM 2942 O O . ALA A 1 375 ? 20.030 1.208 -74.910 1.00 92.56 375 ALA A O 1
ATOM 2943 N N . PRO A 1 376 ? 21.689 -0.285 -75.143 1.00 89.31 376 PRO A N 1
ATOM 2944 C CA . PRO A 1 376 ? 21.604 -0.281 -76.609 1.00 89.31 376 PRO A CA 1
ATOM 2945 C C . PRO A 1 376 ? 20.260 -0.804 -77.138 1.00 89.31 376 PRO A C 1
ATOM 2947 O O . PRO A 1 376 ? 19.763 -0.312 -78.150 1.00 89.31 376 PRO A O 1
ATOM 2950 N N . PHE A 1 377 ? 19.635 -1.743 -76.425 1.00 89.75 377 PHE A N 1
ATOM 2951 C CA . PHE A 1 377 ? 18.319 -2.273 -76.783 1.00 89.75 377 PHE A CA 1
ATOM 2952 C C . PHE A 1 377 ? 17.202 -1.295 -76.405 1.00 89.75 377 PHE A C 1
ATOM 2954 O O . PHE A 1 377 ? 16.260 -1.102 -77.170 1.00 89.75 377 PHE A O 1
ATOM 2961 N N . LEU A 1 378 ? 17.335 -0.610 -75.263 1.00 90.19 378 LEU A N 1
ATOM 2962 C CA . LEU A 1 378 ? 16.375 0.405 -74.814 1.00 90.19 378 LEU A CA 1
ATOM 2963 C C . LEU A 1 378 ? 16.327 1.642 -75.725 1.00 90.19 378 LEU A C 1
ATOM 2965 O O . LEU A 1 378 ? 15.294 2.303 -75.794 1.00 90.19 378 LEU A O 1
ATOM 2969 N N . MET A 1 379 ? 17.406 1.943 -76.453 1.00 91.69 379 MET A N 1
ATOM 2970 C CA . MET A 1 379 ? 17.434 3.018 -77.456 1.00 91.69 379 MET A CA 1
ATOM 2971 C C . MET A 1 379 ? 16.761 2.642 -78.791 1.00 91.69 379 MET A C 1
ATOM 2973 O O . MET A 1 379 ? 16.760 3.452 -79.716 1.00 91.69 379 MET A O 1
ATOM 2977 N N . GLY A 1 380 ? 16.184 1.440 -78.914 1.00 87.50 380 GLY A N 1
ATOM 2978 C CA . GLY A 1 380 ? 15.490 0.993 -80.127 1.00 87.50 380 GLY A CA 1
ATOM 2979 C C . GLY A 1 380 ? 16.418 0.501 -81.242 1.00 87.50 380 GLY A C 1
ATOM 2980 O O . GLY A 1 380 ? 15.990 0.378 -82.389 1.00 87.50 380 GLY A O 1
ATOM 2981 N N . ILE A 1 381 ? 17.685 0.202 -80.933 1.00 82.69 381 ILE A N 1
ATOM 2982 C CA . ILE A 1 381 ? 18.610 -0.442 -81.874 1.00 82.69 381 ILE A CA 1
ATOM 2983 C C . ILE A 1 381 ? 18.335 -1.951 -81.845 1.00 82.69 381 ILE A C 1
ATOM 2985 O O . ILE A 1 381 ? 19.092 -2.743 -81.290 1.00 82.69 381 ILE A O 1
ATOM 2989 N N . GLU A 1 382 ? 17.200 -2.354 -82.414 1.00 81.62 382 GLU A N 1
ATOM 2990 C CA . GLU A 1 382 ? 16.763 -3.759 -82.417 1.00 81.62 382 GLU A CA 1
ATOM 2991 C C . GLU A 1 382 ? 17.593 -4.631 -83.379 1.00 81.62 382 GLU A C 1
ATOM 2993 O O . GLU A 1 382 ? 17.684 -5.844 -83.204 1.00 81.62 382 GLU A O 1
ATOM 2998 N N . ASN A 1 383 ? 18.260 -4.009 -84.359 1.00 85.81 383 ASN A N 1
ATOM 2999 C CA . ASN A 1 383 ? 19.069 -4.680 -85.377 1.00 85.81 383 ASN A CA 1
ATOM 3000 C C . ASN A 1 383 ? 20.565 -4.387 -85.186 1.00 85.81 383 ASN A C 1
ATOM 3002 O O . ASN A 1 383 ? 21.162 -3.621 -85.943 1.00 85.81 383 ASN A O 1
ATOM 3006 N N . LEU A 1 384 ? 21.175 -5.004 -84.174 1.00 87.19 384 LEU A N 1
ATOM 3007 C CA . LEU A 1 384 ? 22.633 -5.047 -84.028 1.00 87.19 384 LEU A CA 1
ATOM 3008 C C . LEU A 1 384 ? 23.232 -6.106 -84.973 1.00 87.19 384 LEU A C 1
ATOM 3010 O O . LEU A 1 384 ? 22.675 -7.204 -85.084 1.00 87.19 384 LEU A O 1
ATOM 3014 N N . PRO A 1 385 ? 24.377 -5.836 -85.630 1.00 93.00 385 PRO A N 1
ATOM 3015 C CA . PRO A 1 385 ? 25.117 -6.859 -86.358 1.00 93.00 385 PRO A CA 1
ATOM 3016 C C . PRO A 1 385 ? 25.401 -8.064 -85.448 1.00 93.00 385 PRO A C 1
ATOM 3018 O O . PRO A 1 385 ? 25.692 -7.880 -84.264 1.00 93.00 385 PRO A O 1
ATOM 3021 N N . PRO A 1 386 ? 25.368 -9.305 -85.964 1.00 90.25 386 PRO A N 1
ATOM 3022 C CA . PRO A 1 386 ? 25.519 -10.507 -85.139 1.00 90.25 386 PRO A CA 1
ATOM 3023 C C . PRO A 1 386 ? 26.848 -10.553 -84.367 1.00 90.25 386 PRO A C 1
ATOM 3025 O O . PRO A 1 386 ? 26.913 -11.150 -83.291 1.00 90.25 386 PRO A O 1
ATOM 3028 N N . GLU A 1 387 ? 27.890 -9.896 -84.882 1.00 92.94 387 GLU A N 1
ATOM 3029 C CA . GLU A 1 387 ? 29.193 -9.775 -84.221 1.00 92.94 387 GLU A CA 1
ATOM 3030 C C . GLU A 1 387 ? 29.157 -8.873 -82.973 1.00 92.94 387 GLU A C 1
ATOM 3032 O O . GLU A 1 387 ? 29.874 -9.139 -82.012 1.00 92.94 387 GLU A O 1
ATOM 3037 N N . GLU A 1 388 ? 28.283 -7.861 -82.942 1.00 91.06 388 GLU A N 1
ATOM 3038 C CA . GLU A 1 388 ? 28.110 -6.930 -81.814 1.00 91.06 388 GLU A CA 1
ATOM 3039 C C . GLU A 1 388 ? 26.999 -7.377 -80.854 1.00 91.06 388 GLU A C 1
ATOM 3041 O O . GLU A 1 388 ? 27.103 -7.197 -79.638 1.00 91.06 388 GLU A O 1
ATOM 3046 N N . ALA A 1 389 ? 25.956 -8.025 -81.381 1.00 90.44 389 ALA A N 1
ATOM 3047 C CA . ALA A 1 389 ? 24.833 -8.523 -80.595 1.00 90.44 389 ALA A CA 1
ATOM 3048 C C . ALA A 1 389 ? 25.266 -9.613 -79.600 1.00 90.44 389 ALA A C 1
ATOM 3050 O O . ALA A 1 389 ? 24.868 -9.593 -78.436 1.00 90.44 389 ALA A O 1
ATOM 3051 N N . LYS A 1 390 ? 26.121 -10.550 -80.030 1.00 92.81 390 LYS A N 1
ATOM 3052 C CA . LYS A 1 390 ? 26.575 -11.667 -79.190 1.00 92.81 390 LYS A CA 1
ATOM 3053 C C . LYS A 1 390 ? 27.301 -11.221 -77.903 1.00 92.81 390 LYS A C 1
ATOM 3055 O O . LYS A 1 390 ? 26.878 -11.642 -76.828 1.00 92.81 390 LYS A O 1
ATOM 3060 N N . PRO A 1 391 ? 28.342 -10.363 -77.943 1.00 92.00 391 PRO A N 1
ATOM 3061 C CA . PRO A 1 391 ? 29.008 -9.904 -76.723 1.00 92.00 391 PRO A CA 1
ATOM 3062 C C . PRO A 1 391 ? 28.126 -8.998 -75.851 1.00 92.00 391 PRO A C 1
ATOM 3064 O O . PRO A 1 391 ? 28.354 -8.936 -74.643 1.00 92.00 391 PRO A O 1
ATOM 3067 N N . ALA A 1 392 ? 27.142 -8.296 -76.426 1.00 90.56 392 ALA A N 1
ATOM 3068 C CA . ALA A 1 392 ? 26.164 -7.529 -75.654 1.00 90.56 392 ALA A CA 1
ATOM 3069 C C . ALA A 1 392 ? 25.239 -8.456 -74.844 1.00 90.56 392 ALA A C 1
ATOM 3071 O O . ALA A 1 392 ? 25.101 -8.269 -73.635 1.00 90.56 392 ALA A O 1
ATOM 3072 N N . LEU A 1 393 ? 24.704 -9.507 -75.475 1.00 91.88 393 LEU A N 1
ATOM 3073 C CA . LEU A 1 393 ? 23.878 -10.520 -74.807 1.00 91.88 393 LEU A CA 1
ATOM 3074 C C . LEU A 1 393 ? 24.659 -11.277 -73.718 1.00 91.88 393 LEU A C 1
ATOM 3076 O O . LEU A 1 393 ? 24.176 -11.397 -72.596 1.00 91.88 393 LEU A O 1
ATOM 3080 N N . ASP A 1 394 ? 25.907 -11.681 -73.986 1.00 94.56 394 ASP A N 1
ATOM 3081 C CA . ASP A 1 394 ? 26.757 -12.349 -72.985 1.00 94.56 394 ASP A CA 1
ATOM 3082 C C . ASP A 1 394 ? 27.031 -11.460 -71.752 1.00 94.56 394 ASP A C 1
ATOM 3084 O O . ASP A 1 394 ? 27.187 -11.957 -70.632 1.00 94.56 394 ASP A O 1
ATOM 3088 N N . LYS A 1 395 ? 27.135 -10.135 -71.940 1.00 93.38 395 LYS A N 1
ATOM 3089 C CA . LYS A 1 395 ? 27.290 -9.172 -70.836 1.00 93.38 395 LYS A CA 1
ATOM 3090 C C . LYS A 1 395 ? 25.999 -9.033 -70.031 1.00 93.38 395 LYS A C 1
ATOM 3092 O O . LYS A 1 395 ? 26.078 -9.030 -68.802 1.00 93.38 395 LYS A O 1
ATOM 3097 N N . MET A 1 396 ? 24.848 -8.968 -70.702 1.00 91.88 396 MET A N 1
ATOM 3098 C CA . MET A 1 396 ? 23.534 -8.922 -70.053 1.00 91.88 396 MET A CA 1
ATOM 3099 C C . MET A 1 396 ? 23.275 -10.174 -69.210 1.00 91.88 396 MET A C 1
ATOM 3101 O O . MET A 1 396 ? 22.938 -10.052 -68.035 1.00 91.88 396 MET A O 1
ATOM 3105 N N . ASP A 1 397 ? 23.521 -11.372 -69.750 1.00 94.88 397 ASP A N 1
ATOM 3106 C CA . ASP A 1 397 ? 23.322 -12.634 -69.021 1.00 94.88 397 ASP A CA 1
ATOM 3107 C C . ASP A 1 397 ? 24.204 -12.718 -67.767 1.00 94.88 397 ASP A C 1
ATOM 3109 O O . ASP A 1 397 ? 23.758 -13.133 -66.690 1.00 94.88 397 ASP A O 1
ATOM 3113 N N . LYS A 1 398 ? 25.462 -12.266 -67.865 1.00 95.25 398 LYS A N 1
ATOM 3114 C CA . LYS A 1 398 ? 26.366 -12.185 -66.710 1.00 95.25 398 LYS A CA 1
ATOM 3115 C C . LYS A 1 398 ? 25.850 -11.196 -65.668 1.00 95.25 398 LYS A C 1
ATOM 3117 O O . LYS A 1 398 ? 25.789 -11.559 -64.493 1.00 95.25 398 LYS A O 1
ATOM 3122 N N . ALA A 1 399 ? 25.449 -9.991 -66.073 1.00 92.50 399 ALA A N 1
ATOM 3123 C CA . ALA A 1 399 ? 24.900 -8.987 -65.163 1.00 92.50 399 ALA A CA 1
ATOM 3124 C C . ALA A 1 399 ? 23.619 -9.482 -64.466 1.00 92.50 399 ALA A C 1
ATOM 3126 O O . ALA A 1 399 ? 23.506 -9.380 -63.244 1.00 92.50 399 ALA A O 1
ATOM 3127 N N . ALA A 1 400 ? 22.713 -10.126 -65.206 1.00 93.12 400 ALA A N 1
ATOM 3128 C CA . ALA A 1 400 ? 21.500 -10.732 -64.667 1.00 93.12 400 ALA A CA 1
ATOM 3129 C C . ALA A 1 400 ? 21.805 -11.858 -63.664 1.00 93.12 400 ALA A C 1
ATOM 3131 O O . ALA A 1 400 ? 21.195 -11.924 -62.594 1.00 93.12 400 ALA A O 1
ATOM 3132 N N . SER A 1 401 ? 22.786 -12.722 -63.953 1.00 96.31 401 SER A N 1
ATOM 3133 C CA . SER A 1 401 ? 23.196 -13.784 -63.023 1.00 96.31 401 SER A CA 1
ATOM 3134 C C . SER A 1 401 ? 23.758 -13.233 -61.702 1.00 96.31 401 SER A C 1
ATOM 3136 O O . SER A 1 401 ? 23.438 -13.751 -60.628 1.00 96.31 401 SER A O 1
ATOM 3138 N N . LEU A 1 402 ? 24.535 -12.143 -61.765 1.00 94.62 402 LEU A N 1
ATOM 3139 C CA . LEU A 1 402 ? 25.077 -11.455 -60.592 1.00 94.62 402 LEU A CA 1
ATOM 3140 C C . LEU A 1 402 ? 23.965 -10.787 -59.776 1.00 94.62 402 LEU A C 1
ATOM 3142 O O . LEU A 1 402 ? 23.960 -10.905 -58.551 1.00 94.62 402 LEU A O 1
ATOM 3146 N N . ALA A 1 403 ? 22.995 -10.153 -60.443 1.00 92.88 403 ALA A N 1
ATOM 3147 C CA . ALA A 1 403 ? 21.834 -9.552 -59.793 1.00 92.88 403 ALA A CA 1
ATOM 3148 C C . ALA A 1 403 ? 21.010 -10.602 -59.032 1.00 92.88 403 ALA A C 1
ATOM 3150 O O . ALA A 1 403 ? 20.688 -10.411 -57.858 1.00 92.88 403 ALA A O 1
ATOM 3151 N N . LEU A 1 404 ? 20.726 -11.750 -59.658 1.00 94.38 404 LEU A N 1
ATOM 3152 C CA . LEU A 1 404 ? 20.004 -12.853 -59.014 1.00 94.38 404 LEU A CA 1
ATOM 3153 C C . LEU A 1 404 ? 20.759 -13.413 -57.801 1.00 94.38 404 LEU A C 1
ATOM 3155 O O . LEU A 1 404 ? 20.137 -13.679 -56.770 1.00 94.38 404 LEU A O 1
ATOM 3159 N N . SER A 1 405 ? 22.084 -13.564 -57.900 1.00 95.94 405 SER A N 1
ATOM 3160 C CA . SER A 1 405 ? 22.914 -14.007 -56.774 1.00 95.94 405 SER A CA 1
ATOM 3161 C C . SER A 1 405 ? 22.868 -13.012 -55.612 1.00 95.94 405 SER A C 1
ATOM 3163 O O . SER A 1 405 ? 22.633 -13.411 -54.473 1.00 95.94 405 SER A O 1
ATOM 3165 N N . ALA A 1 406 ? 23.018 -11.714 -55.890 1.00 93.75 406 ALA A N 1
ATOM 3166 C CA . ALA A 1 406 ? 22.984 -10.670 -54.868 1.00 93.75 406 ALA A CA 1
ATOM 3167 C C . ALA A 1 406 ? 21.615 -10.588 -54.167 1.00 93.75 406 ALA A C 1
ATOM 3169 O O . ALA A 1 406 ? 21.539 -10.488 -52.939 1.00 93.75 406 ALA A O 1
ATOM 3170 N N . VAL A 1 407 ? 20.521 -10.712 -54.928 1.00 94.06 407 VAL A N 1
ATOM 3171 C CA . VAL A 1 407 ? 19.157 -10.782 -54.383 1.00 94.06 407 VAL A CA 1
ATOM 3172 C C . VAL A 1 407 ? 18.982 -12.018 -53.495 1.00 94.06 407 VAL A C 1
ATOM 3174 O O . VAL A 1 407 ? 18.404 -11.915 -52.410 1.00 94.06 407 VAL A O 1
ATOM 3177 N N . ALA A 1 408 ? 19.495 -13.181 -53.909 1.00 94.69 408 ALA A N 1
ATOM 3178 C CA . ALA A 1 408 ? 19.440 -14.402 -53.107 1.00 94.69 408 ALA A CA 1
ATOM 3179 C C . ALA A 1 408 ? 20.209 -14.257 -51.780 1.00 94.69 408 ALA A C 1
ATOM 3181 O O . ALA A 1 408 ? 19.699 -14.661 -50.730 1.00 94.69 408 ALA A O 1
ATOM 3182 N N . ASP A 1 409 ? 21.383 -13.623 -51.802 1.00 93.00 409 ASP A N 1
ATOM 3183 C CA . ASP A 1 409 ? 22.199 -13.367 -50.611 1.00 93.00 409 ASP A CA 1
ATOM 3184 C C . ASP A 1 409 ? 21.545 -12.369 -49.644 1.00 93.00 409 ASP A C 1
ATOM 3186 O O . ASP A 1 409 ? 21.563 -12.580 -48.424 1.00 93.00 409 ASP A O 1
ATOM 3190 N N . ALA A 1 410 ? 20.915 -11.309 -50.161 1.00 91.44 410 ALA A N 1
ATOM 3191 C CA . ALA A 1 410 ? 20.126 -10.374 -49.359 1.00 91.44 410 ALA A CA 1
ATOM 3192 C C . ALA A 1 410 ? 18.899 -11.063 -48.732 1.00 91.44 410 ALA A C 1
ATOM 3194 O O . ALA A 1 410 ? 18.624 -10.898 -47.540 1.00 91.44 410 ALA A O 1
ATOM 3195 N N . HIS A 1 411 ? 18.198 -11.909 -49.496 1.00 91.25 411 HIS A N 1
ATOM 3196 C CA . HIS A 1 411 ? 17.073 -12.703 -48.997 1.00 91.25 411 HIS A CA 1
ATOM 3197 C C . HIS A 1 411 ? 17.481 -13.684 -47.900 1.00 91.25 411 HIS A C 1
ATOM 3199 O O . HIS A 1 411 ? 16.772 -13.813 -46.898 1.00 91.25 411 HIS A O 1
ATOM 3205 N N . LYS A 1 412 ? 18.611 -14.376 -48.078 1.00 93.75 412 LYS A N 1
ATOM 3206 C CA . LYS A 1 412 ? 19.155 -15.300 -47.083 1.00 93.75 412 LYS A CA 1
ATOM 3207 C C . LYS A 1 412 ? 19.453 -14.569 -45.776 1.00 93.75 412 LYS A C 1
ATOM 3209 O O . LYS A 1 412 ? 18.998 -15.008 -44.722 1.00 93.75 412 LYS A O 1
ATOM 3214 N N . TYR A 1 413 ? 20.109 -13.415 -45.857 1.00 90.62 413 TYR A N 1
ATOM 3215 C CA . TYR A 1 413 ? 20.395 -12.581 -44.692 1.00 90.62 413 TYR A CA 1
ATOM 3216 C C . TYR A 1 413 ? 19.119 -12.105 -43.979 1.00 90.62 413 TYR A C 1
ATOM 3218 O O . TYR A 1 413 ? 18.999 -12.238 -42.762 1.00 90.62 413 TYR A O 1
ATOM 3226 N N . ALA A 1 414 ? 18.114 -11.637 -44.726 1.00 87.31 414 ALA A N 1
ATOM 3227 C CA . ALA A 1 414 ? 16.828 -11.233 -44.155 1.00 87.31 414 ALA A CA 1
ATOM 3228 C C . ALA A 1 414 ? 16.070 -12.402 -43.491 1.00 87.31 414 ALA A C 1
ATOM 3230 O O . ALA A 1 414 ? 15.357 -12.212 -42.501 1.00 87.31 414 ALA A O 1
ATOM 3231 N N . ALA A 1 415 ? 16.205 -13.619 -44.028 1.00 88.56 415 ALA A N 1
ATOM 3232 C CA . ALA A 1 415 ? 15.611 -14.823 -43.455 1.00 88.56 415 ALA A CA 1
ATOM 3233 C C . ALA A 1 415 ? 16.316 -15.259 -42.160 1.00 88.56 415 ALA A C 1
ATOM 3235 O O . ALA A 1 415 ? 15.641 -15.632 -41.199 1.00 88.56 415 ALA A O 1
ATOM 3236 N N . GLU A 1 416 ? 17.646 -15.177 -42.116 1.00 88.25 416 GLU A N 1
ATOM 3237 C CA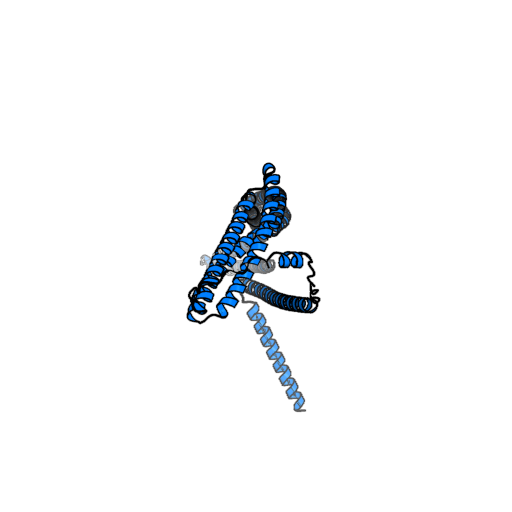 . GLU A 1 416 ? 18.460 -15.494 -40.937 1.00 88.25 416 GLU A CA 1
ATOM 3238 C C . GLU A 1 416 ? 18.252 -14.462 -39.816 1.00 88.25 416 GLU A C 1
ATOM 3240 O O . GLU A 1 416 ? 18.034 -14.842 -38.665 1.00 88.25 416 GLU A O 1
ATOM 3245 N N . GLY A 1 417 ? 18.171 -13.170 -40.155 1.00 75.94 417 GLY A N 1
ATOM 3246 C CA . GLY A 1 417 ? 17.885 -12.093 -39.200 1.00 75.94 417 GLY A CA 1
ATOM 3247 C C . GLY A 1 417 ? 16.518 -12.205 -38.507 1.00 75.94 417 GLY A C 1
ATOM 3248 O O . GLY A 1 417 ? 16.353 -11.723 -37.390 1.00 75.94 417 GLY A O 1
ATOM 3249 N N . ARG A 1 418 ? 15.536 -12.898 -39.107 1.00 61.03 418 ARG A N 1
ATOM 3250 C CA . ARG A 1 418 ? 14.223 -13.169 -38.479 1.00 61.03 418 ARG A CA 1
ATOM 3251 C C . ARG A 1 418 ? 14.241 -14.265 -37.414 1.00 61.03 418 ARG A C 1
ATOM 3253 O O . ARG A 1 418 ? 13.250 -14.398 -36.701 1.00 61.03 418 ARG A O 1
ATOM 3260 N N . LEU A 1 419 ? 15.289 -15.086 -37.343 1.00 54.91 419 LEU A N 1
ATOM 3261 C CA . LEU A 1 419 ? 15.364 -16.206 -36.396 1.00 54.91 419 LEU A CA 1
ATOM 3262 C C . LEU A 1 419 ? 16.120 -15.855 -35.107 1.00 54.91 419 LEU A C 1
ATOM 3264 O O . LEU A 1 419 ? 16.070 -16.638 -34.161 1.00 54.91 419 LEU A O 1
ATOM 3268 N N . GLY A 1 420 ? 16.801 -14.705 -35.072 1.00 56.12 420 GLY A N 1
ATOM 3269 C CA . GLY A 1 420 ? 17.633 -14.269 -33.947 1.00 56.12 420 GLY A CA 1
ATOM 3270 C C . GLY A 1 420 ? 16.952 -13.377 -32.901 1.00 56.12 420 GLY A C 1
ATOM 3271 O O . GLY A 1 420 ? 17.590 -13.096 -31.890 1.00 56.12 420 GLY A O 1
ATOM 3272 N N . PHE A 1 421 ? 15.700 -12.947 -33.117 1.00 49.56 421 PHE A N 1
ATOM 3273 C CA . PHE A 1 421 ? 14.940 -12.064 -32.213 1.00 49.56 421 PHE A CA 1
ATOM 3274 C C . PHE A 1 421 ? 13.685 -12.714 -31.627 1.00 49.56 421 PHE A C 1
ATOM 3276 O O . PHE A 1 421 ? 12.937 -13.382 -32.384 1.00 49.56 421 PHE A O 1
#

pLDDT: mean 86.99, std 15.66, range [41.53, 98.62]